Protein 1WWK (pdb70)

Sequence (606 aa):
MKVLVAAPLHEKAIQVLKDAGLEVIYEEYPDEDRLVELVKDVEAIIVRSKPKVTRRVIESAPKLKVIARAGVGLDNIDVEAAKEKGIEVVNAPAASSRSVAELAVGLMFSVARKIAFADRKMREGVWAKKEAMGIELEGKTIGIIGFGRIGYQVAKIANALGMNILLYDPYPNEERAKEVNGKFVDLETLLKESDVVTIHVPLVESTYHLINEERLKLMKKTAILINTSRGPVVDTNALVKALKEGWIAGAGLDVFEEEPLPKDHPLTKFDNVVLTPHIGASTVEAQERAGVEVAEKVVKILKGMKVLVAAPLHEKAIQVLKDAGLEVIYEEYPDEDRLVELVKDVEAIIVRSKPKVTRRVIESAPKLKVIARAGVGLDNIDVEAAKEKGIEVVNAPAASSRSVAELAVGLMFSVARKIAFADRKMREGVWAKKEAMGIELEGKTIGIIGFGRIGYQVAKIANALGMNILLYDPYPNEERAKEVNGKFVDLETLLKESDVVTIHVPLVESTYHLINEERLKLMKKTAILINTSRGPVVDTNALVKALKEGWIAGAGLDVFEEEPLPKDHPLTKFDNVVLTPHIGASTVEAQERAGVEVAEKVVKIL

Foldseek 3Di:
DEEEEQADADPVLVVLLVVLVHHYHYHHDDDQVVLLVVQQAHQEYEEEVDDAADLSSVVSHPNHAEYEYLEDDDPSYPVVSCVVVNHHYYFCHLLLLLLLLVVLVVLVCCLQQVPVLQVVQVVVVDRPPVPSDGDQAAAFEEEEEACDSNSLNNLQVSLVSNHAYEYEDPDDDVVSCVVSVYDYDHLLVSQQRHQEYEYAHEDDPVQQQVPALVSLLSHQLNHEYEYLHEARSHPVVSVLVCCVVSSHQAYEYQYHPDVPDDPPPSVVVDSSYHYHPSCSRPDPSSSNSSSNVRSVVSSVRVVD/DEEEEAADADPVLQVLLVVLPYHYHDDHADDPVVLLVRLQPHQEYEEELDDAADLSNLVSRPNHAEYEYLEDDNPSHPVVSCVVSPHHYYFDHLLLLLLLLVVLVVLVVCLQQLPVLCVVQVVVVHRVPVVRDGDDAAAFEEEEEACDSNSLNNLQVSLVSNHAAEYEDPDDDVVSCVVSVHHYDHLLVSQQRHQEYEYAHEDDPCQFQCVALVSLLSHALAHEYEYLHEARSHDVVSVLVCCVVSSYQAYEYQYHPDPPDDDPPSNVVDSSYHYHPSCSRPDVSSSNSSSNVVSVVVSVPD

Nearest PDB structures (foldseek):
  1wwk-assembly1_B  TM=9.812E-01  e=1.896E-52  Pyrococcus horikoshii OT3
  7dkm-assembly1_A  TM=9.339E-01  e=7.823E-33  Homo sapiens
  3ddn-assembly1_A  TM=9.673E-01  e=5.939E-31  Mycobacterium tuberculosis
  3ddn-assembly1_B  TM=9.400E-01  e=1.473E-30  Mycobacterium tuberculosis
  6cwa-assembly1_B  TM=9.082E-01  e=4.527E-30  Homo sapiens

Structure (mmCIF, N/CA/C/O backbone):
data_1WWK
#
_entry.id   1WWK
#
_cell.length_a   222.417
_cell.length_b   46.163
_cell.length_c   66.258
_cell.angle_alpha   90.00
_cell.angle_beta   92.53
_cell.angle_gamma   90.00
#
_symmetry.space_group_name_H-M   'C 1 2 1'
#
loop_
_entity.id
_entity.type
_entity.pdbx_description
1 polymer 'phosphoglycerate dehydrogenase'
2 non-polymer NICOTINAMIDE-ADENINE-DINUCLEOTIDE
3 water water
#
loop_
_atom_site.group_PDB
_atom_site.id
_atom_site.type_symbol
_atom_site.label_atom_id
_atom_site.label_alt_id
_atom_site.label_comp_id
_atom_site.label_asym_id
_atom_site.label_entity_id
_atom_site.label_seq_id
_atom_site.pdbx_PDB_ins_code
_atom_site.Cartn_x
_atom_site.Cartn_y
_atom_site.Cartn_z
_atom_site.occupancy
_atom_site.B_iso_or_equiv
_atom_site.auth_seq_id
_atom_site.auth_comp_id
_atom_site.auth_asym_id
_atom_site.auth_atom_id
_atom_site.pdbx_PDB_model_num
ATOM 1 N N . MET A 1 4 ? 69.688 25.129 -17.048 1.00 39.05 1 MET A N 1
ATOM 2 C CA . MET A 1 4 ? 69.148 25.378 -15.711 1.00 39.30 1 MET A CA 1
ATOM 3 C C . MET A 1 4 ? 70.225 25.891 -14.756 1.00 38.83 1 MET A C 1
ATOM 4 O O . MET A 1 4 ? 71.384 25.496 -14.802 1.00 38.94 1 MET A O 1
ATOM 9 N N . LYS A 1 5 ? 69.813 26.834 -13.887 1.00 37.73 2 LYS A N 1
ATOM 10 C CA . LYS A 1 5 ? 70.750 27.377 -12.911 1.00 35.91 2 LYS A CA 1
ATOM 11 C C . LYS A 1 5 ? 70.300 27.111 -11.475 1.00 34.83 2 LYS A C 1
ATOM 12 O O . LYS A 1 5 ? 69.122 27.153 -11.136 1.00 33.64 2 LYS A O 1
ATOM 18 N N . VAL A 1 6 ? 71.296 26.787 -10.628 1.00 33.24 3 VAL A N 1
ATOM 19 C CA . VAL A 1 6 ? 71.036 26.720 -9.197 1.00 32.15 3 VAL A CA 1
ATOM 20 C C . VAL A 1 6 ? 71.796 27.818 -8.460 1.00 31.16 3 VAL A C 1
ATOM 21 O O . VAL A 1 6 ? 72.995 27.996 -8.614 1.00 31.69 3 VAL A O 1
ATOM 25 N N . LEU A 1 7 ? 71.044 28.606 -7.672 1.00 29.52 4 LEU A N 1
ATO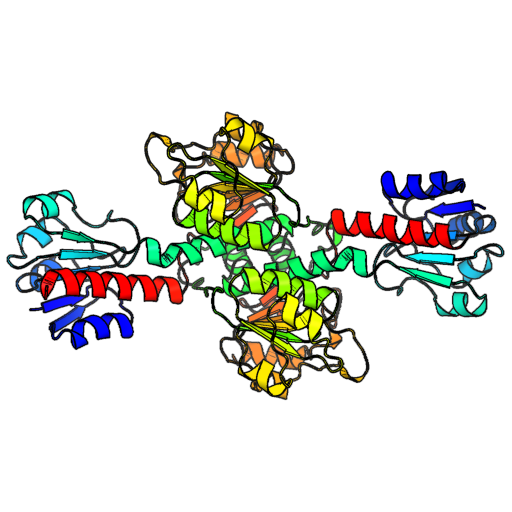M 26 C CA . LEU A 1 7 ? 71.715 29.608 -6.854 1.00 28.25 4 LEU A CA 1
ATOM 27 C C . LEU A 1 7 ? 72.106 29.037 -5.497 1.00 28.85 4 LEU A C 1
ATOM 28 O O . LEU A 1 7 ? 71.285 28.587 -4.708 1.00 27.44 4 LEU A O 1
ATOM 33 N N . VAL A 1 8 ? 73.429 29.006 -5.261 1.00 29.63 5 VAL A N 1
ATOM 34 C CA . VAL A 1 8 ? 73.915 28.687 -3.920 1.00 31.18 5 VAL A CA 1
ATOM 35 C C . VAL A 1 8 ? 74.215 29.959 -3.117 1.00 31.76 5 VAL A C 1
ATOM 36 O O . VAL A 1 8 ? 75.197 30.653 -3.343 1.00 33.19 5 VAL A O 1
ATOM 40 N N . ALA A 1 9 ? 73.298 30.271 -2.179 1.00 33.06 6 ALA A N 1
ATOM 41 C CA . ALA A 1 9 ? 73.405 31.537 -1.460 1.00 33.36 6 ALA A CA 1
ATOM 42 C C . ALA A 1 9 ? 74.050 31.373 -0.081 1.00 34.03 6 ALA A C 1
ATOM 43 O O . ALA A 1 9 ? 74.032 32.260 0.761 1.00 34.98 6 ALA A O 1
ATOM 45 N N . ALA A 1 10 ? 74.593 30.167 0.157 1.00 35.64 7 ALA A N 1
ATOM 46 C CA . ALA A 1 10 ? 75.345 29.948 1.385 1.00 37.03 7 ALA A CA 1
ATOM 47 C C . ALA A 1 10 ? 76.544 29.030 1.134 1.00 37.99 7 ALA A C 1
ATOM 48 O O . ALA A 1 10 ? 76.667 28.390 0.100 1.00 36.78 7 ALA A O 1
ATOM 50 N N . PRO A 1 11 ? 77.471 29.011 2.102 1.00 40.03 8 PRO A N 1
ATOM 51 C CA . PRO A 1 11 ? 78.645 28.156 2.003 1.00 41.09 8 PRO A CA 1
ATOM 52 C C . PRO A 1 11 ? 78.245 26.693 1.778 1.00 41.63 8 PRO A C 1
ATOM 53 O O . PRO A 1 11 ? 77.427 26.126 2.488 1.00 43.33 8 PRO A O 1
ATOM 57 N N .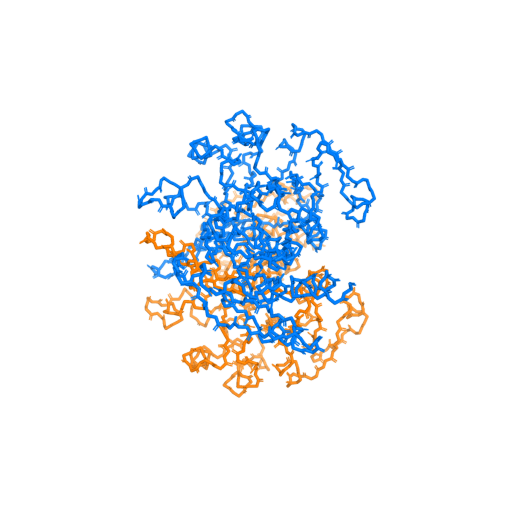 LEU A 1 12 ? 78.824 26.098 0.717 1.00 42.27 9 LEU A N 1
ATOM 58 C CA . LEU A 1 12 ? 78.534 24.702 0.412 1.00 43.38 9 LEU A CA 1
ATOM 59 C C . LEU A 1 12 ? 79.816 23.907 0.155 1.00 44.39 9 LEU A C 1
ATOM 60 O O . LEU A 1 12 ? 80.800 24.406 -0.376 1.00 44.30 9 LEU A O 1
ATOM 65 N N . HIS A 1 13 ? 79.798 22.634 0.592 1.00 45.70 10 HIS A N 1
ATOM 66 C CA . HIS A 1 13 ? 80.973 21.787 0.421 1.00 46.69 10 HIS A CA 1
ATOM 67 C C . HIS A 1 13 ? 81.309 21.574 -1.058 1.00 46.37 10 HIS A C 1
ATOM 68 O O . HIS A 1 13 ? 80.467 21.700 -1.937 1.00 45.39 10 HIS A O 1
ATOM 75 N N . GLU A 1 14 ? 82.594 21.264 -1.313 1.00 46.19 11 GLU A N 1
ATOM 76 C CA . GLU A 1 14 ? 83.031 21.049 -2.687 1.00 45.99 11 GLU A CA 1
ATOM 77 C C . GLU A 1 14 ? 82.266 19.904 -3.355 1.00 44.49 11 GLU A C 1
ATOM 78 O O . GLU A 1 14 ? 81.819 19.991 -4.492 1.00 44.68 11 GLU A O 1
ATOM 84 N N . LYS A 1 15 ? 82.157 18.783 -2.618 1.00 42.20 12 LYS A N 1
ATOM 85 C CA . LYS A 1 15 ? 81.483 17.617 -3.177 1.00 41.22 12 LYS A CA 1
ATOM 86 C C . LYS A 1 15 ? 80.016 17.908 -3.502 1.00 38.84 12 LYS A C 1
ATOM 87 O O . LYS A 1 15 ? 79.438 17.380 -4.443 1.00 38.58 12 LYS A O 1
ATOM 93 N N . ALA A 1 16 ? 79.399 18.754 -2.655 1.00 36.88 13 ALA A N 1
ATOM 94 C CA . ALA A 1 16 ? 78.006 19.114 -2.892 1.00 35.45 13 ALA A CA 1
ATOM 95 C C . ALA A 1 16 ? 77.853 19.963 -4.156 1.00 34.49 13 ALA A C 1
ATOM 96 O O . ALA A 1 16 ? 76.947 19.774 -4.957 1.00 35.00 13 ALA A O 1
ATOM 98 N N . ILE A 1 17 ? 78.781 20.902 -4.321 1.00 35.22 14 ILE A N 1
ATOM 99 C CA . ILE A 1 17 ? 78.789 21.744 -5.510 1.00 35.91 14 ILE A CA 1
ATOM 100 C C . ILE A 1 17 ? 79.024 20.828 -6.702 1.00 36.76 14 ILE A C 1
ATOM 101 O O . ILE A 1 17 ? 78.407 20.981 -7.758 1.00 36.66 14 ILE A O 1
ATOM 106 N N . GLN A 1 18 ? 79.910 19.856 -6.508 1.00 36.05 15 GLN A N 1
ATOM 107 C CA . GLN A 1 18 ? 80.261 18.914 -7.560 1.00 37.17 15 GLN A CA 1
ATOM 108 C C . GLN A 1 18 ? 79.079 18.080 -8.037 1.00 35.70 15 GLN A C 1
ATOM 109 O O . GLN A 1 18 ? 79.003 17.721 -9.210 1.00 35.97 15 GLN A O 1
ATOM 115 N N . VAL A 1 19 ? 78.159 17.770 -7.132 1.00 33.99 16 VAL A N 1
ATOM 116 C CA . VAL A 1 19 ? 76.979 16.985 -7.488 1.00 33.58 16 VAL A CA 1
ATOM 117 C C . VAL A 1 19 ? 76.125 17.788 -8.465 1.00 32.94 16 VAL A C 1
ATOM 118 O O . VAL A 1 19 ? 75.537 17.244 -9.395 1.00 33.63 16 VAL A O 1
ATOM 122 N N . LEU A 1 20 ? 76.063 19.092 -8.236 1.00 33.18 17 LEU A N 1
ATOM 123 C CA . LEU A 1 20 ? 75.291 19.985 -9.087 1.00 32.72 17 LEU A CA 1
ATOM 124 C C . LEU A 1 20 ? 75.911 20.058 -10.482 1.00 34.19 17 LEU A C 1
ATOM 125 O O . LEU A 1 20 ? 75.221 19.892 -11.486 1.00 34.23 17 LEU A O 1
ATOM 130 N N . LYS A 1 21 ? 77.218 20.292 -10.540 1.00 35.21 18 LYS A N 1
ATOM 131 C CA . LYS A 1 21 ? 77.907 20.393 -11.820 1.00 36.54 18 LYS A CA 1
ATOM 132 C C . LYS A 1 21 ? 77.922 19.083 -12.606 1.00 37.77 18 LYS A C 1
ATOM 133 O O . LYS A 1 21 ? 77.713 19.086 -13.817 1.00 37.78 18 LYS A O 1
ATOM 139 N N . ASP A 1 22 ? 78.157 17.963 -11.928 1.00 38.79 19 ASP A N 1
ATOM 140 C CA . ASP A 1 22 ? 78.176 16.676 -12.618 1.00 39.77 19 ASP A CA 1
ATOM 141 C C . ASP A 1 22 ? 76.829 16.422 -13.289 1.00 39.72 19 ASP A C 1
ATOM 142 O O . ASP A 1 22 ? 76.732 15.637 -14.230 1.00 38.35 19 ASP A O 1
ATOM 147 N N . ALA A 1 23 ? 75.789 17.092 -12.802 1.00 39.49 20 ALA A N 1
ATOM 148 C CA . ALA A 1 23 ? 74.457 16.939 -13.376 1.00 39.30 20 ALA A CA 1
ATOM 149 C C . ALA A 1 23 ? 74.276 17.896 -14.558 1.00 38.47 20 ALA A C 1
ATOM 150 O O . ALA A 1 23 ? 73.274 17.843 -15.264 1.00 39.99 20 ALA A O 1
ATOM 152 N N . GLY A 1 24 ? 75.251 18.772 -14.770 1.00 38.42 21 GLY A N 1
ATOM 153 C CA . GLY A 1 24 ? 75.172 19.711 -15.877 1.00 37.30 21 GLY A CA 1
ATOM 154 C C . GLY A 1 24 ? 74.436 21.001 -15.566 1.00 37.27 21 GLY A C 1
ATOM 155 O O . GLY A 1 24 ? 74.097 21.762 -16.471 1.00 37.48 21 GLY A O 1
ATOM 156 N N . LEU A 1 25 ? 74.191 21.255 -14.287 1.00 34.73 22 LEU A N 1
ATOM 157 C CA . LEU A 1 25 ? 73.493 22.463 -13.878 1.00 35.25 22 LEU A CA 1
ATOM 158 C C . LEU A 1 25 ? 74.473 23.620 -13.722 1.00 35.47 22 LEU A C 1
ATOM 159 O O . LEU A 1 25 ? 75.638 23.412 -13.372 1.00 36.22 22 LEU A O 1
ATOM 164 N N . GLU A 1 26 ? 74.007 24.834 -13.999 1.00 35.76 23 GLU A N 1
ATOM 165 C CA . GLU A 1 26 ? 74.831 26.025 -13.836 1.00 36.96 23 GLU A CA 1
ATOM 166 C C . GLU A 1 26 ? 74.725 26.411 -12.370 1.00 37.67 23 GLU A C 1
ATOM 167 O O . GLU A 1 26 ? 73.631 26.396 -11.802 1.00 36.22 23 GLU A O 1
ATOM 173 N N . VAL A 1 27 ? 75.852 26.760 -11.761 1.00 37.50 24 VAL A N 1
ATOM 174 C CA . VAL A 1 27 ? 75.851 27.151 -10.363 1.00 38.38 24 VAL A CA 1
ATOM 175 C C . VAL A 1 27 ? 76.256 28.608 -10.195 1.00 39.83 24 VAL A C 1
ATOM 176 O O . VAL A 1 27 ? 77.329 29.023 -10.629 1.00 39.80 24 VAL A O 1
ATOM 180 N N . ILE A 1 28 ? 75.375 29.380 -9.575 1.00 41.37 25 ILE A N 1
ATOM 181 C CA . ILE A 1 28 ? 75.640 30.757 -9.161 1.00 43.51 25 ILE A CA 1
ATOM 182 C C . ILE A 1 28 ? 75.936 30.838 -7.657 1.00 45.00 25 ILE A C 1
ATOM 183 O O . ILE A 1 28 ? 75.115 30.515 -6.811 1.00 44.74 25 ILE A O 1
ATOM 188 N N . TYR A 1 29 ? 77.177 31.262 -7.325 1.00 47.73 26 TYR A N 1
ATOM 189 C CA . TYR A 1 29 ? 77.547 31.109 -5.914 1.00 50.85 26 TYR A CA 1
ATOM 190 C C . TYR A 1 29 ? 77.888 32.445 -5.229 1.00 52.54 26 TYR A C 1
ATOM 191 O O . TYR A 1 29 ? 78.947 33.028 -5.427 1.00 54.00 26 TYR A O 1
ATOM 200 N N . GLU A 1 30 ? 76.928 32.933 -4.408 1.00 53.48 27 GLU A N 1
ATOM 201 C CA . GLU A 1 30 ? 77.154 34.167 -3.639 1.00 54.79 27 GLU A CA 1
ATOM 202 C C . GLU A 1 30 ? 76.476 34.091 -2.239 1.00 55.86 27 GLU A C 1
ATOM 203 O O . GLU A 1 30 ? 75.278 34.273 -2.115 1.00 56.15 27 GLU A O 1
ATOM 209 N N . GLU A 1 31 ? 77.283 33.777 -1.180 1.00 56.75 28 GLU A N 1
ATOM 210 C CA . GLU A 1 31 ? 76.679 33.560 0.148 1.00 57.40 28 GLU A CA 1
ATOM 211 C C . GLU A 1 31 ? 76.069 34.796 0.759 1.00 56.75 28 GLU A C 1
ATOM 212 O O . GLU A 1 31 ? 76.506 35.925 0.583 1.00 56.14 28 GLU A O 1
ATOM 218 N N . TYR A 1 32 ? 74.986 34.518 1.511 1.00 56.01 29 TYR A N 1
ATOM 219 C CA . TYR A 1 32 ? 74.363 35.511 2.360 1.00 55.76 29 TYR A CA 1
ATOM 220 C C . TYR A 1 32 ? 74.214 36.873 1.688 1.00 56.37 29 TYR A C 1
ATOM 221 O O . TYR A 1 32 ? 74.720 37.886 2.161 1.00 56.85 29 TYR A O 1
ATOM 230 N N . PRO A 1 33 ? 73.536 36.884 0.523 1.00 56.40 30 PRO A N 1
ATOM 231 C CA . PRO A 1 33 ? 73.107 38.122 -0.106 1.00 56.61 30 PRO A CA 1
ATOM 232 C C . PRO A 1 33 ? 71.924 38.752 0.642 1.00 56.84 30 PRO A C 1
ATOM 233 O O . PRO A 1 33 ? 71.188 38.089 1.361 1.00 55.69 30 PRO A O 1
ATOM 237 N N . ASP A 1 34 ? 71.795 40.080 0.523 1.00 57.24 31 ASP A N 1
ATOM 238 C CA . ASP A 1 34 ? 70.649 40.717 1.143 1.00 57.77 31 ASP A CA 1
ATOM 239 C C . ASP A 1 34 ? 69.397 40.504 0.282 1.00 57.22 31 ASP A C 1
ATOM 240 O O . ASP A 1 34 ? 69.455 39.967 -0.820 1.00 57.54 31 ASP A O 1
ATOM 245 N N . GLU A 1 35 ? 68.238 40.885 0.827 1.00 56.04 32 GLU A N 1
ATOM 246 C CA . GLU A 1 35 ? 67.051 40.543 0.053 1.00 56.12 32 GLU A CA 1
ATOM 247 C C . GLU A 1 35 ? 67.088 41.141 -1.354 1.00 56.11 32 GLU A C 1
ATOM 248 O O . GLU A 1 35 ? 66.803 40.486 -2.347 1.00 55.65 32 GLU A O 1
ATOM 254 N N . ASP A 1 36 ? 67.413 42.446 -1.416 1.00 56.07 33 ASP A N 1
ATOM 255 C CA . ASP A 1 36 ? 67.447 43.118 -2.711 1.00 55.84 33 ASP A CA 1
ATOM 256 C C . ASP A 1 36 ? 68.286 42.343 -3.730 1.00 54.63 33 ASP A C 1
ATOM 257 O O . ASP A 1 36 ? 67.883 42.096 -4.860 1.00 54.84 33 ASP A O 1
ATOM 262 N N . ARG A 1 37 ? 69.511 41.991 -3.301 1.00 52.87 34 ARG A N 1
ATOM 263 C CA . ARG A 1 37 ? 70.408 41.257 -4.185 1.00 51.45 34 ARG A CA 1
ATOM 264 C C . ARG A 1 37 ? 69.868 39.860 -4.509 1.00 50.27 34 ARG A C 1
ATOM 265 O O . ARG A 1 37 ? 69.989 39.354 -5.617 1.00 50.17 34 ARG A O 1
ATOM 273 N N . LEU A 1 38 ? 69.293 39.215 -3.476 1.00 48.57 35 LEU A N 1
ATOM 274 C CA . LEU A 1 38 ? 68.733 37.884 -3.683 1.00 47.47 35 LEU A CA 1
ATOM 275 C C . LEU A 1 38 ? 67.638 37.902 -4.751 1.00 47.78 35 LEU A C 1
ATOM 276 O O . LEU A 1 38 ? 67.595 37.084 -5.661 1.00 47.19 35 LEU A O 1
ATOM 281 N N . VAL A 1 39 ? 66.708 38.862 -4.593 1.00 47.74 36 VAL A N 1
ATOM 282 C CA . VAL A 1 39 ? 65.618 38.981 -5.555 1.00 48.12 36 VAL A CA 1
ATOM 283 C C . VAL A 1 39 ? 66.139 39.072 -6.992 1.00 48.38 36 VAL A C 1
ATOM 284 O O . VAL A 1 39 ? 65.493 38.670 -7.950 1.00 47.40 36 VAL A O 1
ATOM 288 N N . GLU A 1 40 ? 67.341 39.662 -7.122 1.00 48.23 37 GLU A N 1
ATOM 289 C CA . GLU A 1 40 ? 67.911 39.852 -8.452 1.00 48.67 37 GLU A CA 1
ATOM 290 C C . GLU A 1 40 ? 68.634 38.597 -8.950 1.00 47.55 37 GLU A C 1
ATOM 291 O O . GLU A 1 40 ? 68.914 38.431 -10.130 1.00 46.99 37 GLU A O 1
ATOM 297 N N . LEU A 1 41 ? 68.971 37.712 -7.994 1.00 46.45 38 LEU A N 1
ATOM 298 C CA . LEU A 1 41 ? 69.741 36.526 -8.352 1.00 44.53 38 LEU A CA 1
ATOM 299 C C . LEU A 1 41 ? 68.844 35.330 -8.688 1.00 43.68 38 LEU A C 1
ATOM 300 O O . LEU A 1 41 ? 69.265 34.348 -9.283 1.00 43.38 38 LEU A O 1
ATOM 305 N N . VAL A 1 42 ? 67.575 35.420 -8.249 1.00 42.19 39 VAL A N 1
ATOM 306 C CA . VAL A 1 42 ? 66.688 34.267 -8.377 1.00 41.77 39 VAL A CA 1
ATOM 307 C C . VAL A 1 42 ? 65.805 34.337 -9.627 1.00 41.66 39 VAL A C 1
ATOM 308 O O . VAL A 1 42 ? 65.018 33.446 -9.916 1.00 40.37 39 VAL A O 1
ATOM 312 N N . LYS A 1 43 ? 65.924 35.459 -10.360 1.00 42.78 40 LYS A N 1
ATOM 313 C CA . LYS A 1 43 ? 65.037 35.663 -11.499 1.00 44.49 40 LYS A CA 1
ATOM 314 C C . LYS A 1 43 ? 65.110 34.513 -12.509 1.00 43.45 40 LYS A C 1
ATOM 315 O O . LYS A 1 43 ? 64.131 34.130 -13.136 1.00 45.29 40 LYS A O 1
ATOM 321 N N . ASP A 1 44 ? 66.329 33.973 -12.682 1.00 42.47 41 ASP A N 1
ATOM 322 C CA . ASP A 1 44 ? 66.525 32.999 -13.751 1.00 41.01 41 ASP A CA 1
ATOM 323 C C . ASP A 1 44 ? 67.016 31.638 -13.241 1.00 38.43 41 ASP A C 1
ATOM 324 O O . ASP A 1 44 ? 67.660 30.873 -13.946 1.00 36.88 41 ASP A O 1
ATOM 329 N N . VAL A 1 45 ? 66.719 31.356 -11.960 1.00 34.80 42 VAL A N 1
ATOM 330 C CA . VAL A 1 45 ? 67.165 30.087 -11.398 1.00 31.60 42 VAL A CA 1
ATOM 331 C C . VAL A 1 45 ? 66.000 29.118 -11.179 1.00 30.96 42 VAL A C 1
ATOM 332 O O . VAL A 1 45 ? 64.882 29.511 -10.873 1.00 31.31 42 VAL A O 1
ATOM 336 N N . GLU A 1 46 ? 66.311 27.836 -11.348 1.00 27.16 43 GLU A N 1
ATOM 337 C CA . GLU A 1 46 ? 65.339 26.770 -11.158 1.00 27.93 43 GLU A CA 1
ATOM 338 C C . GLU A 1 46 ? 65.374 26.286 -9.711 1.00 25.96 43 GLU A C 1
ATOM 339 O O . GLU A 1 46 ? 64.448 25.627 -9.250 1.00 26.21 43 GLU A O 1
ATOM 345 N N . ALA A 1 47 ? 66.450 26.609 -9.002 1.00 26.41 44 ALA A N 1
ATOM 346 C CA . ALA A 1 47 ? 66.543 26.159 -7.618 1.00 26.12 44 ALA A CA 1
ATOM 347 C C . ALA A 1 47 ? 67.412 27.089 -6.765 1.00 25.96 44 ALA A C 1
ATOM 348 O O . ALA A 1 47 ? 68.252 27.836 -7.251 1.00 24.85 44 ALA A O 1
ATOM 350 N N . ILE A 1 48 ? 67.146 27.051 -5.444 1.00 24.52 45 ILE A N 1
ATOM 351 C CA . ILE A 1 48 ? 67.967 27.809 -4.506 1.00 25.42 45 ILE A CA 1
ATOM 352 C C . ILE A 1 48 ? 68.381 26.937 -3.319 1.00 25.03 45 ILE A C 1
ATOM 353 O O . ILE A 1 48 ? 67.590 26.196 -2.749 1.00 26.51 45 ILE A O 1
ATOM 358 N N . ILE A 1 49 ? 69.679 27.009 -2.973 1.00 23.67 46 ILE A N 1
ATOM 359 C CA . ILE A 1 49 ? 70.141 26.280 -1.797 1.00 23.72 46 ILE A CA 1
ATOM 360 C C . ILE A 1 49 ? 70.647 27.232 -0.713 1.00 23.51 46 ILE A C 1
ATOM 361 O O . ILE A 1 49 ? 71.484 28.096 -0.938 1.00 23.72 46 ILE A O 1
ATOM 366 N N . VAL A 1 50 ? 70.073 27.076 0.494 1.00 22.40 47 VAL A N 1
ATOM 367 C CA . VAL A 1 50 ? 70.490 27.924 1.603 1.00 25.19 47 VAL A CA 1
ATOM 368 C C . VAL A 1 50 ? 70.742 27.106 2.868 1.00 25.99 47 VAL A C 1
ATOM 369 O O . VAL A 1 50 ? 70.378 25.943 2.981 1.00 24.34 47 VAL A O 1
ATOM 373 N N . ARG A 1 51 ? 71.438 27.745 3.827 1.00 28.59 48 ARG A N 1
ATOM 374 C CA . ARG A 1 51 ? 71.515 27.166 5.161 1.00 31.47 48 ARG A CA 1
ATOM 375 C C . ARG A 1 51 ? 70.467 27.813 6.071 1.00 33.45 48 ARG A C 1
ATOM 376 O O . ARG A 1 51 ? 69.312 27.983 5.701 1.00 31.84 48 ARG A O 1
ATOM 384 N N . SER A 1 52 ? 70.875 28.152 7.308 1.00 35.27 49 SER A N 1
ATOM 385 C CA . SER A 1 52 ? 69.939 28.860 8.177 1.00 37.48 49 SER A CA 1
ATOM 386 C C . SER A 1 52 ? 69.622 30.251 7.620 1.00 38.71 49 SER A C 1
ATOM 387 O O . SER A 1 52 ? 68.661 30.912 7.994 1.00 40.16 49 SER A O 1
ATOM 390 N N . LYS A 1 53 ? 70.518 30.703 6.720 1.00 40.22 50 LYS A N 1
ATOM 391 C CA . LYS A 1 53 ? 70.269 31.909 5.935 1.00 40.88 50 LYS A CA 1
ATOM 392 C C . LYS A 1 53 ? 70.881 31.728 4.537 1.00 39.39 50 LYS A C 1
ATOM 393 O O . LYS A 1 53 ? 71.638 30.802 4.294 1.00 38.71 50 LYS A O 1
ATOM 399 N N . PRO A 1 54 ? 70.518 32.624 3.594 1.00 39.16 51 PRO A N 1
ATOM 400 C CA . PRO A 1 54 ? 69.694 33.790 3.866 1.00 38.91 51 PRO A CA 1
ATOM 401 C C . PRO A 1 54 ? 68.204 33.452 3.994 1.00 38.52 51 PRO A C 1
ATOM 402 O O . PRO A 1 54 ? 67.781 32.304 3.933 1.00 39.54 51 PRO A O 1
ATOM 406 N N . LYS A 1 55 ? 67.409 34.519 4.210 1.00 37.47 52 LYS A N 1
ATOM 407 C CA . LYS A 1 55 ? 65.962 34.359 4.325 1.00 37.80 52 LYS A CA 1
ATOM 408 C C . LYS A 1 55 ? 65.292 34.319 2.951 1.00 36.64 52 LYS A C 1
ATOM 409 O O . LYS A 1 55 ? 65.421 35.225 2.137 1.00 37.66 52 LYS A O 1
ATOM 415 N N . VAL A 1 56 ? 64.583 33.207 2.684 1.00 35.02 53 VAL A N 1
ATOM 416 C CA . VAL A 1 56 ? 63.834 33.122 1.436 1.00 34.61 53 VAL A CA 1
ATOM 417 C C . VAL A 1 56 ? 62.394 33.606 1.621 1.00 35.19 53 VAL A C 1
ATOM 418 O O . VAL A 1 56 ? 61.478 32.846 1.913 1.00 33.79 53 VAL A O 1
ATOM 422 N N . THR A 1 57 ? 62.220 34.933 1.478 1.00 36.98 54 THR A N 1
ATOM 423 C CA . THR A 1 57 ? 60.915 35.532 1.740 1.00 39.51 54 THR A CA 1
ATOM 424 C C . THR A 1 57 ? 59.961 35.384 0.554 1.00 39.82 54 THR A C 1
ATOM 425 O O . THR A 1 57 ? 60.306 34.889 -0.511 1.00 39.44 54 THR A O 1
ATOM 429 N N . ARG A 1 58 ? 58.702 35.804 0.788 1.00 39.94 55 ARG A N 1
ATOM 430 C CA . ARG A 1 58 ? 57.715 35.767 -0.282 1.00 40.66 55 ARG A CA 1
ATOM 431 C C . ARG A 1 58 ? 58.138 36.647 -1.460 1.00 40.54 55 ARG A C 1
ATOM 432 O O . ARG A 1 58 ? 57.982 36.303 -2.624 1.00 41.51 55 ARG A O 1
ATOM 440 N N . ARG A 1 59 ? 58.657 37.843 -1.120 1.00 40.56 56 ARG A N 1
ATOM 441 C CA . ARG A 1 59 ? 59.121 38.743 -2.168 1.00 41.79 56 ARG A CA 1
ATOM 442 C C . ARG A 1 59 ? 60.135 38.055 -3.084 1.00 41.49 56 ARG A C 1
ATOM 443 O O . ARG A 1 59 ? 60.130 38.206 -4.298 1.00 42.36 56 ARG A O 1
ATOM 451 N N . VAL A 1 60 ? 61.055 37.305 -2.448 1.00 40.75 57 VAL A N 1
ATOM 452 C CA . VAL A 1 60 ? 62.063 36.595 -3.224 1.00 38.94 57 VAL A CA 1
ATOM 453 C C . VAL A 1 60 ? 61.432 35.531 -4.127 1.00 38.39 57 VAL A C 1
ATOM 454 O O . VAL A 1 60 ? 61.782 35.365 -5.287 1.00 38.48 57 VAL A O 1
ATOM 458 N N . ILE A 1 61 ? 60.492 34.769 -3.536 1.00 36.90 58 ILE A N 1
ATOM 459 C CA . ILE A 1 61 ? 59.867 33.686 -4.285 1.00 37.65 58 ILE A CA 1
ATOM 460 C C . ILE A 1 61 ? 59.026 34.204 -5.455 1.00 38.40 58 ILE A C 1
ATOM 461 O O . ILE A 1 61 ? 59.042 33.673 -6.557 1.00 37.55 58 ILE A O 1
ATOM 466 N N . GLU A 1 62 ? 58.238 35.259 -5.173 1.00 40.03 59 GLU A N 1
ATOM 467 C CA . GLU A 1 62 ? 57.373 35.800 -6.214 1.00 41.63 59 GLU A CA 1
ATOM 468 C C . GLU A 1 62 ? 58.177 36.438 -7.350 1.00 41.11 59 GLU A C 1
ATOM 469 O O . GLU A 1 62 ? 57.648 36.871 -8.365 1.00 41.13 59 GLU A O 1
ATOM 475 N N . SER A 1 63 ? 59.506 36.519 -7.135 1.00 39.97 60 SER A N 1
ATOM 476 C CA . SER A 1 63 ? 60.365 37.108 -8.156 1.00 40.02 60 SER A CA 1
ATOM 477 C C . SER A 1 63 ? 61.152 36.042 -8.925 1.00 38.44 60 SER A C 1
ATOM 478 O O . SER A 1 63 ? 62.040 36.331 -9.717 1.00 39.27 60 SER A O 1
ATOM 481 N N . ALA A 1 64 ? 60.825 34.766 -8.639 1.00 37.06 61 ALA A N 1
ATOM 482 C CA . ALA A 1 64 ? 61.534 33.673 -9.298 1.00 35.15 61 ALA A CA 1
ATOM 483 C C . ALA A 1 64 ? 60.590 32.817 -10.151 1.00 34.60 61 ALA A C 1
ATOM 484 O O . ALA A 1 64 ? 60.002 31.844 -9.701 1.00 34.13 61 ALA A O 1
ATOM 486 N N . PRO A 1 65 ? 60.437 33.241 -11.419 1.00 33.48 62 PRO A N 1
ATOM 487 C CA . PRO A 1 65 ? 59.485 32.617 -12.334 1.00 32.86 62 PRO A CA 1
ATOM 488 C C . PRO A 1 65 ? 59.804 31.145 -12.629 1.00 32.14 62 PRO A C 1
ATOM 489 O O . PRO A 1 65 ? 58.941 30.355 -12.985 1.00 31.67 62 PRO A O 1
ATOM 493 N N . LYS A 1 66 ? 61.099 30.792 -12.511 1.00 31.72 63 LYS A N 1
ATOM 494 C CA . LYS A 1 66 ? 61.511 29.445 -12.902 1.00 32.66 63 LYS A CA 1
ATOM 495 C C . LYS A 1 66 ? 61.691 28.519 -11.691 1.00 31.32 63 LYS A C 1
ATOM 496 O O . LYS A 1 66 ? 61.935 27.327 -11.812 1.00 31.51 63 LYS A O 1
ATOM 502 N N . LEU A 1 67 ? 61.595 29.122 -10.488 1.00 31.42 64 LEU A N 1
ATOM 503 C CA . LEU A 1 67 ? 61.900 28.368 -9.273 1.00 30.61 64 LEU A CA 1
ATOM 504 C C . LEU A 1 67 ? 61.117 27.056 -9.172 1.00 30.85 64 LEU A C 1
ATOM 505 O O . LEU A 1 67 ? 59.897 27.012 -9.265 1.00 31.71 64 LEU A O 1
ATOM 510 N N . LYS A 1 68 ? 61.870 25.951 -9.001 1.00 28.64 65 LYS A N 1
ATOM 511 C CA . LYS A 1 68 ? 61.220 24.653 -8.868 1.00 28.62 65 LYS A CA 1
ATOM 512 C C . LYS A 1 68 ? 61.320 24.118 -7.437 1.00 27.62 65 LYS A C 1
ATOM 513 O O . LYS A 1 68 ? 60.433 23.450 -6.924 1.00 26.14 65 LYS A O 1
ATOM 519 N N . VAL A 1 69 ? 62.471 24.407 -6.801 1.00 26.22 66 VAL A N 1
ATOM 520 C CA . VAL A 1 69 ? 62.696 23.889 -5.457 1.00 25.75 66 VAL A CA 1
ATOM 521 C C . VAL A 1 69 ? 63.576 24.826 -4.627 1.00 24.79 66 VAL A C 1
ATOM 522 O O . VAL A 1 69 ? 64.470 25.489 -5.136 1.00 24.21 66 VAL A O 1
ATOM 526 N N . ILE A 1 70 ? 63.260 24.847 -3.337 1.00 24.25 67 ILE A N 1
ATOM 527 C CA . ILE A 1 70 ? 64.003 25.627 -2.360 1.00 23.94 67 ILE A CA 1
ATOM 528 C C . ILE A 1 70 ? 64.592 24.571 -1.442 1.00 24.90 67 ILE A C 1
ATOM 529 O O . ILE A 1 70 ? 63.864 23.756 -0.874 1.00 24.99 67 ILE A O 1
ATOM 534 N N . ALA A 1 71 ? 65.912 24.575 -1.317 1.00 25.51 68 ALA A N 1
ATOM 535 C CA . ALA A 1 71 ? 66.586 23.585 -0.495 1.00 25.24 68 ALA A CA 1
ATOM 536 C C . ALA A 1 71 ? 67.360 24.188 0.666 1.00 25.45 68 ALA A C 1
ATOM 537 O O . ALA A 1 71 ? 68.080 25.174 0.516 1.00 25.19 68 ALA A O 1
ATOM 539 N N . ARG A 1 72 ? 67.205 23.566 1.827 1.00 25.53 69 ARG A N 1
ATOM 540 C CA . ARG A 1 72 ? 67.887 23.950 3.049 1.00 26.81 69 ARG A CA 1
ATOM 541 C C . ARG A 1 72 ? 68.885 22.872 3.452 1.00 23.78 69 ARG A C 1
ATOM 542 O O . ARG A 1 72 ? 68.550 21.717 3.672 1.00 24.60 69 ARG A O 1
ATOM 550 N N . ALA A 1 73 ? 70.167 23.272 3.476 1.00 23.29 70 ALA A N 1
ATOM 551 C CA . ALA A 1 73 ? 71.196 22.315 3.838 1.00 23.80 70 ALA A CA 1
ATOM 552 C C . ALA A 1 73 ? 71.269 22.137 5.354 1.00 24.74 70 ALA A C 1
ATOM 553 O O . ALA A 1 73 ? 72.111 22.703 6.039 1.00 24.95 70 ALA A O 1
ATOM 555 N N . GLY A 1 74 ? 70.309 21.355 5.879 1.00 27.52 71 GLY A N 1
ATOM 556 C CA . GLY A 1 74 ? 70.242 21.162 7.321 1.00 30.72 71 GLY A CA 1
ATOM 557 C C . GLY A 1 74 ? 68.810 20.870 7.779 1.00 33.65 71 GLY A C 1
ATOM 558 O O . GLY A 1 74 ? 68.012 20.262 7.080 1.00 33.10 71 GLY A O 1
ATOM 559 N N . VAL A 1 75 ? 68.507 21.302 9.019 1.00 36.81 72 VAL A N 1
ATOM 560 C CA . VAL A 1 75 ? 67.186 21.030 9.578 1.00 40.54 72 VAL A CA 1
ATOM 561 C C . VAL A 1 75 ? 66.373 22.313 9.770 1.00 41.57 72 VAL A C 1
ATOM 562 O O . VAL A 1 75 ? 66.894 23.380 10.064 1.00 42.03 72 VAL A O 1
ATOM 566 N N . GLY A 1 76 ? 65.049 22.187 9.551 1.00 42.50 73 GLY A N 1
ATOM 567 C CA . GLY A 1 76 ? 64.163 23.318 9.805 1.00 44.25 73 GLY A CA 1
ATOM 568 C C . GLY A 1 76 ? 64.052 24.253 8.596 1.00 44.67 73 GLY A C 1
ATOM 569 O O . GLY A 1 76 ? 64.963 24.395 7.792 1.00 46.27 73 GLY A O 1
ATOM 570 N N . LEU A 1 77 ? 62.864 24.874 8.466 1.00 44.21 74 LEU A N 1
ATOM 571 C CA . LEU A 1 77 ? 62.658 25.817 7.370 1.00 44.00 74 LEU A CA 1
ATOM 572 C C . LEU A 1 77 ? 62.134 27.163 7.879 1.00 43.38 74 LEU A C 1
ATOM 573 O O . LEU A 1 77 ? 61.304 27.819 7.259 1.00 43.46 74 LEU A O 1
ATOM 578 N N . ASP A 1 78 ? 62.623 27.555 9.069 1.00 43.36 75 ASP A N 1
ATOM 579 C CA . ASP A 1 78 ? 62.161 28.800 9.663 1.00 43.28 75 ASP A CA 1
ATOM 580 C C . ASP A 1 78 ? 62.542 30.023 8.819 1.00 41.96 75 ASP A C 1
ATOM 581 O O . ASP A 1 78 ? 61.953 31.088 8.924 1.00 42.68 75 ASP A O 1
ATOM 586 N N . ASN A 1 79 ? 63.591 29.867 7.991 1.00 40.06 76 ASN A N 1
ATOM 587 C CA . ASN A 1 79 ? 64.020 31.006 7.183 1.00 37.42 76 ASN A CA 1
ATOM 588 C C . ASN A 1 79 ? 63.387 31.003 5.783 1.00 36.09 76 ASN A C 1
ATOM 589 O O . ASN A 1 79 ? 63.716 31.809 4.921 1.00 34.85 76 ASN A O 1
ATOM 594 N N . ILE A 1 80 ? 62.458 30.080 5.566 1.00 35.24 77 ILE A N 1
ATOM 595 C CA . ILE A 1 80 ? 61.799 29.947 4.273 1.00 34.65 77 ILE A CA 1
ATOM 596 C C . ILE A 1 80 ? 60.294 30.143 4.387 1.00 35.85 77 ILE A C 1
ATOM 597 O O . ILE A 1 80 ? 59.635 29.516 5.221 1.00 37.06 77 ILE A O 1
ATOM 602 N N . ASP A 1 81 ? 59.747 31.021 3.553 1.00 35.83 78 ASP A N 1
ATOM 603 C CA . ASP A 1 81 ? 58.311 31.256 3.574 1.00 35.67 78 ASP A CA 1
ATOM 604 C C . ASP A 1 81 ? 57.664 30.052 2.907 1.00 36.74 78 ASP A C 1
ATOM 605 O O . ASP A 1 81 ? 57.392 30.059 1.704 1.00 36.64 78 ASP A O 1
ATOM 610 N N . VAL A 1 82 ? 57.434 29.013 3.701 1.00 36.80 79 VAL A N 1
ATOM 611 C CA . VAL A 1 82 ? 56.838 27.778 3.213 1.00 38.73 79 VAL A CA 1
ATOM 612 C C . VAL A 1 82 ? 55.450 27.954 2.592 1.00 38.83 79 VAL A C 1
ATOM 613 O O . VAL A 1 82 ? 55.058 27.178 1.721 1.00 37.85 79 VAL A O 1
ATOM 617 N N . GLU A 1 83 ? 54.706 28.961 3.040 1.00 40.27 80 GLU A N 1
ATOM 618 C CA . GLU A 1 83 ? 53.371 29.209 2.500 1.00 42.09 80 GLU A CA 1
ATOM 619 C C . GLU A 1 83 ? 53.445 29.742 1.077 1.00 41.40 80 GLU A C 1
ATOM 620 O O . GLU A 1 83 ? 52.724 29.276 0.193 1.00 42.04 80 GLU A O 1
ATOM 626 N N . ALA A 1 84 ? 54.316 30.724 0.863 1.00 40.91 81 ALA A N 1
ATOM 627 C CA . ALA A 1 84 ? 54.501 31.311 -0.458 1.00 40.09 81 ALA A CA 1
ATOM 628 C C . ALA A 1 84 ? 54.951 30.225 -1.428 1.00 39.68 81 ALA A C 1
ATOM 629 O O . ALA A 1 84 ? 54.451 30.129 -2.549 1.00 38.74 81 ALA A O 1
ATOM 631 N N . ALA A 1 85 ? 55.896 29.401 -0.986 1.00 38.89 82 ALA A N 1
ATOM 632 C CA . ALA A 1 85 ? 56.400 28.323 -1.821 1.00 38.60 82 ALA A CA 1
ATOM 633 C C . ALA A 1 85 ? 55.240 27.434 -2.240 1.00 38.33 82 ALA A C 1
ATOM 634 O O . ALA A 1 85 ? 55.052 27.162 -3.423 1.00 38.14 82 ALA A O 1
ATOM 636 N N . LYS A 1 86 ? 54.456 26.993 -1.261 1.00 39.66 83 LYS A N 1
ATOM 637 C CA . LYS A 1 86 ? 53.315 26.126 -1.527 1.00 41.21 83 LYS A CA 1
ATOM 638 C C . LYS A 1 86 ? 52.364 26.731 -2.562 1.00 41.18 83 LYS A C 1
ATOM 639 O O . LYS A 1 86 ? 51.862 26.029 -3.437 1.00 40.66 83 LYS A O 1
ATOM 645 N N . GLU A 1 87 ? 52.127 28.036 -2.463 1.00 42.89 84 GLU A N 1
ATOM 646 C CA . GLU A 1 87 ? 51.232 28.726 -3.389 1.00 44.02 84 GLU A CA 1
ATOM 647 C C . GLU A 1 87 ? 51.697 28.616 -4.838 1.00 44.02 84 GLU A C 1
ATOM 648 O O . GLU A 1 87 ? 50.882 28.447 -5.747 1.00 44.36 84 GLU A O 1
ATOM 654 N N . LYS A 1 88 ? 53.006 28.711 -5.051 1.00 43.54 85 LYS A N 1
ATOM 655 C CA . LYS A 1 88 ? 53.574 28.637 -6.395 1.00 42.96 85 LYS A CA 1
ATOM 656 C C . LYS A 1 88 ? 53.890 27.209 -6.831 1.00 41.96 85 LYS A C 1
ATOM 657 O O . LYS A 1 88 ? 54.373 26.986 -7.941 1.00 42.49 85 LYS A O 1
ATOM 663 N N . GLY A 1 89 ? 53.620 26.245 -5.957 1.00 41.09 86 GLY A N 1
ATOM 664 C CA . GLY A 1 89 ? 53.890 24.856 -6.284 1.00 40.16 86 GLY A CA 1
ATOM 665 C C . GLY A 1 89 ? 55.373 24.540 -6.255 1.00 40.07 86 GLY A C 1
ATOM 666 O O . GLY A 1 89 ? 55.841 23.649 -6.964 1.00 40.66 86 GLY A O 1
ATOM 667 N N . ILE A 1 90 ? 56.111 25.277 -5.428 1.00 38.69 87 ILE A N 1
ATOM 668 C CA . ILE A 1 90 ? 57.556 25.095 -5.294 1.00 37.88 87 ILE A CA 1
ATOM 669 C C . ILE A 1 90 ? 57.891 24.141 -4.147 1.00 37.14 87 ILE A C 1
ATOM 670 O O . ILE A 1 90 ? 57.460 24.350 -3.016 1.00 37.37 87 ILE A O 1
ATOM 675 N N . GLU A 1 91 ? 58.663 23.099 -4.438 1.00 36.89 88 GLU A N 1
ATOM 676 C CA . GLU A 1 91 ? 59.032 22.136 -3.408 1.00 36.54 88 GLU A CA 1
ATOM 677 C C . GLU A 1 91 ? 60.051 22.726 -2.441 1.00 35.34 88 GLU A C 1
ATOM 678 O O . GLU A 1 91 ? 60.922 23.508 -2.829 1.00 33.73 88 GLU A O 1
ATOM 684 N N . VAL A 1 92 ? 59.917 22.366 -1.172 1.00 34.43 89 VAL A N 1
ATOM 685 C CA . VAL A 1 92 ? 60.833 22.835 -0.144 1.00 34.28 89 VAL A CA 1
ATOM 686 C C . VAL A 1 92 ? 61.420 21.601 0.522 1.00 34.87 89 VAL A C 1
ATOM 687 O O . VAL A 1 92 ? 60.696 20.826 1.144 1.00 34.50 89 VAL A O 1
ATOM 691 N N . VAL A 1 93 ? 62.729 21.414 0.380 1.00 33.82 90 VAL A N 1
ATOM 692 C CA . VAL A 1 93 ? 63.388 20.242 0.954 1.00 32.99 90 VAL A CA 1
ATOM 693 C C . VAL A 1 93 ? 64.504 20.593 1.926 1.00 31.33 90 VAL A C 1
ATOM 694 O O . VAL A 1 93 ? 65.033 21.704 1.905 1.00 29.93 90 VAL A O 1
ATOM 698 N N . ASN A 1 94 ? 64.852 19.630 2.778 1.00 30.56 91 ASN A N 1
ATOM 699 C CA . ASN A 1 94 ? 65.908 19.805 3.768 1.00 30.46 91 ASN A CA 1
ATOM 700 C C . ASN A 1 94 ? 66.683 18.498 3.960 1.00 30.54 91 ASN A C 1
ATOM 701 O O . ASN A 1 94 ? 66.440 17.524 3.258 1.00 30.90 91 ASN A O 1
ATOM 706 N N . ALA A 1 95 ? 67.606 18.479 4.917 1.00 32.21 92 ALA A N 1
ATOM 707 C CA . ALA A 1 95 ? 68.418 17.289 5.160 1.00 32.57 92 ALA A CA 1
ATOM 708 C C . ALA A 1 95 ? 68.599 16.980 6.647 1.00 32.95 92 ALA A C 1
ATOM 709 O O . ALA A 1 95 ? 69.719 17.024 7.168 1.00 32.94 92 ALA A O 1
ATOM 711 N N . PRO A 1 96 ? 67.503 16.654 7.349 1.00 33.42 93 PRO A N 1
ATOM 712 C CA . PRO A 1 96 ? 67.584 16.342 8.779 1.00 33.57 93 PRO A CA 1
ATOM 713 C C . PRO A 1 96 ? 68.441 15.111 9.034 1.00 32.53 93 PRO A C 1
ATOM 714 O O . PRO A 1 96 ? 69.295 15.114 9.917 1.00 32.45 93 PRO A O 1
ATOM 718 N N . ALA A 1 97 ? 68.218 14.065 8.244 1.00 28.85 94 ALA A N 1
ATOM 719 C CA . ALA A 1 97 ? 68.967 12.824 8.398 1.00 27.90 94 ALA A CA 1
ATOM 720 C C . ALA A 1 97 ? 70.477 13.033 8.373 1.00 25.46 94 ALA A C 1
ATOM 721 O O . ALA A 1 97 ? 71.226 12.223 8.919 1.00 24.85 94 ALA A O 1
ATOM 723 N N . ALA A 1 98 ? 70.924 14.117 7.748 1.00 23.08 95 ALA A N 1
ATOM 724 C CA . ALA A 1 98 ? 72.354 14.380 7.637 1.00 23.67 95 ALA A CA 1
ATOM 725 C C . ALA A 1 98 ? 73.082 14.537 8.972 1.00 21.91 95 ALA A C 1
ATOM 726 O O . ALA A 1 98 ? 74.253 14.184 9.074 1.00 22.28 95 ALA A O 1
ATOM 728 N N . SER A 1 99 ? 72.399 15.050 9.991 1.00 21.19 96 SER A N 1
ATOM 729 C CA . SER A 1 99 ? 73.038 15.265 11.295 1.00 19.17 96 SER A CA 1
ATOM 730 C C . SER A 1 99 ? 72.543 14.356 12.426 1.00 19.54 96 SER A C 1
ATOM 731 O O . SER A 1 99 ? 72.912 14.551 13.587 1.00 20.43 96 SER A O 1
ATOM 734 N N . SER A 1 100 ? 71.723 13.363 12.097 1.00 16.87 97 SER A N 1
ATOM 735 C CA . SER A 1 100 ? 71.174 12.480 13.125 1.00 17.37 97 SER A CA 1
ATOM 736 C C . SER A 1 100 ? 72.256 11.836 13.979 1.00 17.51 97 SER A C 1
ATOM 737 O O . SER A 1 100 ? 72.190 11.853 15.215 1.00 14.83 97 SER A O 1
ATOM 740 N N . ARG A 1 101 ? 73.256 11.271 13.315 1.00 15.98 98 ARG A N 1
ATOM 741 C CA . ARG A 1 101 ? 74.340 10.605 14.025 1.00 16.47 98 ARG A CA 1
ATOM 742 C C . ARG A 1 101 ? 75.163 11.561 14.876 1.00 16.44 98 ARG A C 1
ATOM 743 O O . ARG A 1 101 ? 75.543 11.235 16.002 1.00 17.46 98 ARG A O 1
ATOM 751 N N . SER A 1 102 ? 75.445 12.743 14.339 1.00 17.09 99 SER A N 1
ATOM 752 C CA . SER A 1 102 ? 76.237 13.714 15.076 1.00 16.44 99 SER A CA 1
ATOM 753 C C . SER A 1 102 ? 75.527 14.225 16.324 1.00 15.53 99 SER A C 1
ATOM 754 O O . SER A 1 102 ? 76.166 14.437 17.359 1.00 15.33 99 SER A O 1
ATOM 757 N N . VAL A 1 103 ? 74.217 14.412 16.246 1.00 15.34 100 VAL A N 1
ATOM 758 C CA . VAL A 1 103 ? 73.481 14.882 17.420 1.00 14.72 100 VAL A CA 1
ATOM 759 C C . VAL A 1 103 ? 73.488 13.769 18.454 1.00 15.28 100 VAL A C 1
ATOM 760 O O . VAL A 1 103 ? 73.711 14.011 19.640 1.00 16.37 100 VAL A O 1
ATOM 764 N N . ALA A 1 104 ? 73.282 12.534 17.999 1.00 14.86 101 ALA A N 1
ATOM 765 C CA . ALA A 1 104 ? 73.288 11.397 18.909 1.00 17.27 101 ALA A CA 1
ATOM 766 C C . ALA A 1 104 ? 74.650 11.283 19.585 1.00 16.79 101 ALA A C 1
ATOM 767 O O . ALA A 1 104 ? 74.738 11.047 20.794 1.00 15.99 101 ALA A O 1
ATOM 769 N N . GLU A 1 105 ? 75.717 11.438 18.809 1.00 15.50 102 GLU A N 1
ATOM 770 C CA . GLU A 1 105 ? 77.048 11.320 19.387 1.00 16.33 102 GLU A CA 1
ATOM 771 C C . GLU A 1 105 ? 77.295 12.404 20.434 1.00 16.93 102 GLU A C 1
ATOM 772 O O . GLU A 1 105 ? 77.914 12.133 21.464 1.00 18.83 102 GLU A O 1
ATOM 778 N N . LEU A 1 106 ? 76.801 13.617 20.200 1.00 15.13 103 LEU A N 1
ATOM 779 C CA . LEU A 1 106 ? 76.973 14.682 21.194 1.00 15.97 103 LEU A CA 1
ATOM 780 C C . LEU A 1 106 ? 76.209 14.333 22.467 1.00 16.15 103 LEU A C 1
ATOM 781 O O . LEU A 1 106 ? 76.706 14.537 23.576 1.00 16.03 103 LEU A O 1
ATOM 786 N N . ALA A 1 107 ? 74.992 13.818 22.309 1.00 17.75 104 ALA A N 1
ATOM 787 C CA . ALA A 1 107 ? 74.166 13.440 23.466 1.00 17.80 104 ALA A CA 1
ATOM 788 C C . ALA A 1 107 ? 74.930 12.441 24.331 1.00 17.69 104 ALA A C 1
ATOM 789 O O . ALA A 1 107 ? 74.959 12.555 25.558 1.00 16.78 104 ALA A O 1
ATOM 791 N N . VAL A 1 108 ? 75.545 11.458 23.674 1.00 18.03 105 VAL A N 1
ATOM 792 C CA . VAL A 1 108 ? 76.326 10.435 24.365 1.00 18.06 105 VAL A CA 1
ATOM 793 C C . VAL A 1 108 ? 77.572 11.066 24.973 1.00 18.50 105 VAL A C 1
ATOM 794 O O . VAL A 1 108 ? 77.989 10.711 26.077 1.00 18.23 105 VAL A O 1
ATOM 798 N N . GLY A 1 109 ? 78.164 12.010 24.249 1.00 18.88 106 GLY A N 1
ATOM 799 C CA . GLY A 1 109 ? 79.339 12.697 24.763 1.00 17.94 106 GLY A CA 1
ATOM 800 C C . GLY A 1 109 ? 78.975 13.472 26.017 1.00 18.65 106 GLY A C 1
ATOM 801 O O . GLY A 1 109 ? 79.734 13.488 26.991 1.00 20.60 106 GLY A O 1
ATOM 802 N N . LEU A 1 110 ? 77.823 14.135 25.996 1.00 16.96 107 LEU A N 1
ATOM 803 C CA . LEU A 1 110 ? 77.373 14.898 27.163 1.00 17.10 107 LEU A CA 1
ATOM 804 C C . LEU A 1 110 ? 77.121 13.960 28.346 1.00 16.06 107 LEU A C 1
ATOM 805 O O . LEU A 1 110 ? 77.490 14.261 29.483 1.00 17.38 107 LEU A O 1
ATOM 810 N N . MET A 1 111 ? 76.509 12.815 28.071 1.00 16.12 108 MET A N 1
ATOM 811 C CA . MET A 1 111 ? 76.240 11.828 29.118 1.00 16.37 108 MET A CA 1
ATOM 812 C C . MET A 1 111 ? 77.563 11.427 29.787 1.00 17.38 108 MET A C 1
ATOM 813 O O . MET A 1 111 ? 77.651 11.387 31.013 1.00 16.84 108 MET A O 1
ATOM 818 N N . PHE A 1 112 ? 78.592 11.137 28.989 1.00 17.21 109 PHE A N 1
ATOM 819 C CA . PHE A 1 112 ? 79.893 10.769 29.551 1.00 17.90 109 PHE A CA 1
ATOM 820 C C . PHE A 1 112 ? 80.496 11.914 30.366 1.00 18.69 109 PHE A C 1
ATOM 821 O O . PHE A 1 112 ? 81.040 11.690 31.446 1.00 18.16 109 PHE A O 1
ATOM 829 N N . SER A 1 113 ? 80.422 13.136 29.839 1.00 18.34 110 SER A N 1
ATOM 830 C CA . SER A 1 113 ? 80.999 14.288 30.539 1.00 17.97 110 SER A CA 1
ATOM 831 C C . SER A 1 113 ? 80.341 14.540 31.884 1.00 18.29 110 SER A C 1
ATOM 832 O O . SER A 1 113 ? 81.015 14.887 32.860 1.00 19.80 110 SER A O 1
ATOM 835 N N . VAL A 1 114 ? 79.025 14.365 31.948 1.00 19.81 111 VAL A N 1
ATOM 836 C CA . VAL A 1 114 ? 78.305 14.567 33.201 1.00 19.98 111 VAL A CA 1
ATOM 837 C C . VAL A 1 114 ? 78.574 13.400 34.165 1.00 20.38 111 VAL A C 1
ATOM 838 O O . VAL A 1 114 ? 78.966 13.606 35.315 1.00 19.03 111 VAL A O 1
ATOM 842 N N . ALA A 1 115 ? 78.371 12.172 33.686 1.00 19.53 112 ALA A N 1
ATOM 843 C CA . ALA A 1 115 ? 78.549 10.994 34.525 1.00 21.90 112 ALA A CA 1
ATOM 844 C C . ALA A 1 115 ? 79.964 10.867 35.115 1.00 19.70 112 ALA A C 1
ATOM 845 O O . ALA A 1 115 ? 80.155 10.381 36.228 1.00 19.54 112 ALA A O 1
ATOM 847 N N . ARG A 1 116 ? 80.981 11.276 34.329 1.00 19.41 113 ARG A N 1
ATOM 848 C CA . ARG A 1 116 ? 82.346 11.119 34.826 1.00 19.88 113 ARG A CA 1
ATOM 849 C C . ARG A 1 116 ? 82.990 12.463 35.215 1.00 20.95 113 ARG A C 1
ATOM 850 O O . ARG A 1 116 ? 84.183 12.567 35.461 1.00 21.66 113 ARG A O 1
ATOM 858 N N . LYS A 1 117 ? 82.145 13.519 35.226 1.00 21.21 114 LYS A N 1
ATOM 859 C CA . LYS A 1 117 ? 82.619 14.844 35.646 1.00 21.47 114 LYS A CA 1
ATOM 860 C C . LYS A 1 117 ? 83.888 15.302 34.896 1.00 21.83 114 LYS A C 1
ATOM 861 O O . LYS A 1 117 ? 84.833 15.823 35.477 1.00 20.76 114 LYS A O 1
ATOM 867 N N . ILE A 1 118 ? 83.889 15.094 33.560 1.00 19.62 115 ILE A N 1
ATOM 868 C CA . ILE A 1 118 ? 85.082 15.405 32.759 1.00 19.61 115 ILE A CA 1
ATOM 869 C C . ILE A 1 118 ? 85.282 16.917 32.534 1.00 20.45 115 ILE A C 1
ATOM 870 O O . ILE A 1 118 ? 86.370 17.461 32.683 1.00 21.46 115 ILE A O 1
ATOM 875 N N . ALA A 1 119 ? 84.225 17.640 32.173 1.00 19.17 116 ALA A N 1
ATOM 876 C CA . ALA A 1 119 ? 84.344 19.086 31.966 1.00 21.41 116 ALA A CA 1
ATOM 877 C C . ALA A 1 119 ? 84.724 19.734 33.297 1.00 21.83 116 ALA A C 1
ATOM 878 O O . ALA A 1 119 ? 85.588 20.609 33.356 1.00 21.21 116 ALA A O 1
ATOM 880 N N . PH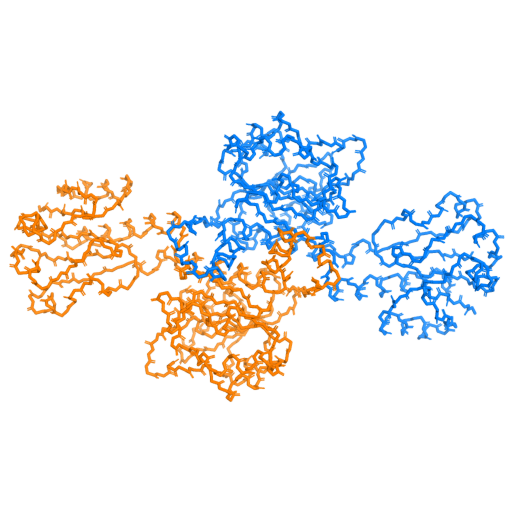E A 1 120 ? 84.070 19.286 34.363 1.00 22.52 117 PHE A N 1
ATOM 881 C CA . PHE A 1 120 ? 84.324 19.795 35.711 1.00 23.64 117 PHE A CA 1
ATOM 882 C C . PHE A 1 120 ? 85.796 19.640 36.085 1.00 24.35 117 PHE A C 1
ATOM 883 O O . PHE A 1 120 ? 86.480 20.613 36.422 1.00 23.56 117 PHE A O 1
ATOM 891 N N . ALA A 1 121 ? 86.279 18.405 36.020 1.00 23.76 118 ALA A N 1
ATOM 892 C CA . ALA A 1 121 ? 87.658 18.099 36.362 1.00 24.12 118 ALA A CA 1
ATOM 893 C C . ALA A 1 121 ? 88.663 18.848 35.495 1.00 25.11 118 ALA A C 1
ATOM 894 O O . ALA A 1 121 ? 89.711 19.271 35.986 1.00 25.74 118 ALA A O 1
ATOM 896 N N . ASP A 1 122 ? 88.354 19.007 34.210 1.00 23.89 119 ASP A N 1
ATOM 897 C CA . ASP A 1 122 ? 89.248 19.711 33.294 1.00 23.75 119 ASP A CA 1
ATOM 898 C C . ASP A 1 122 ? 89.273 21.188 33.684 1.00 25.80 119 ASP A C 1
ATOM 899 O O . ASP A 1 122 ? 90.327 21.825 33.726 1.00 25.40 119 ASP A O 1
ATOM 904 N N . ARG A 1 123 ? 88.092 21.719 33.968 1.00 26.30 120 ARG A N 1
ATOM 905 C CA . ARG A 1 123 ? 87.937 23.110 34.361 1.00 30.30 120 ARG A CA 1
ATOM 906 C C . ARG A 1 123 ? 88.772 23.388 35.616 1.00 31.97 120 ARG A C 1
ATOM 907 O O . ARG A 1 123 ? 89.481 24.394 35.691 1.00 32.93 120 ARG A O 1
ATOM 915 N N . LYS A 1 124 ? 88.697 22.485 36.589 1.00 30.79 121 LYS A N 1
ATOM 916 C CA . LYS A 1 124 ? 89.446 22.629 37.838 1.00 31.19 121 LYS A CA 1
ATOM 917 C C . LYS A 1 124 ? 90.950 22.537 37.629 1.00 31.47 121 LYS A C 1
ATOM 918 O O . LYS A 1 124 ? 91.717 23.283 38.236 1.00 31.57 121 LYS A O 1
ATOM 924 N N . MET A 1 125 ? 91.363 21.612 36.772 1.00 31.09 122 MET A N 1
ATOM 925 C CA . MET A 1 125 ? 92.774 21.411 36.461 1.00 32.00 122 MET A CA 1
ATOM 926 C C . MET A 1 125 ? 93.417 22.711 35.983 1.00 32.85 122 MET A C 1
ATOM 927 O O . MET A 1 125 ? 94.541 23.032 36.363 1.00 32.77 122 MET A O 1
ATOM 932 N N . ARG A 1 126 ? 92.699 23.447 35.138 1.00 32.60 123 ARG A N 1
ATOM 933 C CA . ARG A 1 126 ? 93.204 24.699 34.585 1.00 33.53 123 ARG A CA 1
ATOM 934 C C . ARG A 1 126 ? 93.290 25.808 35.644 1.00 34.92 123 ARG A C 1
ATOM 935 O O . ARG A 1 126 ? 93.846 26.878 35.424 1.00 36.04 123 ARG A O 1
ATOM 943 N N . GLU A 1 127 ? 92.685 25.535 36.816 1.00 36.56 124 GLU A N 1
ATOM 944 C CA . GLU A 1 127 ? 92.758 26.503 37.902 1.00 38.50 124 GLU A CA 1
ATOM 945 C C . GLU A 1 127 ? 93.804 26.088 38.937 1.00 39.12 124 GLU A C 1
ATOM 946 O O . GLU A 1 127 ? 93.862 26.596 40.049 1.00 40.10 124 GLU A O 1
ATOM 952 N N . GLY A 1 128 ? 94.626 25.095 38.545 1.00 39.06 125 GLY A N 1
ATOM 953 C CA . GLY A 1 128 ? 95.686 24.635 39.434 1.00 38.55 125 GLY A CA 1
ATOM 954 C C . GLY A 1 128 ? 95.156 23.670 40.497 1.00 38.09 125 GLY A C 1
ATOM 955 O O . GLY A 1 128 ? 95.829 23.330 41.460 1.00 38.08 125 GLY A O 1
ATOM 956 N N . VAL A 1 129 ? 93.888 23.252 40.317 1.00 36.97 126 VAL A N 1
ATOM 957 C CA . VAL A 1 129 ? 93.287 22.364 41.306 1.00 35.47 126 VAL A CA 1
ATOM 958 C C . VAL A 1 129 ? 93.186 20.921 40.805 1.00 35.81 126 VAL A C 1
ATOM 959 O O . VAL A 1 129 ? 92.734 20.635 39.703 1.00 35.67 126 VAL A O 1
ATOM 963 N N . TRP A 1 130 ? 93.674 20.002 41.657 1.00 34.27 127 TRP A N 1
ATOM 964 C CA . TRP A 1 130 ? 93.626 18.581 41.332 1.00 34.01 127 TRP A CA 1
ATOM 965 C C . TRP A 1 130 ? 92.430 17.913 42.021 1.00 33.70 127 TRP A C 1
ATOM 966 O O . TRP A 1 130 ? 92.503 17.450 43.151 1.00 33.60 127 TRP A O 1
ATOM 977 N N . ALA A 1 131 ? 91.286 17.907 41.308 1.00 31.85 128 ALA A N 1
ATOM 978 C CA . ALA A 1 131 ? 90.026 17.560 41.963 1.00 31.94 128 ALA A CA 1
ATOM 979 C C . ALA A 1 131 ? 89.652 16.079 41.825 1.00 32.11 128 ALA A C 1
ATOM 980 O O . ALA A 1 131 ? 88.527 15.723 41.504 1.00 32.33 128 ALA A O 1
ATOM 982 N N . LYS A 1 132 ? 90.647 15.203 42.051 1.00 32.38 129 LYS A N 1
ATOM 983 C CA . LYS A 1 132 ? 90.357 13.774 41.973 1.00 34.81 129 LYS A CA 1
ATOM 984 C C . LYS A 1 132 ? 89.271 13.366 42.972 1.00 35.71 129 LYS A C 1
ATOM 985 O O . LYS A 1 132 ? 88.368 12.593 42.678 1.00 33.79 129 LYS A O 1
ATOM 991 N N . LYS A 1 133 ? 89.401 13.894 44.205 1.00 38.14 130 LYS A N 1
ATOM 992 C CA . LYS A 1 133 ? 88.474 13.507 45.261 1.00 41.28 130 LYS A CA 1
ATOM 993 C C . LYS A 1 133 ? 87.008 13.775 44.892 1.00 41.14 130 LYS A C 1
ATOM 994 O O . LYS A 1 133 ? 86.098 13.074 45.306 1.00 43.55 130 LYS A O 1
ATOM 1000 N N . GLU A 1 134 ? 86.772 14.856 44.123 1.00 40.13 131 GLU A N 1
ATOM 1001 C CA . GLU A 1 134 ? 85.378 15.180 43.800 1.00 39.15 131 GLU A CA 1
ATOM 1002 C C . GLU A 1 134 ? 85.009 14.829 42.348 1.00 37.23 131 GLU A C 1
ATOM 1003 O O . GLU A 1 134 ? 83.926 15.139 41.870 1.00 39.01 131 GLU A O 1
ATOM 1009 N N . ALA A 1 135 ? 85.950 14.168 41.646 1.00 35.69 132 ALA A N 1
ATOM 1010 C CA . ALA A 1 135 ? 85.629 13.688 40.307 1.00 34.07 132 ALA A CA 1
ATOM 1011 C C . ALA A 1 135 ? 85.164 12.229 40.335 1.00 33.23 132 ALA A C 1
ATOM 1012 O O . ALA A 1 135 ? 85.225 11.505 39.349 1.00 33.15 132 ALA A O 1
ATOM 1014 N N . MET A 1 136 ? 84.716 11.782 41.523 1.00 32.04 133 MET A N 1
ATOM 1015 C CA . MET A 1 136 ? 84.126 10.453 41.600 1.00 30.87 133 MET A CA 1
ATOM 1016 C C . MET A 1 136 ? 82.810 10.397 40.813 1.00 28.80 133 MET A C 1
ATOM 1017 O O . MET A 1 136 ? 81.876 11.145 41.061 1.00 27.89 133 MET A O 1
ATOM 1022 N N . GLY A 1 137 ? 82.772 9.508 39.803 1.00 28.06 134 GLY A N 1
ATOM 1023 C CA . GLY A 1 137 ? 81.588 9.456 38.951 1.00 25.66 134 GLY A CA 1
ATOM 1024 C C . GLY A 1 137 ? 80.960 8.062 38.917 1.00 26.06 134 GLY A C 1
ATOM 1025 O O . GLY A 1 137 ? 81.038 7.290 39.864 1.00 26.23 134 GLY A O 1
ATOM 1026 N N . ILE A 1 138 ? 80.315 7.781 37.795 1.00 23.85 135 ILE A N 1
ATOM 1027 C CA . ILE A 1 138 ? 79.651 6.505 37.661 1.00 24.91 135 ILE A CA 1
ATOM 1028 C C . ILE A 1 138 ? 79.946 5.789 36.353 1.00 24.83 135 ILE A C 1
ATOM 1029 O O . ILE A 1 138 ? 80.227 6.410 35.320 1.00 25.45 135 ILE A O 1
ATOM 1034 N N . GLU A 1 139 ? 79.876 4.470 36.428 1.00 22.42 136 GLU A N 1
ATOM 1035 C CA . GLU A 1 139 ? 80.106 3.588 35.297 1.00 22.48 136 GLU A CA 1
ATOM 1036 C C . GLU A 1 139 ? 78.749 3.440 34.604 1.00 21.87 136 GLU A C 1
ATOM 1037 O O . GLU A 1 139 ? 77.717 3.309 35.264 1.00 22.70 136 GLU A O 1
ATOM 1043 N N . LEU A 1 140 ? 78.748 3.462 33.276 1.00 19.44 137 LEU A N 1
ATOM 1044 C CA . LEU A 1 140 ? 77.527 3.436 32.473 1.00 19.65 137 LEU A CA 1
ATOM 1045 C C . LEU A 1 140 ? 77.052 2.011 32.112 1.00 19.82 137 LEU A C 1
ATOM 1046 O O . LEU A 1 140 ? 75.879 1.766 31.879 1.00 19.53 137 LEU A O 1
ATOM 1051 N N . GLU A 1 141 ? 77.994 1.053 32.023 1.00 20.01 138 GLU A N 1
ATOM 1052 C CA . GLU A 1 141 ? 77.570 -0.299 31.656 1.00 22.05 138 GLU A CA 1
ATOM 1053 C C . GLU A 1 141 ? 76.508 -0.845 32.623 1.00 21.82 138 GLU A C 1
ATOM 1054 O O . GLU A 1 141 ? 76.644 -0.789 33.838 1.00 22.39 138 GLU A O 1
ATOM 1060 N N . GLY A 1 142 ? 75.395 -1.340 32.038 1.00 23.78 139 GLY A N 1
ATOM 1061 C CA . GLY A 1 142 ? 74.348 -1.950 32.862 1.00 24.72 139 GLY A CA 1
ATOM 1062 C C . GLY A 1 142 ? 73.304 -0.931 33.315 1.00 26.53 139 GLY A C 1
ATOM 1063 O O . GLY A 1 142 ? 72.259 -1.267 33.853 1.00 27.75 139 GLY A O 1
ATOM 1064 N N . LYS A 1 143 ? 73.561 0.362 33.126 1.00 23.72 140 LYS A N 1
ATOM 1065 C CA . LYS A 1 143 ? 72.613 1.401 33.530 1.00 21.56 140 LYS A CA 1
ATOM 1066 C C . LYS A 1 143 ? 71.454 1.478 32.543 1.00 22.07 140 LYS A C 1
ATOM 1067 O O . LYS A 1 143 ? 71.564 1.020 31.408 1.00 21.90 140 LYS A O 1
ATOM 1073 N N . THR A 1 144 ? 70.341 2.056 32.975 1.00 21.23 141 THR A N 1
ATOM 1074 C CA . THR A 1 144 ? 69.192 2.188 32.094 1.00 20.64 141 THR A CA 1
ATOM 1075 C C . THR A 1 144 ? 69.102 3.594 31.532 1.00 20.21 141 THR A C 1
ATOM 1076 O O . THR A 1 144 ? 69.128 4.573 32.273 1.00 19.12 141 THR A O 1
ATOM 1080 N N . ILE A 1 145 ? 69.004 3.692 30.212 1.00 18.96 142 ILE A N 1
ATOM 1081 C CA . ILE A 1 145 ? 68.864 4.990 29.589 1.00 19.61 142 ILE A CA 1
ATOM 1082 C C . ILE A 1 145 ? 67.438 5.079 29.052 1.00 20.91 142 ILE A C 1
ATOM 1083 O O . ILE A 1 145 ? 66.943 4.154 28.404 1.00 22.07 142 ILE A O 1
ATOM 1088 N N . GLY A 1 146 ? 66.770 6.179 29.369 1.00 20.73 143 GLY A N 1
ATOM 1089 C CA . GLY A 1 146 ? 65.410 6.385 28.915 1.00 20.57 143 GLY A CA 1
ATOM 1090 C C . GLY A 1 146 ? 65.409 7.375 27.767 1.00 21.44 143 GLY A C 1
ATOM 1091 O O . GLY A 1 146 ? 65.760 8.543 27.945 1.00 20.37 143 GLY A O 1
ATOM 1092 N N . ILE A 1 147 ? 65.020 6.903 26.589 1.00 20.66 144 ILE A N 1
ATOM 1093 C CA . ILE A 1 147 ? 64.974 7.737 25.394 1.00 20.00 144 ILE A CA 1
ATOM 1094 C C . ILE A 1 147 ? 63.557 8.215 25.115 1.00 20.64 144 ILE A C 1
ATOM 1095 O O . ILE A 1 147 ? 62.676 7.420 24.779 1.00 21.57 144 ILE A O 1
ATOM 1100 N N . ILE A 1 148 ? 63.345 9.521 25.265 1.00 19.76 145 ILE A N 1
ATOM 1101 C CA . ILE A 1 148 ? 62.041 10.136 25.017 1.00 19.81 145 ILE A CA 1
ATOM 1102 C C . ILE A 1 148 ? 62.070 10.704 23.608 1.00 18.69 145 ILE A C 1
ATOM 1103 O O . ILE A 1 148 ? 62.708 11.722 23.349 1.00 20.46 145 ILE A O 1
ATOM 1108 N N . GLY A 1 149 ? 61.368 10.040 22.697 1.00 19.39 146 GLY A N 1
ATOM 1109 C CA . GLY A 1 149 ? 61.360 10.476 21.312 1.00 20.65 146 GLY A CA 1
ATOM 1110 C C . GLY A 1 149 ? 62.240 9.496 20.560 1.00 22.30 146 GLY A C 1
ATOM 1111 O O . GLY A 1 149 ? 63.455 9.674 20.462 1.00 20.41 146 GLY A O 1
ATOM 1112 N N . PHE A 1 150 ? 61.615 8.445 20.042 1.00 22.10 147 PHE A N 1
ATOM 1113 C CA . PHE A 1 150 ? 62.327 7.404 19.320 1.00 21.72 147 PHE A CA 1
ATOM 1114 C C . PHE A 1 150 ? 62.219 7.609 17.812 1.00 23.63 147 PHE A C 1
ATOM 1115 O O . PHE A 1 150 ? 61.530 6.858 17.118 1.00 22.34 147 PHE A O 1
ATOM 1123 N N . GLY A 1 151 ? 62.905 8.638 17.322 1.00 22.03 148 GLY A N 1
ATOM 1124 C CA . GLY A 1 151 ? 62.897 8.946 15.903 1.00 22.46 148 GLY A CA 1
ATOM 1125 C C . GLY A 1 151 ? 64.276 8.745 15.306 1.00 21.45 148 GLY A C 1
ATOM 1126 O O . GLY A 1 151 ? 64.986 7.806 15.672 1.00 22.46 148 GLY A O 1
ATOM 1127 N N . ARG A 1 152 ? 64.667 9.630 14.394 1.00 21.08 149 ARG A N 1
ATOM 1128 C CA . ARG A 1 152 ? 65.967 9.507 13.756 1.00 20.77 149 ARG A CA 1
ATOM 1129 C C . ARG A 1 152 ? 67.116 9.562 14.764 1.00 18.69 149 ARG A C 1
ATOM 1130 O O . ARG A 1 152 ? 67.957 8.666 14.812 1.00 17.33 149 ARG A O 1
ATOM 1138 N N . ILE A 1 153 ? 67.146 10.611 15.574 1.00 18.12 150 ILE A N 1
ATOM 1139 C CA . ILE A 1 153 ? 68.223 10.746 16.548 1.00 18.08 150 ILE A CA 1
ATOM 1140 C C . ILE A 1 153 ? 68.073 9.762 17.711 1.00 18.44 150 ILE A C 1
ATOM 1141 O O . ILE A 1 153 ? 69.052 9.162 18.153 1.00 18.60 150 ILE A O 1
ATOM 1146 N N . GLY A 1 154 ? 66.847 9.585 18.198 1.00 18.00 151 GLY A N 1
ATOM 1147 C CA . GLY A 1 154 ? 66.624 8.647 19.287 1.00 16.55 151 GLY A CA 1
ATOM 1148 C C . GLY A 1 154 ? 67.126 7.267 18.901 1.00 17.36 151 GLY A C 1
ATOM 1149 O O . GLY A 1 154 ? 67.731 6.559 19.701 1.00 16.19 151 GLY A O 1
ATOM 1150 N N . TYR A 1 155 ? 66.871 6.869 17.660 1.00 17.74 152 TYR A N 1
ATOM 1151 C CA . TYR A 1 155 ? 67.330 5.561 17.199 1.00 19.00 152 TYR A CA 1
ATOM 1152 C C . TYR A 1 155 ? 68.857 5.465 17.302 1.00 19.35 152 TYR A C 1
ATOM 1153 O O . TYR A 1 155 ? 69.394 4.497 17.845 1.00 18.97 152 TYR A O 1
ATOM 1162 N N . GLN A 1 156 ? 69.554 6.474 16.788 1.00 19.82 153 GLN A N 1
ATOM 1163 C CA . GLN A 1 156 ? 71.013 6.459 16.819 1.00 19.49 153 GLN A CA 1
ATOM 1164 C C . GLN A 1 156 ? 71.519 6.386 18.255 1.00 19.99 153 GLN A C 1
ATOM 1165 O O . GLN A 1 156 ? 72.484 5.677 18.543 1.00 17.72 153 GLN A O 1
ATOM 1171 N N . VAL A 1 157 ? 70.872 7.114 19.163 1.00 15.69 154 VAL A N 1
ATOM 1172 C CA . VAL A 1 157 ? 71.321 7.041 20.549 1.00 15.52 154 VAL A CA 1
ATOM 1173 C C . VAL A 1 157 ? 71.157 5.625 21.105 1.00 17.37 154 VAL A C 1
ATOM 1174 O O . VAL A 1 157 ? 71.992 5.105 21.835 1.00 16.58 154 VAL A O 1
ATOM 1178 N N . ALA A 1 158 ? 70.003 5.012 20.772 1.00 17.91 155 ALA A N 1
ATOM 1179 C CA . ALA A 1 158 ? 69.772 3.643 21.213 1.00 19.47 155 ALA A CA 1
ATOM 1180 C C . ALA A 1 158 ? 70.859 2.706 20.687 1.00 21.20 155 ALA A C 1
ATOM 1181 O O . ALA A 1 158 ? 71.331 1.805 21.365 1.00 21.54 155 ALA A O 1
ATOM 1183 N N . LYS A 1 159 ? 71.231 2.923 19.411 1.00 22.50 156 LYS A N 1
ATOM 1184 C CA . LYS A 1 159 ? 72.306 2.129 18.834 1.00 25.44 156 LYS A CA 1
ATOM 1185 C C . LYS A 1 159 ? 73.572 2.210 19.695 1.00 26.59 156 LYS A C 1
ATOM 1186 O O . LYS A 1 159 ? 74.234 1.224 19.983 1.00 27.47 156 LYS A O 1
ATOM 1192 N N . ILE A 1 160 ? 73.912 3.456 20.079 1.00 25.42 157 ILE A N 1
ATOM 1193 C CA . ILE A 1 160 ? 75.122 3.666 20.867 1.00 25.70 157 ILE A CA 1
ATOM 1194 C C . ILE A 1 160 ? 74.965 3.157 22.299 1.00 26.39 157 ILE A C 1
ATOM 1195 O O . ILE A 1 160 ? 75.886 2.641 22.915 1.00 26.96 157 ILE A O 1
ATOM 1200 N N . ALA A 1 161 ? 73.758 3.358 22.854 1.00 25.41 158 ALA A N 1
ATOM 1201 C CA . ALA A 1 161 ? 73.510 2.839 24.192 1.00 25.40 158 ALA A CA 1
ATOM 1202 C C . ALA A 1 161 ? 73.749 1.330 24.247 1.00 26.01 158 ALA A C 1
ATOM 1203 O O . ALA A 1 161 ? 74.400 0.807 25.144 1.00 24.97 158 ALA A O 1
ATOM 1205 N N . ASN A 1 162 ? 73.208 0.647 23.244 1.00 28.82 159 ASN A N 1
ATOM 1206 C CA . ASN A 1 162 ? 73.376 -0.795 23.127 1.00 33.54 159 ASN A CA 1
ATOM 1207 C C . ASN A 1 162 ? 74.875 -1.102 23.043 1.00 34.58 159 ASN A C 1
ATOM 1208 O O . ASN A 1 162 ? 75.338 -2.131 23.522 1.00 37.31 159 ASN A O 1
ATOM 1213 N N . ALA A 1 163 ? 75.635 -0.184 22.453 1.00 35.08 160 ALA A N 1
ATOM 1214 C CA . ALA A 1 163 ? 77.085 -0.351 22.321 1.00 34.60 160 ALA A CA 1
ATOM 1215 C C . ALA A 1 163 ? 77.765 -0.254 23.687 1.00 32.70 160 ALA A C 1
ATOM 1216 O O . ALA A 1 163 ? 78.809 -0.860 23.924 1.00 33.07 160 ALA A O 1
ATOM 1218 N N . LEU A 1 164 ? 77.157 0.513 24.581 1.00 29.88 161 LEU A N 1
ATOM 1219 C CA . LEU A 1 164 ? 77.695 0.715 25.910 1.00 27.57 161 LEU A CA 1
ATOM 1220 C C . LEU A 1 164 ? 77.155 -0.299 26.909 1.00 27.47 161 LEU A C 1
ATOM 1221 O O . LEU A 1 164 ? 77.459 -0.218 28.098 1.00 27.00 161 LEU A O 1
ATOM 1226 N N . GLY A 1 165 ? 76.352 -1.246 26.434 1.00 25.60 162 GLY A N 1
ATOM 1227 C CA . GLY A 1 165 ? 75.799 -2.242 27.337 1.00 25.75 162 GLY A CA 1
ATOM 1228 C C . GLY A 1 165 ? 74.736 -1.696 28.279 1.00 25.41 162 GLY A C 1
ATOM 1229 O O . GLY A 1 165 ? 74.531 -2.228 29.375 1.00 24.84 162 GLY A O 1
ATOM 1230 N N . MET A 1 166 ? 74.044 -0.642 27.859 1.00 23.79 163 MET A N 1
ATOM 1231 C CA . MET A 1 166 ? 73.006 -0.049 28.689 1.00 23.79 163 MET A CA 1
ATOM 1232 C C . MET A 1 166 ? 71.630 -0.650 28.399 1.00 25.20 163 MET A C 1
ATOM 1233 O O . MET A 1 166 ? 71.361 -1.091 27.284 1.00 26.25 163 MET A O 1
ATOM 1238 N N . ASN A 1 167 ? 70.767 -0.660 29.411 1.00 23.42 164 ASN A N 1
ATOM 1239 C CA . ASN A 1 167 ? 69.357 -1.023 29.307 1.00 24.34 164 ASN A CA 1
ATOM 1240 C C . ASN A 1 167 ? 68.534 0.118 28.715 1.00 23.09 164 ASN A C 1
ATOM 1241 O O . ASN A 1 167 ? 68.521 1.243 29.200 1.00 20.76 164 ASN A O 1
ATOM 1246 N N . ILE A 1 168 ? 67.850 -0.205 27.605 1.00 22.42 165 ILE A N 1
ATOM 1247 C CA . ILE A 1 168 ? 67.179 0.839 26.849 1.00 21.49 165 ILE A CA 1
ATOM 1248 C C . ILE A 1 168 ? 65.675 0.872 27.104 1.00 23.79 165 ILE A C 1
ATOM 1249 O O . ILE A 1 168 ? 64.963 -0.116 26.978 1.00 24.76 165 ILE A O 1
ATOM 1254 N N . LEU A 1 169 ? 65.205 2.062 27.519 1.00 22.52 166 LEU A N 1
ATOM 1255 C CA . LEU A 1 169 ? 63.777 2.356 27.611 1.00 22.13 166 LEU A CA 1
ATOM 1256 C C . LEU A 1 169 ? 63.361 3.451 26.626 1.00 22.93 166 LEU A C 1
ATOM 1257 O O . LEU A 1 169 ? 63.998 4.488 26.492 1.00 21.76 166 LEU A O 1
ATOM 1262 N N . LEU A 1 170 ? 62.267 3.174 25.892 1.00 22.78 167 LEU A N 1
ATOM 1263 C CA . LEU A 1 170 ? 61.793 4.147 24.916 1.00 22.98 167 LEU A CA 1
ATOM 1264 C C . LEU A 1 170 ? 60.342 4.556 25.178 1.00 23.50 167 LEU A C 1
ATOM 1265 O O . LEU A 1 170 ? 59.508 3.772 25.611 1.00 25.68 167 LEU A O 1
ATOM 1270 N N . TYR A 1 171 ? 60.065 5.851 24.936 1.00 24.11 168 TYR A N 1
ATOM 1271 C CA . TYR A 1 171 ? 58.679 6.289 25.028 1.00 24.29 168 TYR A CA 1
ATOM 1272 C C . TYR A 1 171 ? 58.307 7.212 23.868 1.00 25.40 168 TYR A C 1
ATOM 1273 O O . TYR A 1 171 ? 58.804 8.323 23.740 1.00 26.44 168 TYR A O 1
ATOM 1282 N N . ASP A 1 172 ? 57.445 6.649 23.002 1.00 24.29 169 ASP A N 1
ATOM 1283 C CA . ASP A 1 172 ? 57.017 7.397 21.827 1.00 24.30 169 ASP A CA 1
ATOM 1284 C C . ASP A 1 172 ? 55.541 7.152 21.508 1.00 24.15 169 ASP A C 1
ATOM 1285 O O . ASP A 1 172 ? 55.082 6.027 21.350 1.00 25.86 169 ASP A O 1
ATOM 1290 N N . PRO A 1 173 ? 54.780 8.260 21.453 1.00 23.98 170 PRO A N 1
ATOM 1291 C CA . PRO A 1 173 ? 53.359 8.199 21.139 1.00 26.42 170 PRO A CA 1
ATOM 1292 C C . PRO A 1 173 ? 53.101 7.397 19.861 1.00 27.67 170 PRO A C 1
ATOM 1293 O O . PRO A 1 173 ? 52.024 6.859 19.641 1.00 25.90 170 PRO A O 1
ATOM 1297 N N . TYR A 1 174 ? 54.142 7.387 19.009 1.00 27.37 171 TYR A N 1
ATOM 1298 C CA . TYR A 1 174 ? 54.069 6.598 17.785 1.00 28.28 171 TYR A CA 1
ATOM 1299 C C . TYR A 1 174 ? 55.251 5.630 17.692 1.00 28.51 171 TYR A C 1
ATOM 1300 O O . TYR A 1 174 ? 56.211 5.838 16.961 1.00 28.74 171 TYR A O 1
ATOM 1309 N N . PRO A 1 175 ? 55.166 4.558 18.501 1.00 29.89 172 PRO A N 1
ATOM 1310 C CA . PRO A 1 175 ? 56.270 3.617 18.651 1.00 30.67 172 PRO A CA 1
ATOM 1311 C C . PRO A 1 175 ? 56.532 2.831 17.366 1.00 31.90 172 PRO A C 1
ATOM 1312 O O . PRO A 1 175 ? 55.631 2.315 16.718 1.00 32.49 172 PRO A O 1
ATOM 1316 N N . ASN A 1 176 ? 57.821 2.789 16.977 1.00 30.30 173 ASN A N 1
ATOM 1317 C CA . ASN A 1 176 ? 58.193 1.956 15.839 1.00 30.70 173 ASN A CA 1
ATOM 1318 C C . ASN A 1 176 ? 58.728 0.599 16.304 1.00 30.32 173 ASN A C 1
ATOM 1319 O O . ASN A 1 176 ? 59.873 0.459 16.706 1.00 28.78 173 ASN A O 1
ATOM 1324 N N . GLU A 1 177 ? 57.868 -0.413 16.357 1.00 30.39 174 GLU A N 1
ATOM 1325 C CA . GLU A 1 177 ? 58.229 -1.712 16.911 1.00 32.38 174 GLU A CA 1
ATOM 1326 C C . GLU A 1 177 ? 59.436 -2.379 16.262 1.00 32.40 174 GLU A C 1
ATOM 1327 O O . GLU A 1 177 ? 60.273 -2.964 16.950 1.00 30.96 174 GLU A O 1
ATOM 1333 N N . GLU A 1 178 ? 59.523 -2.303 14.939 1.00 33.09 175 GLU A N 1
ATOM 1334 C CA . GLU A 1 178 ? 60.630 -2.932 14.230 1.00 33.79 175 GLU A CA 1
ATOM 1335 C C . GLU A 1 178 ? 61.983 -2.373 14.657 1.00 31.80 175 GLU A C 1
ATOM 1336 O O . GLU A 1 178 ? 62.888 -3.122 15.026 1.00 29.88 175 GLU A O 1
ATOM 1342 N N . ARG A 1 179 ? 62.110 -1.053 14.610 1.00 30.70 176 ARG A N 1
ATOM 1343 C CA . ARG A 1 179 ? 63.354 -0.393 14.980 1.00 31.04 176 ARG A CA 1
ATOM 1344 C C . ARG A 1 179 ? 63.716 -0.625 16.446 1.00 30.74 176 ARG A C 1
ATOM 1345 O O . ARG A 1 179 ? 64.888 -0.790 16.778 1.00 30.20 176 ARG A O 1
ATOM 1353 N N . ALA A 1 180 ? 62.710 -0.654 17.318 1.00 29.09 177 ALA A N 1
ATOM 1354 C CA . ALA A 1 180 ? 62.944 -0.877 18.742 1.00 29.60 177 ALA A CA 1
ATOM 1355 C C . ALA A 1 180 ? 63.533 -2.254 18.964 1.00 30.84 177 ALA A C 1
ATOM 1356 O O . ALA A 1 180 ? 64.377 -2.455 19.840 1.00 31.02 177 ALA A O 1
ATOM 1358 N N . LYS A 1 181 ? 63.080 -3.210 18.160 1.00 32.07 178 LYS A N 1
ATOM 1359 C CA . LYS A 1 181 ? 63.551 -4.578 18.267 1.00 31.59 178 LYS A CA 1
ATOM 1360 C C . LYS A 1 181 ? 65.012 -4.672 17.833 1.00 29.94 178 LYS A C 1
ATOM 1361 O O . LYS A 1 181 ? 65.780 -5.459 18.388 1.00 28.33 178 LYS A O 1
ATOM 1367 N N . GLU A 1 182 ? 65.393 -3.857 16.853 1.00 29.61 179 GLU A N 1
ATOM 1368 C CA . GLU A 1 182 ? 66.766 -3.853 16.351 1.00 30.59 179 GLU A CA 1
ATOM 1369 C C . GLU A 1 182 ? 67.764 -3.398 17.418 1.00 30.17 179 GLU A C 1
ATOM 1370 O O . GLU A 1 182 ? 68.923 -3.816 17.404 1.00 31.02 179 GLU A O 1
ATOM 1376 N N . VAL A 1 183 ? 67.319 -2.538 18.334 1.00 28.17 180 VAL A N 1
ATOM 1377 C CA . VAL A 1 183 ? 68.199 -2.033 19.388 1.00 27.98 180 VAL A CA 1
ATOM 1378 C C . VAL A 1 183 ? 67.840 -2.584 20.763 1.00 29.55 180 VAL A C 1
ATOM 1379 O O . VAL A 1 183 ? 68.328 -2.101 21.785 1.00 29.31 180 VAL A O 1
ATOM 1383 N N . ASN A 1 184 ? 66.988 -3.606 20.778 1.00 29.49 181 ASN A N 1
ATOM 1384 C CA . ASN A 1 184 ? 66.557 -4.235 22.018 1.00 31.29 181 ASN A CA 1
ATOM 1385 C C . ASN A 1 184 ? 65.988 -3.209 22.996 1.00 29.94 181 ASN A C 1
ATOM 1386 O O . ASN A 1 184 ? 66.263 -3.257 24.197 1.00 29.34 181 ASN A O 1
ATOM 1391 N N . GLY A 1 185 ? 65.195 -2.281 22.466 1.00 28.98 182 GLY A N 1
ATOM 1392 C CA . GLY A 1 185 ? 64.580 -1.262 23.298 1.00 29.30 182 GLY A CA 1
ATOM 1393 C C . GLY A 1 185 ? 63.144 -1.613 23.641 1.00 29.72 182 GLY A C 1
ATOM 1394 O O . GLY A 1 185 ? 62.413 -2.153 22.807 1.00 29.59 182 GLY A O 1
ATOM 1395 N N . LYS A 1 186 ? 62.728 -1.311 24.868 1.00 28.68 183 LYS A N 1
ATOM 1396 C CA . LYS A 1 186 ? 61.361 -1.608 25.294 1.00 28.80 183 LYS A CA 1
ATOM 1397 C C . LYS A 1 186 ? 60.518 -0.355 25.488 1.00 26.46 183 LYS A C 1
ATOM 1398 O O . LYS A 1 186 ? 60.919 0.563 26.199 1.00 26.34 183 LYS A O 1
ATOM 1404 N N . PHE A 1 187 ? 59.347 -0.327 24.859 1.00 25.53 184 PHE A N 1
ATOM 1405 C CA . PHE A 1 187 ? 58.444 0.812 24.975 1.00 25.99 184 PHE A CA 1
ATOM 1406 C C . PHE A 1 187 ? 57.678 0.767 26.294 1.00 27.33 184 PHE A C 1
ATOM 1407 O O . PHE A 1 187 ? 57.157 -0.280 26.683 1.00 28.03 184 PHE A O 1
ATOM 1415 N N . VAL A 1 188 ? 57.618 1.906 26.980 1.00 26.38 185 VAL A N 1
ATOM 1416 C CA . VAL A 1 188 ? 56.906 2.016 28.252 1.00 25.98 185 VAL A CA 1
ATOM 1417 C C . VAL A 1 188 ? 56.244 3.382 28.311 1.00 26.16 185 VAL A C 1
ATOM 1418 O O . VAL A 1 188 ? 56.486 4.225 27.455 1.00 24.68 185 VAL A O 1
ATOM 1422 N N . ASP A 1 189 ? 55.396 3.601 29.312 1.00 26.91 186 ASP A N 1
ATOM 1423 C CA . ASP A 1 189 ? 54.748 4.897 29.455 1.00 27.56 186 ASP A CA 1
ATOM 1424 C C . ASP A 1 189 ? 55.810 5.876 29.950 1.00 26.72 186 ASP A C 1
ATOM 1425 O O . ASP A 1 189 ? 56.855 5.458 30.457 1.00 25.46 186 ASP A O 1
ATOM 1430 N N . LEU A 1 190 ? 55.550 7.171 29.807 1.00 27.04 187 LEU A N 1
ATOM 1431 C CA . LEU A 1 190 ? 56.526 8.177 30.223 1.00 28.15 187 LEU A CA 1
ATOM 1432 C C . LEU A 1 190 ? 56.834 8.142 31.715 1.00 29.49 187 LEU A C 1
ATOM 1433 O O . LEU A 1 190 ? 57.976 8.360 32.119 1.00 28.99 187 LEU A O 1
ATOM 1438 N N . GLU A 1 191 ? 55.825 7.866 32.533 1.00 29.76 188 GLU A N 1
ATOM 1439 C CA . GLU A 1 191 ? 56.044 7.806 33.969 1.00 29.64 188 GLU A CA 1
ATOM 1440 C C . GLU A 1 191 ? 57.064 6.725 34.308 1.00 29.17 188 GLU A C 1
ATOM 1441 O O . GLU A 1 191 ? 58.032 6.972 35.027 1.00 27.35 188 GLU A O 1
ATOM 1447 N N . THR A 1 192 ? 56.850 5.524 33.785 1.00 26.09 189 THR A N 1
ATOM 1448 C CA . THR A 1 192 ? 57.765 4.426 34.044 1.00 26.79 189 THR A CA 1
ATOM 1449 C C . THR A 1 192 ? 59.185 4.766 33.594 1.00 25.21 189 THR A C 1
ATOM 1450 O O . THR A 1 192 ? 60.147 4.492 34.310 1.00 25.71 189 THR A O 1
ATOM 1454 N N . LEU A 1 193 ? 59.321 5.361 32.413 1.00 25.49 190 LEU A N 1
ATOM 1455 C CA . LEU A 1 193 ? 60.650 5.718 31.907 1.00 24.77 190 LEU A CA 1
ATOM 1456 C C . LEU A 1 193 ? 61.335 6.685 32.874 1.00 23.92 190 LEU A C 1
ATOM 1457 O O . LEU A 1 193 ? 62.470 6.462 33.274 1.00 24.39 190 LEU A O 1
ATOM 1462 N N . LEU A 1 194 ? 60.632 7.747 33.260 1.00 26.17 191 LEU A N 1
ATOM 1463 C CA . LEU A 1 194 ? 61.191 8.737 34.179 1.00 25.73 191 LEU A CA 1
ATOM 1464 C C . LEU A 1 194 ? 61.614 8.127 35.511 1.00 27.54 191 LEU A C 1
ATOM 1465 O O . LEU A 1 194 ? 62.676 8.455 36.042 1.00 25.76 191 LEU A O 1
ATOM 1470 N N . LYS A 1 195 ? 60.782 7.236 36.044 1.00 27.80 192 LYS A N 1
ATOM 1471 C CA . LYS A 1 195 ? 61.069 6.590 37.332 1.00 28.07 192 LYS A CA 1
ATOM 1472 C C . LYS A 1 195 ? 62.173 5.529 37.297 1.00 26.51 192 LYS A C 1
ATOM 1473 O O . LYS A 1 195 ? 62.906 5.329 38.256 1.00 24.61 192 LYS A O 1
ATOM 1479 N N . GLU A 1 196 ? 62.325 4.819 36.183 1.00 25.87 193 GLU A N 1
ATOM 1480 C CA . GLU A 1 196 ? 63.322 3.757 36.116 1.00 25.59 193 GLU A CA 1
ATOM 1481 C C . GLU A 1 196 ? 64.637 4.050 35.394 1.00 25.06 193 GLU A C 1
ATOM 1482 O O . GLU A 1 196 ? 65.551 3.229 35.421 1.00 24.29 193 GLU A O 1
ATOM 1488 N N . SER A 1 197 ? 64.751 5.214 34.768 1.00 24.31 194 SER A N 1
ATOM 1489 C CA . SER A 1 197 ? 65.977 5.549 34.042 1.00 24.53 194 SER A CA 1
ATOM 1490 C C . SER A 1 197 ? 67.082 6.173 34.890 1.00 23.78 194 SER A C 1
ATOM 1491 O O . SER A 1 197 ? 66.819 6.918 35.830 1.00 25.04 194 SER A O 1
ATOM 1494 N N . ASP A 1 198 ? 68.325 5.863 34.542 1.00 23.05 195 ASP A N 1
ATOM 1495 C CA . ASP A 1 198 ? 69.481 6.430 35.234 1.00 22.40 195 ASP A CA 1
ATOM 1496 C C . ASP A 1 198 ? 69.965 7.613 34.400 1.00 22.17 195 ASP A C 1
ATOM 1497 O O . ASP A 1 198 ? 70.692 8.492 34.882 1.00 20.40 195 ASP A O 1
ATOM 1502 N N . VAL A 1 199 ? 69.553 7.603 33.138 1.00 20.82 196 VAL A N 1
ATOM 1503 C CA . VAL A 1 199 ? 69.885 8.652 32.177 1.00 19.37 196 VAL A CA 1
ATOM 1504 C C . VAL A 1 199 ? 68.655 8.851 31.304 1.00 20.35 196 VAL A C 1
ATOM 1505 O O . VAL A 1 199 ? 68.144 7.901 30.705 1.00 20.05 196 VAL A O 1
ATOM 1509 N N . VAL A 1 200 ? 68.164 10.081 31.256 1.00 19.19 197 VAL A N 1
ATOM 1510 C CA . VAL A 1 200 ? 66.999 10.399 30.440 1.00 19.64 197 VAL A CA 1
ATOM 1511 C C . VAL A 1 200 ? 67.459 11.380 29.360 1.00 19.77 197 VAL A C 1
ATOM 1512 O O . VAL A 1 200 ? 67.983 12.446 29.673 1.00 18.09 197 VAL A O 1
ATOM 1516 N N . THR A 1 201 ? 67.288 11.013 28.091 1.00 18.93 198 THR A N 1
ATOM 1517 C CA . THR A 1 201 ? 67.723 11.886 27.002 1.00 18.99 198 THR A CA 1
ATOM 1518 C C . THR A 1 201 ? 66.531 12.234 26.105 1.00 19.44 198 THR A C 1
ATOM 1519 O O . THR A 1 201 ? 65.753 11.363 25.721 1.00 18.81 198 THR A O 1
ATOM 1523 N N . ILE A 1 202 ? 66.387 13.521 25.797 1.00 18.70 199 ILE A N 1
ATOM 1524 C CA . ILE A 1 202 ? 65.254 14.023 25.018 1.00 19.99 199 ILE A CA 1
ATOM 1525 C C . ILE A 1 202 ? 65.534 14.202 23.534 1.00 20.60 199 ILE A C 1
ATOM 1526 O O . ILE A 1 202 ? 66.479 14.894 23.152 1.00 21.09 199 ILE A O 1
ATOM 1531 N N . HIS A 1 203 ? 64.675 13.611 22.707 1.00 19.35 200 HIS A N 1
ATOM 1532 C CA . HIS A 1 203 ? 64.827 13.677 21.261 1.00 20.05 200 HIS A CA 1
ATOM 1533 C C . HIS A 1 203 ? 63.474 13.826 20.571 1.00 20.54 200 HIS A C 1
ATOM 1534 O O . HIS A 1 203 ? 63.132 13.039 19.690 1.00 21.01 200 HIS A O 1
ATOM 1541 N N . VAL A 1 204 ? 62.708 14.838 20.975 1.00 20.87 201 VAL A N 1
ATOM 1542 C CA . VAL A 1 204 ? 61.391 15.077 20.393 1.00 22.46 201 VAL A CA 1
ATOM 1543 C C . VAL A 1 204 ? 61.340 16.419 19.674 1.00 23.68 201 VAL A C 1
ATOM 1544 O O . VAL A 1 204 ? 62.153 17.309 19.930 1.00 22.82 201 VAL A O 1
ATOM 1548 N N . PRO A 1 205 ? 60.394 16.578 18.737 1.00 24.40 202 PRO A N 1
ATOM 1549 C CA . PRO A 1 205 ? 60.376 17.880 18.124 1.00 24.83 202 PRO A CA 1
ATOM 1550 C C . PRO A 1 205 ? 59.652 18.838 19.041 1.00 25.84 202 PRO A C 1
ATOM 1551 O O . PRO A 1 205 ? 59.042 18.451 20.029 1.00 21.69 202 PRO A O 1
ATOM 1555 N N . LEU A 1 206 ? 59.781 20.133 18.787 1.0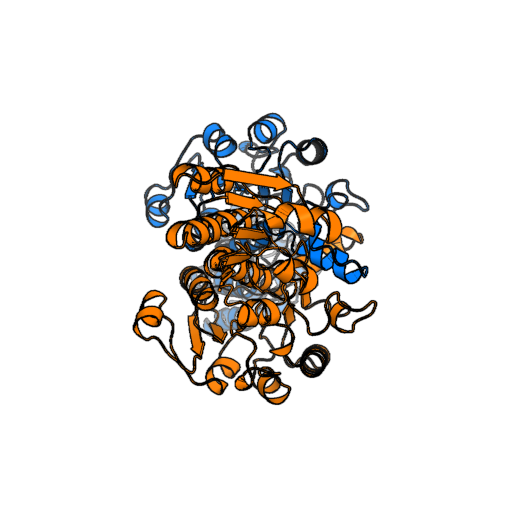0 26.08 203 LEU A N 1
ATOM 1556 C CA . LEU A 1 206 ? 59.136 21.133 19.624 1.00 28.54 203 LEU A CA 1
ATOM 1557 C C . LEU A 1 206 ? 57.802 21.489 19.004 1.00 31.36 203 LEU A C 1
ATOM 1558 O O . LEU A 1 206 ? 57.743 22.101 17.932 1.00 30.43 203 LEU A O 1
ATOM 1563 N N . VAL A 1 207 ? 56.740 21.069 19.679 1.00 32.41 204 VAL A N 1
ATOM 1564 C CA . VAL A 1 207 ? 55.370 21.325 19.261 1.00 35.38 204 VAL A CA 1
ATOM 1565 C C . VAL A 1 207 ? 54.621 21.682 20.543 1.00 37.02 204 VAL A C 1
ATOM 1566 O O . VAL A 1 207 ? 55.163 21.532 21.637 1.00 36.98 204 VAL A O 1
ATOM 1570 N N . GLU A 1 208 ? 53.385 22.150 20.418 1.00 39.72 205 GLU A N 1
ATOM 1571 C CA . GLU A 1 208 ? 52.608 22.521 21.599 1.00 40.90 205 GLU A CA 1
ATOM 1572 C C . GLU A 1 208 ? 52.606 21.382 22.611 1.00 40.19 205 GLU A C 1
ATOM 1573 O O . GLU A 1 208 ? 52.697 21.605 23.820 1.00 40.20 205 GLU A O 1
ATOM 1579 N N . SER A 1 209 ? 52.517 20.159 22.102 1.00 38.97 206 SER A N 1
ATOM 1580 C CA . SER A 1 209 ? 52.500 18.954 22.926 1.00 38.68 206 SER A CA 1
ATOM 1581 C C . SER A 1 209 ? 53.774 18.690 23.735 1.00 37.13 206 SER A C 1
ATOM 1582 O O . SER A 1 209 ? 53.731 18.017 24.769 1.00 37.94 206 SER A O 1
ATOM 1585 N N . THR A 1 210 ? 54.905 19.208 23.266 1.00 34.32 207 THR A N 1
ATOM 1586 C CA . THR A 1 210 ? 56.174 18.983 23.952 1.00 31.80 207 THR A CA 1
ATOM 1587 C C . THR A 1 210 ? 56.734 20.226 24.654 1.00 30.44 207 THR A C 1
ATOM 1588 O O . THR A 1 210 ? 57.767 20.147 25.326 1.00 28.94 207 THR A O 1
ATOM 1592 N N . TYR A 1 211 ? 56.070 21.371 24.496 1.00 29.40 208 TYR A N 1
ATOM 1593 C CA . TYR A 1 211 ? 56.536 22.591 25.153 1.00 30.72 208 TYR A CA 1
ATOM 1594 C C . TYR A 1 211 ? 56.574 22.306 26.651 1.00 31.29 208 TYR A C 1
ATOM 1595 O O . TYR A 1 211 ? 55.569 21.886 27.236 1.00 30.42 208 TYR A O 1
ATOM 1604 N N . HIS A 1 212 ? 57.733 22.533 27.259 1.00 30.79 209 HIS A N 1
ATOM 1605 C CA . HIS A 1 212 ? 57.921 22.292 28.687 1.00 31.08 209 HIS A CA 1
ATOM 1606 C C . HIS A 1 212 ? 57.481 20.883 29.098 1.00 31.26 209 HIS A C 1
ATOM 1607 O O . HIS A 1 212 ? 56.891 20.664 30.154 1.00 30.25 209 HIS A O 1
ATOM 1614 N N . LEU A 1 213 ? 57.747 19.912 28.201 1.00 31.76 210 LEU A N 1
ATOM 1615 C CA . LEU A 1 213 ? 57.403 18.526 28.503 1.00 31.34 210 LEU A CA 1
ATOM 1616 C C . LEU A 1 213 ? 58.073 18.071 29.803 1.00 31.11 210 LEU A C 1
ATOM 1617 O O . LEU A 1 213 ? 57.488 17.416 30.657 1.00 32.35 210 LEU A O 1
ATOM 1622 N N . ILE A 1 214 ? 59.368 18.407 29.903 1.00 30.57 211 ILE A N 1
ATOM 1623 C CA . ILE A 1 214 ? 60.066 18.197 31.160 1.00 29.57 211 ILE A CA 1
ATOM 1624 C C . ILE A 1 214 ? 59.812 19.360 32.121 1.00 30.06 211 ILE A C 1
ATOM 1625 O O . ILE A 1 214 ? 60.391 20.434 32.017 1.00 31.51 211 ILE A O 1
ATOM 1630 N N . ASN A 1 215 ? 58.863 19.132 33.049 1.00 30.28 212 ASN A N 1
ATOM 1631 C CA . ASN A 1 215 ? 58.564 20.155 34.045 1.00 31.27 212 ASN A CA 1
ATOM 1632 C C . ASN A 1 215 ? 58.804 19.635 35.467 1.00 31.46 212 ASN A C 1
ATOM 1633 O O . ASN A 1 215 ? 59.285 18.533 35.683 1.00 31.27 212 ASN A O 1
ATOM 1638 N N . GLU A 1 216 ? 58.480 20.494 36.451 1.00 32.25 213 GLU A N 1
ATOM 1639 C CA . GLU A 1 216 ? 58.702 20.110 37.840 1.00 32.92 213 GLU A CA 1
ATOM 1640 C C . GLU A 1 216 ? 58.121 18.730 38.170 1.00 32.58 213 GLU A C 1
ATOM 1641 O O . GLU A 1 216 ? 58.745 17.900 38.823 1.00 32.71 213 GLU A O 1
ATOM 1647 N N . GLU A 1 217 ? 56.858 18.516 37.735 1.00 32.54 214 GLU A N 1
ATOM 1648 C CA . GLU A 1 217 ? 56.188 17.251 38.035 1.00 32.93 214 GLU A CA 1
ATOM 1649 C C . GLU A 1 217 ? 57.027 16.036 37.593 1.00 32.35 214 GLU A C 1
ATOM 1650 O O . GLU A 1 217 ? 57.198 15.062 38.315 1.00 30.25 214 GLU A O 1
ATOM 1656 N N . ARG A 1 218 ? 57.540 16.104 36.342 1.00 30.55 215 ARG A N 1
ATOM 1657 C CA . ARG A 1 218 ? 58.296 14.964 35.813 1.00 30.11 215 ARG A CA 1
ATOM 1658 C C . ARG A 1 218 ? 59.737 14.894 36.337 1.00 28.79 215 ARG A C 1
ATOM 1659 O O . ARG A 1 218 ? 60.303 13.820 36.490 1.00 28.92 215 ARG A O 1
ATOM 1667 N N . LEU A 1 219 ? 60.344 16.039 36.626 1.00 28.01 216 LEU A N 1
ATOM 1668 C CA . LEU A 1 219 ? 61.693 16.046 37.173 1.00 27.20 216 LEU A CA 1
ATOM 1669 C C . LEU A 1 219 ? 61.683 15.337 38.529 1.00 28.72 216 LEU A C 1
ATOM 1670 O O . LEU A 1 219 ? 62.582 14.552 38.848 1.00 27.66 216 LEU A O 1
ATOM 1675 N N . LYS A 1 220 ? 60.650 15.608 39.322 1.00 30.40 217 LYS A N 1
ATOM 1676 C CA . LYS A 1 220 ? 60.535 14.995 40.639 1.00 32.82 217 LYS A CA 1
ATOM 1677 C C . LYS A 1 220 ? 60.342 13.479 40.557 1.00 32.45 217 LYS A C 1
ATOM 1678 O O . LYS A 1 220 ? 60.667 12.759 41.500 1.00 32.72 217 LYS A O 1
ATOM 1684 N N . LEU A 1 221 ? 59.832 12.990 39.428 1.00 32.70 218 LEU A N 1
ATOM 1685 C CA . LEU A 1 221 ? 59.638 11.552 39.251 1.00 31.45 218 LEU A CA 1
ATOM 1686 C C . LEU A 1 221 ? 60.964 10.840 38.969 1.00 30.86 218 LEU A C 1
ATOM 1687 O O . LEU A 1 221 ? 61.125 9.664 39.287 1.00 30.76 218 LEU A O 1
ATOM 1692 N N . MET A 1 222 ? 61.911 11.555 38.368 1.00 29.36 219 MET A N 1
ATOM 1693 C CA . MET A 1 222 ? 63.221 10.983 38.044 1.00 28.37 219 MET A CA 1
ATOM 1694 C C . MET A 1 222 ? 63.993 10.585 39.292 1.00 28.03 219 MET A C 1
ATOM 1695 O O . MET A 1 222 ? 63.725 11.092 40.372 1.00 29.31 219 MET A O 1
ATOM 1700 N N . LYS A 1 223 ? 64.955 9.680 39.143 1.00 27.77 220 LYS A N 1
ATOM 1701 C CA . LYS A 1 223 ? 65.766 9.251 40.279 1.00 28.55 220 LYS A CA 1
ATOM 1702 C C . LYS A 1 223 ? 66.652 10.417 40.717 1.00 29.40 220 LYS A C 1
ATOM 1703 O O . LYS A 1 223 ? 67.048 11.245 39.896 1.00 27.64 220 LYS A O 1
ATOM 1709 N N . LYS A 1 224 ? 66.968 10.489 42.007 1.00 29.43 221 LYS A N 1
ATOM 1710 C CA . LYS A 1 224 ? 67.821 11.571 42.482 1.00 29.90 221 LYS A CA 1
ATOM 1711 C C . LYS A 1 224 ? 69.222 11.398 41.895 1.00 29.53 221 LYS A C 1
ATOM 1712 O O . LYS A 1 224 ? 69.989 12.354 41.768 1.00 28.12 221 LYS A O 1
ATOM 1718 N N . THR A 1 225 ? 69.534 10.166 41.519 1.00 27.14 222 THR A N 1
ATOM 1719 C CA . THR A 1 225 ? 70.826 9.839 40.947 1.00 26.29 222 THR A CA 1
ATOM 1720 C C . THR A 1 225 ? 70.839 9.950 39.422 1.00 24.64 222 THR A C 1
ATOM 1721 O O . THR A 1 225 ? 71.867 9.705 38.802 1.00 24.27 222 THR A O 1
ATOM 1725 N N . ALA A 1 226 ? 69.706 10.324 38.830 1.00 22.73 223 ALA A N 1
ATOM 1726 C CA . ALA A 1 226 ? 69.577 10.424 37.373 1.00 24.04 223 ALA A CA 1
ATOM 1727 C C . ALA A 1 226 ? 70.191 11.656 36.710 1.00 23.05 223 ALA A C 1
ATOM 1728 O O . ALA A 1 226 ? 70.340 12.709 37.328 1.00 23.20 223 ALA A O 1
ATOM 1730 N N . ILE A 1 227 ? 70.518 11.506 35.430 1.00 23.78 224 ILE A N 1
ATOM 1731 C CA . ILE A 1 227 ? 71.096 12.576 34.626 1.00 21.29 224 ILE A CA 1
ATOM 1732 C C . ILE A 1 227 ? 70.165 12.877 33.453 1.00 21.92 224 ILE A C 1
ATOM 1733 O O . ILE A 1 227 ? 69.660 11.962 32.798 1.00 22.39 224 ILE A O 1
ATOM 1738 N N . LEU A 1 228 ? 69.948 14.161 33.196 1.00 20.03 225 LEU A N 1
ATOM 1739 C CA . LEU A 1 228 ? 69.089 14.600 32.111 1.00 19.02 225 LEU A CA 1
ATOM 1740 C C . LEU A 1 228 ? 69.923 15.142 30.953 1.00 19.07 225 LEU A C 1
ATOM 1741 O O . LEU A 1 228 ? 70.818 15.959 31.149 1.00 19.11 225 LEU A O 1
ATOM 1746 N N . ILE A 1 229 ? 69.629 14.679 29.746 1.00 17.67 226 ILE A N 1
ATOM 1747 C CA . ILE A 1 229 ? 70.265 15.142 28.523 1.00 17.13 226 ILE A CA 1
ATOM 1748 C C . ILE A 1 229 ? 69.234 15.723 27.560 1.00 17.00 226 ILE A C 1
ATOM 1749 O O . ILE A 1 229 ? 68.229 15.109 27.230 1.00 18.45 226 ILE A O 1
ATOM 1754 N N . ASN A 1 230 ? 69.490 16.975 27.140 1.00 17.60 227 ASN A N 1
ATOM 1755 C CA . ASN A 1 230 ? 68.576 17.600 26.199 1.00 18.57 227 ASN A CA 1
ATOM 1756 C C . ASN A 1 230 ? 69.306 18.159 24.980 1.00 18.20 227 ASN A C 1
ATOM 1757 O O . ASN A 1 230 ? 70.033 19.144 25.040 1.00 16.63 227 ASN A O 1
ATOM 1762 N N . THR A 1 231 ? 69.126 17.453 23.851 1.00 19.35 228 THR A N 1
ATOM 1763 C CA . THR A 1 231 ? 69.700 17.934 22.603 1.00 19.88 228 THR A CA 1
ATOM 1764 C C . THR A 1 231 ? 68.609 18.200 21.558 1.00 21.77 228 THR A C 1
ATOM 1765 O O . THR A 1 231 ? 68.870 18.423 20.385 1.00 28.45 228 THR A O 1
ATOM 1769 N N . SER A 1 232 ? 67.344 18.129 22.025 1.00 22.16 229 SER A N 1
ATOM 1770 C CA . SER A 1 232 ? 66.227 18.430 21.136 1.00 24.01 229 SER A CA 1
ATOM 1771 C C . SER A 1 232 ? 66.075 19.943 20.935 1.00 23.64 229 SER A C 1
ATOM 1772 O O . SER A 1 232 ? 66.727 20.559 20.102 1.00 22.28 229 SER A O 1
ATOM 1775 N N . ARG A 1 233 ? 65.153 20.539 21.714 1.00 21.59 230 ARG A N 1
ATOM 1776 C CA . ARG A 1 233 ? 65.010 21.992 21.689 1.00 23.21 230 ARG A CA 1
ATOM 1777 C C . ARG A 1 233 ? 64.878 22.558 23.109 1.00 21.64 230 ARG A C 1
ATOM 1778 O O . ARG A 1 233 ? 64.396 21.905 24.022 1.00 20.44 230 ARG A O 1
ATOM 1786 N N . GLY A 1 234 ? 65.355 23.807 23.282 1.00 22.60 231 GLY A N 1
ATOM 1787 C CA . GLY A 1 234 ? 65.342 24.421 24.612 1.00 23.95 231 GLY A CA 1
ATOM 1788 C C . GLY A 1 234 ? 63.983 24.293 25.302 1.00 26.00 231 GLY A C 1
ATOM 1789 O O . GLY A 1 234 ? 63.841 23.693 26.359 1.00 27.00 231 GLY A O 1
ATOM 1790 N N . PRO A 1 235 ? 62.986 24.941 24.670 1.00 27.87 232 PRO A N 1
ATOM 1791 C CA . PRO A 1 235 ? 61.637 25.036 25.226 1.00 27.59 232 PRO A CA 1
ATOM 1792 C C . PRO A 1 235 ? 61.039 23.671 25.575 1.00 26.85 232 PRO A C 1
ATOM 1793 O O . PRO A 1 235 ? 60.074 23.561 26.320 1.00 29.55 232 PRO A O 1
ATOM 1797 N N . VAL A 1 236 ? 61.587 22.544 25.124 1.00 25.63 233 VAL A N 1
ATOM 1798 C CA . VAL A 1 236 ? 61.040 21.263 25.551 1.00 24.19 233 VAL A CA 1
ATOM 1799 C C . VAL A 1 236 ? 61.245 21.090 27.061 1.00 26.50 233 VAL A C 1
ATOM 1800 O O . VAL A 1 236 ? 60.482 20.388 27.726 1.00 25.55 233 VAL A O 1
ATOM 1804 N N . VAL A 1 237 ? 62.282 21.734 27.593 1.00 26.04 234 VAL A N 1
ATOM 1805 C CA . VAL A 1 237 ? 62.589 21.661 29.023 1.00 25.93 234 VAL A CA 1
ATOM 1806 C C . VAL A 1 237 ? 62.275 22.977 29.734 1.00 25.67 234 VAL A C 1
ATOM 1807 O O . VAL A 1 237 ? 62.674 24.044 29.281 1.00 24.58 234 VAL A O 1
ATOM 1811 N N . ASP A 1 238 ? 61.551 22.893 30.846 1.00 26.63 235 ASP A N 1
ATOM 1812 C CA . ASP A 1 238 ? 61.225 24.084 31.618 1.00 27.75 235 ASP A CA 1
ATOM 1813 C C . ASP A 1 238 ? 62.517 24.433 32.347 1.00 27.50 235 ASP A C 1
ATOM 1814 O O . ASP A 1 238 ? 62.851 23.831 33.366 1.00 28.87 235 ASP A O 1
ATOM 1819 N N . THR A 1 239 ? 63.249 25.398 31.810 1.00 28.67 236 THR A N 1
ATOM 1820 C CA . THR A 1 239 ? 64.514 25.807 32.397 1.00 29.66 236 THR A CA 1
ATOM 1821 C C . THR A 1 239 ? 64.423 26.078 33.895 1.00 29.37 236 THR A C 1
ATOM 1822 O O . THR A 1 239 ? 65.237 25.574 34.677 1.00 27.20 236 THR A O 1
ATOM 1826 N N . ASN A 1 240 ? 63.428 26.866 34.295 1.00 29.21 237 ASN A N 1
ATOM 1827 C CA . ASN A 1 240 ? 63.262 27.206 35.700 1.00 30.01 237 ASN A CA 1
ATOM 1828 C C . ASN A 1 240 ? 63.073 25.986 36.572 1.00 28.42 237 ASN A C 1
ATOM 1829 O O . ASN A 1 240 ? 63.652 25.900 37.652 1.00 29.35 237 ASN A O 1
ATOM 1834 N N . ALA A 1 241 ? 62.265 25.039 36.107 1.00 28.10 238 ALA A N 1
ATOM 1835 C CA . ALA A 1 241 ? 62.043 23.814 36.858 1.00 27.67 238 ALA A CA 1
ATOM 1836 C C . ALA A 1 241 ? 63.342 23.006 36.922 1.00 28.56 238 ALA A C 1
ATOM 1837 O O . ALA A 1 241 ? 63.666 22.426 37.964 1.00 25.66 238 ALA A O 1
ATOM 1839 N N . LEU A 1 242 ? 64.094 22.973 35.817 1.00 26.08 239 LEU A N 1
ATOM 1840 C CA . LEU A 1 242 ? 65.349 22.222 35.811 1.00 26.34 239 LEU A CA 1
ATOM 1841 C C . LEU A 1 242 ? 66.333 22.843 36.803 1.00 25.71 239 LEU A C 1
ATOM 1842 O O . LEU A 1 242 ? 67.010 22.131 37.549 1.00 26.10 239 LEU A O 1
ATOM 1847 N N . VAL A 1 243 ? 66.413 24.169 36.810 1.00 26.59 240 VAL A N 1
ATOM 1848 C CA . VAL A 1 243 ? 67.313 24.868 37.729 1.00 25.41 240 VAL A CA 1
ATOM 1849 C C . VAL A 1 243 ? 66.950 24.492 39.175 1.00 27.09 240 VAL A C 1
ATOM 1850 O O . VAL A 1 243 ? 67.825 24.198 39.994 1.00 26.37 240 VAL A O 1
ATOM 1854 N N . LYS A 1 244 ? 65.655 24.488 39.472 1.00 27.79 241 LYS A N 1
ATOM 1855 C CA . LYS A 1 244 ? 65.162 24.136 40.806 1.00 28.70 241 LYS A CA 1
ATOM 1856 C C . LYS A 1 244 ? 65.501 22.684 41.146 1.00 28.48 241 LYS A C 1
ATOM 1857 O O . LYS A 1 244 ? 65.910 22.368 42.265 1.00 27.34 241 LYS A O 1
ATOM 1863 N N . ALA A 1 245 ? 65.335 21.796 40.174 1.00 25.79 242 ALA A N 1
ATOM 1864 C CA . ALA A 1 245 ? 65.630 20.390 40.384 1.00 26.04 242 ALA A CA 1
ATOM 1865 C C . ALA A 1 245 ? 67.110 20.191 40.696 1.00 25.09 242 ALA A C 1
ATOM 1866 O O . ALA A 1 245 ? 67.471 19.373 41.539 1.00 25.88 242 ALA A O 1
ATOM 1868 N N . LEU A 1 246 ? 67.970 20.949 40.025 1.00 24.26 243 LEU A N 1
ATOM 1869 C CA . LEU A 1 246 ? 69.407 20.826 40.241 1.00 24.27 243 LEU A CA 1
ATOM 1870 C C . LEU A 1 246 ? 69.809 21.382 41.599 1.00 24.96 243 LEU A C 1
ATOM 1871 O O . LEU A 1 246 ? 70.619 20.789 42.309 1.00 26.72 243 LEU A O 1
ATOM 1876 N N . LYS A 1 247 ? 69.232 22.520 41.951 1.00 26.87 244 LYS A N 1
ATOM 1877 C CA . LYS A 1 247 ? 69.510 23.171 43.229 1.00 29.42 244 LYS A CA 1
ATOM 1878 C C . LYS A 1 247 ? 69.088 22.276 44.406 1.00 29.49 244 LYS A C 1
ATOM 1879 O O . LYS A 1 247 ? 69.847 22.082 45.356 1.00 29.91 244 LYS A O 1
ATOM 1885 N N . GLU A 1 248 ? 67.881 21.727 44.333 1.00 30.80 245 GLU A N 1
ATOM 1886 C CA . GLU A 1 248 ? 67.365 20.877 45.401 1.00 33.03 245 GLU A CA 1
ATOM 1887 C C . GLU A 1 248 ? 67.875 19.445 45.359 1.00 33.02 245 GLU A C 1
ATOM 1888 O O . GLU A 1 248 ? 67.650 18.676 46.293 1.00 32.89 245 GLU A O 1
ATOM 1894 N N . GLY A 1 249 ? 68.554 19.082 44.278 1.00 31.42 246 GLY A N 1
ATOM 1895 C CA . GLY A 1 249 ? 69.071 17.730 44.168 1.00 31.33 246 GLY A CA 1
ATOM 1896 C C . GLY A 1 249 ? 68.007 16.701 43.828 1.00 31.07 246 GLY A C 1
ATOM 1897 O O . GLY A 1 249 ? 68.038 15.584 44.340 1.00 32.16 246 GLY A O 1
ATOM 1898 N N . TRP A 1 250 ? 67.063 17.076 42.970 1.00 30.75 247 TRP A N 1
ATOM 1899 C CA . TRP A 1 250 ? 66.006 16.163 42.543 1.00 31.25 247 TRP A CA 1
ATOM 1900 C C . TRP A 1 250 ? 66.588 15.176 41.528 1.00 31.49 247 TRP A C 1
ATOM 1901 O O . TRP A 1 250 ? 66.105 14.048 41.380 1.00 30.63 247 TRP A O 1
ATOM 1912 N N . ILE A 1 251 ? 67.618 15.634 40.820 1.00 30.03 248 ILE A N 1
ATOM 1913 C CA . ILE A 1 251 ? 68.352 14.817 39.853 1.00 27.96 248 ILE A CA 1
ATOM 1914 C C . ILE A 1 251 ? 69.829 15.115 40.141 1.00 26.76 248 ILE A C 1
ATOM 1915 O O . ILE A 1 251 ? 70.141 16.085 40.839 1.00 28.85 248 ILE A O 1
ATOM 1920 N N . ALA A 1 252 ? 70.729 14.292 39.614 1.00 24.33 249 ALA A N 1
ATOM 1921 C CA . ALA A 1 252 ? 72.157 14.446 39.870 1.00 21.95 249 ALA A CA 1
ATOM 1922 C C . ALA A 1 252 ? 72.938 15.330 38.896 1.00 22.84 249 ALA A C 1
ATOM 1923 O O . ALA A 1 252 ? 74.065 15.738 39.195 1.00 20.33 249 ALA A O 1
ATOM 1925 N N . GLY A 1 253 ? 72.365 15.617 37.733 1.00 22.13 250 GLY A N 1
ATOM 1926 C CA . GLY A 1 253 ? 73.084 16.449 36.789 1.00 20.80 250 GLY A CA 1
ATOM 1927 C C . GLY A 1 253 ? 72.380 16.544 35.454 1.00 21.84 250 GLY A C 1
ATOM 1928 O O . GLY A 1 253 ? 71.394 15.847 35.211 1.00 21.20 250 GLY A O 1
ATOM 1929 N N . ALA A 1 254 ? 72.884 17.409 34.584 1.00 19.32 251 ALA A N 1
ATOM 1930 C CA . ALA A 1 254 ? 72.272 17.580 33.275 1.00 19.12 251 ALA A CA 1
ATOM 1931 C C . ALA A 1 254 ? 73.288 17.984 32.222 1.00 19.26 251 ALA A C 1
ATOM 1932 O O . ALA A 1 254 ? 74.218 18.742 32.504 1.00 18.73 251 ALA A O 1
ATOM 1934 N N . GLY A 1 255 ? 73.099 17.464 31.014 1.00 18.09 252 GLY A N 1
ATOM 1935 C CA . GLY A 1 255 ? 73.959 17.803 29.890 1.00 18.48 252 GLY A CA 1
ATOM 1936 C C . GLY A 1 255 ? 73.026 18.498 28.912 1.00 19.11 252 GLY A C 1
ATOM 1937 O O . GLY A 1 255 ? 72.034 17.911 28.486 1.00 18.53 252 GLY A O 1
ATOM 1938 N N . LEU A 1 256 ? 73.339 19.736 28.540 1.00 19.00 253 LEU A N 1
ATOM 1939 C CA . LEU A 1 256 ? 72.452 20.493 27.669 1.00 18.32 253 LEU A CA 1
ATOM 1940 C C . LEU A 1 256 ? 73.149 21.149 26.493 1.00 17.52 253 LEU A C 1
ATOM 1941 O O . LEU A 1 256 ? 74.192 21.776 26.660 1.00 18.66 253 LEU A O 1
ATOM 1946 N N . ASP A 1 257 ? 72.535 21.035 25.317 1.00 16.65 254 ASP A N 1
ATOM 1947 C CA . ASP A 1 257 ? 73.073 21.624 24.094 1.00 16.39 254 ASP A CA 1
ATOM 1948 C C . ASP A 1 257 ? 72.140 22.698 23.538 1.00 17.18 254 ASP A C 1
ATOM 1949 O O . ASP A 1 257 ? 72.513 23.446 22.639 1.00 16.32 254 ASP A O 1
ATOM 1954 N N . VAL A 1 258 ? 70.916 22.749 24.052 1.00 17.99 255 VAL A N 1
ATOM 1955 C CA . VAL A 1 258 ? 69.949 23.740 23.593 1.00 19.24 255 VAL A CA 1
ATOM 1956 C C . VAL A 1 258 ? 69.295 24.391 24.807 1.00 20.73 255 VAL A C 1
ATOM 1957 O O . VAL A 1 258 ? 69.220 23.783 25.881 1.00 20.01 255 VAL A O 1
ATOM 1961 N N . PHE A 1 259 ? 68.816 25.621 24.627 1.00 20.83 256 PHE A N 1
ATOM 1962 C CA . PHE A 1 259 ? 68.216 26.396 25.716 1.00 21.77 256 PHE A CA 1
ATOM 1963 C C . PHE A 1 259 ? 67.062 27.277 25.243 1.00 23.54 256 PHE A C 1
ATOM 1964 O O . PHE A 1 259 ? 66.846 27.445 24.045 1.00 21.83 256 PHE A O 1
ATOM 1972 N N . GLU A 1 260 ? 66.334 27.847 26.200 1.00 26.12 257 GLU A N 1
ATOM 1973 C CA . GLU A 1 260 ? 65.209 28.721 25.895 1.00 27.38 257 GLU A CA 1
ATOM 1974 C C . GLU A 1 260 ? 65.671 30.131 25.529 1.00 28.32 257 GLU A C 1
ATOM 1975 O O . GLU A 1 260 ? 64.888 30.957 25.059 1.00 29.78 257 GLU A O 1
ATOM 1981 N N . GLU A 1 261 ? 66.954 30.385 25.744 1.00 29.25 258 GLU A N 1
ATOM 1982 C CA . GLU A 1 261 ? 67.584 31.657 25.407 1.00 30.46 258 GLU A CA 1
ATOM 1983 C C . GLU A 1 261 ? 68.904 31.293 24.729 1.00 30.23 258 GLU A C 1
ATOM 1984 O O . GLU A 1 261 ? 69.781 30.722 25.365 1.00 30.89 258 GLU A O 1
ATOM 1990 N N . GLU A 1 262 ? 69.041 31.604 23.442 1.00 28.99 259 GLU A N 1
ATOM 1991 C CA . GLU A 1 262 ? 70.268 31.286 22.719 1.00 28.80 259 GLU A CA 1
ATOM 1992 C C . GLU A 1 262 ? 70.775 32.490 21.927 1.00 28.85 259 GLU A C 1
ATOM 1993 O O . GLU A 1 262 ? 70.091 32.989 21.040 1.00 29.44 259 GLU A O 1
ATOM 1999 N N . PRO A 1 263 ? 71.989 32.967 22.237 1.00 29.39 260 PRO A N 1
ATOM 2000 C CA . PRO A 1 263 ? 72.885 32.442 23.271 1.00 29.06 260 PRO A CA 1
ATOM 2001 C C . PRO A 1 263 ? 72.336 32.617 24.680 1.00 29.86 260 PRO A C 1
ATOM 2002 O O . PRO A 1 263 ? 71.392 33.373 24.910 1.00 27.66 260 PRO A O 1
ATOM 2006 N N . LEU A 1 264 ? 72.939 31.904 25.620 1.00 30.23 261 LEU A N 1
ATOM 2007 C CA . LEU A 1 264 ? 72.528 31.967 27.012 1.00 31.91 261 LEU A CA 1
ATOM 2008 C C . LEU A 1 264 ? 72.958 33.328 27.560 1.00 32.56 261 LEU A C 1
ATOM 2009 O O . LEU A 1 264 ? 74.067 33.788 27.298 1.00 30.93 261 LEU A O 1
ATOM 2014 N N . PRO A 1 265 ? 72.074 34.000 28.312 1.00 33.93 262 PRO A N 1
ATOM 2015 C CA . PRO A 1 265 ? 72.425 35.310 28.869 1.00 35.20 262 PRO A CA 1
ATOM 2016 C C . PRO A 1 265 ? 73.582 35.210 29.858 1.00 35.78 262 PRO A C 1
ATOM 2017 O O . PRO A 1 265 ? 73.815 34.151 30.438 1.00 34.77 262 PRO A O 1
ATOM 2021 N N . LYS A 1 266 ? 74.302 36.313 30.046 1.00 36.75 263 LYS A N 1
ATOM 2022 C CA . LYS A 1 266 ? 75.432 36.333 30.968 1.00 37.12 263 LYS A CA 1
ATOM 2023 C C . LYS A 1 266 ? 74.989 35.965 32.383 1.00 35.84 263 LYS A C 1
ATOM 2024 O O . LYS A 1 266 ? 73.925 36.386 32.844 1.00 35.05 263 LYS A O 1
ATOM 2030 N N . ASP A 1 267 ? 75.817 35.172 33.058 1.00 35.01 264 ASP A N 1
ATOM 2031 C CA . ASP A 1 267 ? 75.544 34.707 34.418 1.00 33.59 264 ASP A CA 1
ATOM 2032 C C . ASP A 1 267 ? 74.227 33.954 34.585 1.00 32.08 264 ASP A C 1
ATOM 2033 O O . ASP A 1 267 ? 73.613 33.997 35.648 1.00 30.04 264 ASP A O 1
ATOM 2038 N N . HIS A 1 268 ? 73.788 33.260 33.541 1.00 29.76 265 HIS A N 1
ATOM 2039 C CA . HIS A 1 268 ? 72.551 32.494 33.633 1.00 27.69 265 HIS A CA 1
ATOM 2040 C C . HIS A 1 268 ? 72.681 31.446 34.754 1.00 26.75 265 HIS A C 1
ATOM 2041 O O . HIS A 1 268 ? 73.741 30.837 34.929 1.00 24.61 265 HIS A O 1
ATOM 2048 N N . PRO A 1 269 ? 71.605 31.232 35.532 1.00 26.72 266 PRO A N 1
ATOM 2049 C CA . PRO A 1 269 ? 71.609 30.261 36.632 1.00 27.34 266 PRO A CA 1
ATOM 2050 C C . PRO A 1 269 ? 72.235 28.898 36.319 1.00 27.34 266 PRO A C 1
ATOM 2051 O O . PRO A 1 269 ? 72.929 28.322 37.159 1.00 28.07 266 PRO A O 1
ATOM 2055 N N . LEU A 1 270 ? 72.002 28.387 35.113 1.00 25.87 267 LEU A N 1
ATOM 2056 C CA . LEU A 1 270 ? 72.548 27.086 34.721 1.00 24.88 267 LEU A CA 1
ATOM 2057 C C . LEU A 1 270 ? 74.071 27.024 34.710 1.00 24.87 267 LEU A C 1
ATOM 2058 O O . LEU A 1 270 ? 74.657 25.971 34.972 1.00 23.35 267 LEU A O 1
ATOM 2063 N N . THR A 1 271 ? 74.713 28.149 34.412 1.00 25.08 268 THR A N 1
ATOM 2064 C CA . THR A 1 271 ? 76.164 28.185 34.351 1.00 25.86 268 THR A CA 1
ATOM 2065 C C . THR A 1 271 ? 76.856 28.188 35.713 1.00 26.39 268 THR A C 1
ATOM 2066 O O . THR A 1 271 ? 78.081 28.234 35.775 1.00 26.42 268 THR A O 1
ATOM 2070 N N . LYS A 1 272 ? 76.087 28.122 36.800 1.00 26.81 269 LYS A N 1
ATOM 2071 C CA . LYS A 1 272 ? 76.674 28.128 38.142 1.00 28.24 269 LYS A CA 1
ATOM 2072 C C . LYS A 1 272 ? 76.737 26.744 38.790 1.00 28.38 269 LYS A C 1
ATOM 2073 O O . LYS A 1 272 ? 77.254 26.592 39.900 1.00 27.57 269 LYS A O 1
ATOM 2079 N N . PHE A 1 273 ? 76.217 25.739 38.094 1.00 26.73 270 PHE A N 1
ATOM 2080 C CA . PHE A 1 273 ? 76.218 24.372 38.607 1.00 25.73 270 PHE A CA 1
ATOM 2081 C C . PHE A 1 273 ? 77.427 23.587 38.122 1.00 25.32 270 PHE A C 1
ATOM 2082 O O . PHE A 1 273 ? 77.727 23.577 36.929 1.00 26.57 270 PHE A O 1
ATOM 2090 N N . ASP A 1 274 ? 78.116 22.918 39.041 1.00 23.25 271 ASP A N 1
ATOM 2091 C CA . ASP A 1 274 ? 79.264 22.114 38.664 1.00 23.25 271 ASP A CA 1
ATOM 2092 C C . ASP A 1 274 ? 78.825 20.780 38.066 1.00 23.47 271 ASP A C 1
ATOM 2093 O O . ASP A 1 274 ? 79.607 20.108 37.397 1.00 22.62 271 ASP A O 1
ATOM 2098 N N . ASN A 1 275 ? 77.574 20.401 38.307 1.00 22.98 272 ASN A N 1
ATOM 2099 C CA . ASN A 1 275 ? 77.074 19.134 37.799 1.00 23.13 272 ASN A CA 1
ATOM 2100 C C . ASN A 1 275 ? 76.256 19.252 36.515 1.00 22.67 272 ASN A C 1
ATOM 2101 O O . ASN A 1 275 ? 75.308 18.497 36.302 1.00 23.37 272 ASN A O 1
ATOM 2106 N N . VAL A 1 276 ? 76.609 20.218 35.672 1.00 20.25 273 VAL A N 1
ATOM 2107 C CA . VAL A 1 276 ? 75.945 20.374 34.381 1.00 19.29 273 VAL A CA 1
ATOM 2108 C C . VAL A 1 276 ? 77.051 20.604 33.357 1.00 18.66 273 VAL A C 1
ATOM 2109 O O . VAL A 1 276 ? 78.119 21.110 33.697 1.00 17.46 273 VAL A O 1
ATOM 2113 N N . VAL A 1 277 ? 76.813 20.187 32.122 1.00 17.22 274 VAL A N 1
ATOM 2114 C CA . VAL A 1 277 ? 77.777 20.398 31.041 1.00 16.53 274 VAL A CA 1
ATOM 2115 C C . VAL A 1 277 ? 76.940 21.080 29.975 1.00 16.96 274 VAL A C 1
ATOM 2116 O O . VAL A 1 277 ? 75.913 20.547 29.547 1.00 18.21 274 VAL A O 1
ATOM 2120 N N . LEU A 1 278 ? 77.368 22.271 29.569 1.00 18.25 275 LEU A N 1
ATOM 2121 C CA . LEU A 1 278 ? 76.630 23.065 28.595 1.00 18.82 275 LEU A CA 1
ATOM 2122 C C . LEU A 1 278 ? 77.388 23.272 27.286 1.00 18.26 275 LEU A C 1
ATOM 2123 O O . LEU A 1 278 ? 78.574 23.591 27.292 1.00 17.39 275 LEU A O 1
ATOM 2128 N N . THR A 1 279 ? 76.698 23.075 26.165 1.00 18.92 276 THR A N 1
ATOM 2129 C CA . THR A 1 279 ? 77.324 23.267 24.864 1.00 16.84 276 THR A CA 1
ATOM 2130 C C . THR A 1 279 ? 76.466 24.226 24.047 1.00 17.04 276 THR A C 1
ATOM 2131 O O . THR A 1 279 ? 75.242 24.225 24.158 1.00 17.44 276 THR A O 1
ATOM 2135 N N . PRO A 1 280 ? 77.107 25.068 23.207 1.00 17.79 277 PRO A N 1
ATOM 2136 C CA . PRO A 1 280 ? 76.374 26.042 22.394 1.00 17.21 277 PRO A CA 1
ATOM 2137 C C . PRO A 1 280 ? 75.640 25.571 21.141 1.00 18.45 277 PRO A C 1
ATOM 2138 O O . PRO A 1 280 ? 75.950 26.019 20.032 1.00 19.32 277 PRO A O 1
ATOM 2142 N N . HIS A 1 281 ? 74.658 24.685 21.326 1.00 17.24 278 HIS A N 1
ATOM 2143 C CA . HIS A 1 281 ? 73.852 24.165 20.227 1.00 18.77 278 HIS A CA 1
ATOM 2144 C C . HIS A 1 281 ? 74.736 23.659 19.082 1.00 19.28 278 HIS A C 1
ATOM 2145 O O . HIS A 1 281 ? 74.582 24.061 17.929 1.00 17.68 278 HIS A O 1
ATOM 2152 N N . ILE A 1 282 ? 75.651 22.757 19.423 1.00 17.38 279 ILE A N 1
ATOM 2153 C CA . ILE A 1 282 ? 76.583 22.183 18.456 1.00 17.81 279 ILE A CA 1
ATOM 2154 C C . ILE A 1 282 ? 76.274 20.730 18.096 1.00 17.97 279 ILE A C 1
ATOM 2155 O O . ILE A 1 282 ? 77.133 20.020 17.578 1.00 18.80 279 ILE A O 1
ATOM 2160 N N . GLY A 1 283 ? 75.043 20.306 18.358 1.00 18.02 280 GLY A N 1
ATOM 2161 C CA . GLY A 1 283 ? 74.641 18.942 18.047 1.00 18.49 280 GLY A CA 1
ATOM 2162 C C . GLY A 1 283 ? 74.939 18.529 16.613 1.00 17.89 280 GLY A C 1
ATOM 2163 O O . GLY A 1 283 ? 75.364 17.400 16.372 1.00 19.23 280 GLY A O 1
ATOM 2164 N N . ALA A 1 284 ? 74.704 19.430 15.659 1.00 17.74 281 ALA A N 1
ATOM 2165 C CA . ALA A 1 284 ? 74.962 19.126 14.251 1.00 17.11 281 ALA A CA 1
ATOM 2166 C C . ALA A 1 284 ? 76.296 19.684 13.773 1.00 18.90 281 ALA A C 1
ATOM 2167 O O . ALA A 1 284 ? 76.591 19.647 12.579 1.00 17.47 281 ALA A O 1
ATOM 2169 N N . SER A 1 285 ? 77.107 20.188 14.698 1.00 18.49 282 SER A N 1
ATOM 2170 C CA . SER A 1 285 ? 78.389 20.766 14.319 1.00 18.62 282 SER A CA 1
ATOM 2171 C C . SER A 1 285 ? 79.569 19.821 14.113 1.00 18.13 282 SER A C 1
ATOM 2172 O O . SER A 1 285 ? 80.506 19.797 14.915 1.00 17.91 282 SER A O 1
ATOM 2175 N N . THR A 1 286 ? 79.513 19.024 13.047 1.00 17.62 283 THR A N 1
ATOM 2176 C CA . THR A 1 286 ? 80.635 18.159 12.698 1.00 18.18 283 THR A CA 1
ATOM 2177 C C . THR A 1 286 ? 80.827 18.405 11.209 1.00 17.93 283 THR A C 1
ATOM 2178 O O . THR A 1 286 ? 79.857 18.663 10.489 1.00 17.05 283 THR A O 1
ATOM 2182 N N . VAL A 1 287 ? 82.070 18.360 10.750 1.00 18.23 284 VAL A N 1
ATOM 2183 C CA . VAL A 1 287 ? 82.321 18.597 9.341 1.00 21.92 284 VAL A CA 1
ATOM 2184 C C . VAL A 1 287 ? 81.561 17.576 8.519 1.00 20.26 284 VAL A C 1
ATOM 2185 O O . VAL A 1 287 ? 81.046 17.896 7.451 1.00 21.29 284 VAL A O 1
ATOM 2189 N N . GLU A 1 288 ? 81.477 16.351 9.035 1.00 19.55 285 GLU A N 1
ATOM 2190 C CA . GLU A 1 288 ? 80.774 15.277 8.350 1.00 20.73 285 GLU A CA 1
ATOM 2191 C C . GLU A 1 288 ? 79.285 15.570 8.214 1.00 20.44 285 GLU A C 1
ATOM 2192 O O . GLU A 1 288 ? 78.712 15.401 7.140 1.00 19.63 285 GLU A O 1
ATOM 2198 N N . ALA A 1 289 ? 78.648 16.001 9.297 1.00 20.46 286 ALA A N 1
ATOM 2199 C CA . ALA A 1 289 ? 77.218 16.300 9.224 1.00 21.28 286 ALA A CA 1
ATOM 2200 C C . ALA A 1 289 ? 76.945 17.492 8.305 1.00 21.90 286 ALA A C 1
ATOM 2201 O O . ALA A 1 289 ? 75.955 17.503 7.571 1.00 22.36 286 ALA A O 1
ATOM 2203 N N . GLN A 1 290 ? 77.811 18.499 8.339 1.00 23.78 287 GLN A N 1
ATOM 2204 C CA . GLN A 1 290 ? 77.598 19.670 7.494 1.00 26.69 287 GLN A CA 1
ATOM 2205 C C . GLN A 1 290 ? 77.780 19.320 6.021 1.00 26.59 287 GLN A C 1
ATOM 2206 O O . GLN A 1 290 ? 77.018 19.775 5.172 1.00 25.39 287 GLN A O 1
ATOM 2212 N N . GLU A 1 291 ? 78.782 18.503 5.719 1.00 26.87 288 GLU A N 1
ATOM 2213 C CA . GLU A 1 291 ? 79.024 18.095 4.345 1.00 30.22 288 GLU A CA 1
ATOM 2214 C C . GLU A 1 291 ? 77.869 17.226 3.859 1.00 29.28 288 GLU A C 1
ATOM 2215 O O . GLU A 1 291 ? 77.355 17.409 2.754 1.00 29.23 288 GLU A O 1
ATOM 2221 N N . ARG A 1 292 ? 77.460 16.283 4.698 1.00 27.28 289 ARG A N 1
ATOM 2222 C CA . ARG A 1 292 ? 76.376 15.374 4.352 1.00 26.87 289 ARG A CA 1
ATOM 2223 C C . ARG A 1 292 ? 75.075 16.100 4.005 1.00 25.62 289 ARG A C 1
ATOM 2224 O O . ARG A 1 292 ? 74.361 15.702 3.076 1.00 25.54 289 ARG A O 1
ATOM 2232 N N . ALA A 1 293 ? 74.769 17.163 4.740 1.00 24.57 290 ALA A N 1
ATOM 2233 C CA . ALA A 1 293 ? 73.540 17.917 4.494 1.00 22.44 290 ALA A CA 1
ATOM 2234 C C . ALA A 1 293 ? 73.605 18.626 3.150 1.00 21.29 290 ALA A C 1
ATOM 2235 O O . ALA A 1 293 ? 72.608 18.705 2.440 1.00 21.90 290 ALA A O 1
ATOM 2237 N N . GLY A 1 294 ? 74.783 19.146 2.813 1.00 20.75 291 GLY A N 1
ATOM 2238 C CA . GLY A 1 294 ? 74.946 19.849 1.553 1.00 21.55 291 GLY A CA 1
ATOM 2239 C C . GLY A 1 294 ? 74.806 18.904 0.380 1.00 22.41 291 GLY A C 1
ATOM 2240 O O . GLY A 1 294 ? 74.151 19.227 -0.609 1.00 21.51 291 GLY A O 1
ATOM 2241 N N . VAL A 1 295 ? 75.436 17.735 0.497 1.00 22.95 292 VAL A N 1
ATOM 2242 C CA . VAL A 1 295 ? 75.387 16.716 -0.544 1.00 24.01 292 VAL A CA 1
ATOM 2243 C C . VAL A 1 295 ? 73.976 16.164 -0.671 1.00 25.64 292 VAL A C 1
ATOM 2244 O O . VAL A 1 295 ? 73.484 15.952 -1.783 1.00 24.71 292 VAL A O 1
ATOM 2248 N N . GLU A 1 296 ? 73.317 15.943 0.465 1.00 26.08 293 GLU A N 1
ATOM 2249 C CA . GLU A 1 296 ? 71.955 15.408 0.448 1.00 27.78 293 GLU A CA 1
ATOM 2250 C C . GLU A 1 296 ? 70.981 16.322 -0.302 1.00 26.72 293 GLU A C 1
ATOM 2251 O O . GLU A 1 296 ? 70.219 15.853 -1.147 1.00 26.12 293 GLU A O 1
ATOM 2257 N N . VAL A 1 297 ? 70.993 17.617 -0.002 1.00 25.54 294 VAL A N 1
ATOM 2258 C CA . VAL A 1 297 ? 70.082 18.518 -0.694 1.00 25.92 294 VAL A CA 1
ATOM 2259 C C . VAL A 1 297 ? 70.496 18.739 -2.149 1.00 26.73 294 VAL A C 1
ATOM 2260 O O . VAL A 1 297 ? 69.648 19.012 -2.997 1.00 26.50 294 VAL A O 1
ATOM 2264 N N . ALA A 1 298 ? 71.787 18.621 -2.449 1.00 26.29 295 ALA A N 1
ATOM 2265 C CA . ALA A 1 298 ? 72.229 18.796 -3.832 1.00 26.64 295 ALA A CA 1
ATOM 2266 C C . ALA A 1 298 ? 71.606 17.672 -4.656 1.00 27.55 295 ALA A C 1
ATOM 2267 O O . ALA A 1 298 ? 71.082 17.903 -5.752 1.00 28.00 295 ALA A O 1
ATOM 2269 N N . GLU A 1 299 ? 71.637 16.457 -4.113 1.00 29.10 296 GLU A N 1
ATOM 2270 C CA . GLU A 1 299 ? 71.060 15.308 -4.804 1.00 31.40 296 GLU A CA 1
ATOM 2271 C C . GLU A 1 299 ? 69.551 15.470 -4.966 1.00 31.46 296 GLU A C 1
ATOM 2272 O O . GLU A 1 299 ? 68.999 15.170 -6.025 1.00 31.78 296 GLU A O 1
ATOM 2278 N N . LYS A 1 300 ? 68.881 15.942 -3.920 1.00 31.45 297 LYS A N 1
ATOM 2279 C CA . LYS A 1 300 ? 67.440 16.146 -4.003 1.00 31.32 297 LYS A CA 1
ATOM 2280 C C . LYS A 1 300 ? 67.126 17.185 -5.071 1.00 30.87 297 LYS A C 1
ATOM 2281 O O . LYS A 1 300 ? 66.142 17.054 -5.807 1.00 30.95 297 LYS A O 1
ATOM 2287 N N . VAL A 1 301 ? 67.961 18.216 -5.156 1.00 28.99 298 VAL A N 1
ATOM 2288 C CA . VAL A 1 301 ? 67.767 19.270 -6.149 1.00 29.94 298 VAL A CA 1
ATOM 2289 C C . VAL A 1 301 ? 67.906 18.661 -7.540 1.00 30.96 298 VAL A C 1
ATOM 2290 O O . VAL A 1 301 ? 67.071 18.884 -8.421 1.00 29.28 298 VAL A O 1
ATOM 2294 N N . VAL A 1 302 ? 68.960 17.878 -7.732 1.00 31.99 299 VAL A N 1
ATOM 2295 C CA . VAL A 1 302 ? 69.186 17.245 -9.021 1.00 32.87 299 VAL A CA 1
ATOM 2296 C C . VAL A 1 302 ? 68.012 16.357 -9.419 1.00 34.44 299 VAL A C 1
ATOM 2297 O O . VAL A 1 302 ? 67.571 16.382 -10.569 1.00 36.48 299 VAL A O 1
ATOM 2301 N N . LYS A 1 303 ? 67.491 15.581 -8.474 1.00 36.69 300 LYS A N 1
ATOM 2302 C CA . LYS A 1 303 ? 66.397 14.671 -8.811 1.00 39.18 300 LYS A CA 1
ATOM 2303 C C . LYS A 1 303 ? 65.137 15.421 -9.257 1.00 40.33 300 LYS A C 1
ATOM 2304 O O . LYS A 1 303 ? 64.438 15.039 -10.183 1.00 40.29 300 LYS A O 1
ATOM 2310 N N . ILE A 1 304 ? 64.826 16.505 -8.533 1.00 41.31 301 ILE A N 1
ATOM 2311 C CA . ILE A 1 304 ? 63.662 17.289 -8.924 1.00 42.14 301 ILE A CA 1
ATOM 2312 C C . ILE A 1 304 ? 63.831 17.920 -10.318 1.00 43.70 301 ILE A C 1
ATOM 2313 O O . ILE A 1 304 ? 63.017 17.759 -11.213 1.00 44.18 301 ILE A O 1
ATOM 2318 N N . LEU A 1 305 ? 64.941 18.667 -10.485 1.00 45.10 302 LEU A N 1
ATOM 2319 C CA . LEU A 1 305 ? 65.175 19.387 -11.734 1.00 47.50 302 LEU A CA 1
ATOM 2320 C C . LEU A 1 305 ? 65.367 18.473 -12.946 1.00 50.23 302 LEU A C 1
ATOM 2321 O O . LEU A 1 305 ? 64.544 18.428 -13.858 1.00 50.02 302 LEU A O 1
ATOM 2326 N N . LYS A 1 306 ? 66.519 17.773 -12.973 1.00 53.57 303 LYS A N 1
ATOM 2327 C CA . LYS A 1 306 ? 66.770 16.955 -14.148 1.00 56.70 303 LYS A CA 1
ATOM 2328 C C . LYS A 1 306 ? 65.765 15.814 -14.265 1.00 58.30 303 LYS A C 1
ATOM 2329 O O . LYS A 1 306 ? 65.236 15.523 -15.330 1.00 59.42 303 LYS A O 1
ATOM 2335 N N . GLY A 1 307 ? 65.329 15.160 -13.196 1.00 59.44 304 GLY A N 1
ATOM 2336 C CA . GLY A 1 307 ? 64.246 14.209 -13.345 1.00 60.87 304 GLY A CA 1
ATOM 2337 C C . GLY A 1 307 ? 63.009 15.028 -13.671 1.00 61.81 304 GLY A C 1
ATOM 2338 O O . GLY A 1 307 ? 62.396 14.805 -14.747 1.00 62.07 304 GLY A O 1
ATOM 2340 N N . MET B 1 4 ? 90.498 -16.938 62.057 1.00 77.04 1 MET B N 1
ATOM 2341 C CA . MET B 1 4 ? 91.427 -15.879 61.685 1.00 76.84 1 MET B CA 1
ATOM 2342 C C . MET B 1 4 ? 90.732 -14.511 61.662 1.00 77.00 1 MET B C 1
ATOM 2343 O O . MET B 1 4 ? 89.518 -14.397 61.538 1.00 77.07 1 MET B O 1
ATOM 2348 N N . LYS B 1 5 ? 91.547 -13.449 61.831 1.00 77.00 2 LYS B N 1
ATOM 2349 C CA . LYS B 1 5 ? 90.978 -12.104 61.908 1.00 77.32 2 LYS B CA 1
ATOM 2350 C C . LYS B 1 5 ? 91.482 -11.193 60.776 1.00 77.06 2 LYS B C 1
ATOM 2351 O O . LYS B 1 5 ? 92.627 -11.252 60.350 1.00 77.36 2 LYS B O 1
ATOM 2357 N N . VAL B 1 6 ? 90.558 -10.353 60.266 1.00 76.64 3 VAL B N 1
ATOM 2358 C CA . VAL B 1 6 ? 90.907 -9.452 59.170 1.00 75.92 3 VAL B CA 1
ATOM 2359 C C . VAL B 1 6 ? 90.654 -7.989 59.543 1.00 75.51 3 VAL B C 1
ATOM 2360 O O . VAL B 1 6 ? 89.593 -7.611 60.020 1.00 75.17 3 VAL B O 1
ATOM 2364 N N . LEU B 1 7 ? 91.699 -7.158 59.342 1.00 75.12 4 LEU B N 1
ATOM 2365 C CA . LEU B 1 7 ? 91.563 -5.735 59.660 1.00 75.05 4 LEU B CA 1
ATOM 2366 C C . LEU B 1 7 ? 91.184 -4.910 58.424 1.00 75.11 4 LEU B C 1
ATOM 2367 O O . LEU B 1 7 ? 91.504 -5.245 57.293 1.00 74.92 4 LEU B O 1
ATOM 2372 N N . VAL B 1 8 ? 90.439 -3.812 58.669 1.00 75.36 5 VAL B N 1
ATOM 2373 C CA . VAL B 1 8 ? 90.043 -2.950 57.557 1.00 75.31 5 VAL B CA 1
ATOM 2374 C C . VAL B 1 8 ? 90.396 -1.481 57.817 1.00 75.53 5 VAL B C 1
ATOM 2375 O O . VAL B 1 8 ? 89.863 -0.832 58.708 1.00 75.41 5 VAL B O 1
ATOM 2379 N N . ALA B 1 9 ? 91.411 -0.944 57.116 1.00 75.77 6 ALA B N 1
ATOM 2380 C CA . ALA B 1 9 ? 91.904 0.376 57.474 1.00 76.27 6 ALA B CA 1
ATOM 2381 C C . ALA B 1 9 ? 91.413 1.462 56.512 1.00 76.38 6 ALA B C 1
ATOM 2382 O O . ALA B 1 9 ? 91.904 2.582 56.490 1.00 76.44 6 ALA B O 1
ATOM 2384 N N . ALA B 1 10 ? 90.435 1.087 55.666 1.00 76.75 7 ALA B N 1
ATOM 2385 C CA . ALA B 1 10 ? 89.855 2.078 54.764 1.00 77.39 7 ALA B CA 1
ATOM 2386 C C . ALA B 1 10 ? 88.356 1.841 54.557 1.00 77.71 7 ALA B C 1
ATOM 2387 O O . ALA B 1 10 ? 87.812 0.794 54.870 1.00 77.66 7 ALA B O 1
ATOM 2389 N N . PRO B 1 11 ? 87.685 2.887 54.038 1.00 78.00 8 PRO B N 1
ATOM 2390 C CA . PRO B 1 11 ? 86.255 2.807 53.781 1.00 78.24 8 PRO B CA 1
ATOM 2391 C C . PRO B 1 11 ? 85.948 1.698 52.784 1.00 78.58 8 PRO B C 1
ATOM 2392 O O . PRO B 1 11 ? 86.438 1.669 51.662 1.00 78.61 8 PRO B O 1
ATOM 2396 N N . LEU B 1 12 ? 85.147 0.729 53.251 1.00 79.10 9 LEU B N 1
ATOM 2397 C CA . LEU B 1 12 ? 84.756 -0.354 52.367 1.00 79.53 9 LEU B CA 1
ATOM 2398 C C . LEU B 1 12 ? 83.235 -0.515 52.326 1.00 80.03 9 LEU B C 1
ATOM 2399 O O . LEU B 1 12 ? 82.484 0.291 52.859 1.00 80.19 9 LEU B O 1
ATOM 2404 N N . HIS B 1 13 ? 82.782 -1.572 51.628 1.00 80.35 10 HIS B N 1
ATOM 2405 C CA . HIS B 1 13 ? 81.363 -1.640 51.299 1.00 80.66 10 HIS B CA 1
ATOM 2406 C C . HIS B 1 13 ? 80.641 -2.812 51.969 1.00 80.18 10 HIS B C 1
ATOM 2407 O O . HIS B 1 13 ? 81.199 -3.866 52.244 1.00 80.38 10 HIS B O 1
ATOM 2414 N N . GLU B 1 14 ? 79.347 -2.568 52.255 1.00 79.39 11 GLU B N 1
ATOM 2415 C CA . GLU B 1 14 ? 78.524 -3.561 52.932 1.00 78.58 11 GLU B CA 1
ATOM 2416 C C . GLU B 1 14 ? 78.735 -4.974 52.372 1.00 77.76 11 GLU B C 1
ATOM 2417 O O . GLU B 1 14 ? 78.968 -5.935 53.092 1.00 77.54 11 GLU B O 1
ATOM 2423 N N . LYS B 1 15 ? 78.596 -5.083 51.040 1.00 76.93 12 LYS B N 1
ATOM 2424 C CA . LYS B 1 15 ? 78.804 -6.380 50.410 1.00 76.29 12 LYS B CA 1
ATOM 2425 C C . LYS B 1 15 ? 80.203 -6.927 50.709 1.00 75.80 12 LYS B C 1
ATOM 2426 O O . LYS B 1 15 ? 80.395 -8.094 51.029 1.00 75.32 12 LYS B O 1
ATOM 2432 N N . ALA B 1 16 ? 81.206 -6.036 50.558 1.00 75.11 13 ALA B N 1
ATOM 2433 C CA . ALA B 1 16 ? 82.581 -6.448 50.803 1.00 74.67 13 ALA B CA 1
ATOM 2434 C C . ALA B 1 16 ? 82.776 -6.964 52.236 1.00 74.29 13 ALA B C 1
ATOM 2435 O O . ALA B 1 16 ? 83.244 -8.072 52.473 1.00 73.84 13 ALA B O 1
ATOM 2437 N N . ILE B 1 17 ? 82.436 -6.090 53.212 1.00 74.12 14 ILE B N 1
ATOM 2438 C CA . ILE B 1 17 ? 82.583 -6.472 54.614 1.00 73.86 14 ILE B CA 1
ATOM 2439 C C . ILE B 1 17 ? 81.942 -7.834 54.914 1.00 74.12 14 ILE B C 1
ATOM 2440 O O . ILE B 1 17 ? 82.430 -8.619 55.717 1.00 74.09 14 ILE B O 1
ATOM 2445 N N . GLN B 1 18 ? 80.784 -8.077 54.259 1.00 74.12 15 GLN B N 1
ATOM 2446 C CA . GLN B 1 18 ? 80.027 -9.295 54.555 1.00 74.15 15 GLN B CA 1
ATOM 2447 C C . GLN B 1 18 ? 80.656 -10.571 53.966 1.00 74.38 15 GLN B C 1
ATOM 2448 O O . GLN B 1 18 ? 80.567 -11.650 54.539 1.00 74.41 15 GLN B O 1
ATOM 2454 N N . VAL B 1 19 ? 81.267 -10.454 52.761 1.00 74.66 16 VAL B N 1
ATOM 2455 C CA . VAL B 1 19 ? 81.858 -11.659 52.158 1.00 75.22 16 VAL B CA 1
ATOM 2456 C C . VAL B 1 19 ? 82.954 -12.251 53.050 1.00 75.41 16 VAL B C 1
ATOM 2457 O O . VAL B 1 19 ? 83.317 -13.418 52.957 1.00 75.21 16 VAL B O 1
ATOM 2461 N N . LEU B 1 20 ? 83.531 -11.372 53.898 1.00 75.43 17 LEU B N 1
ATOM 2462 C CA . LEU B 1 20 ? 84.558 -11.838 54.822 1.00 75.67 17 LEU B CA 1
ATOM 2463 C C . LEU B 1 20 ? 83.944 -12.646 55.966 1.00 75.90 17 LEU B C 1
ATOM 2464 O O . LEU B 1 20 ? 84.476 -13.653 56.417 1.00 76.19 17 LEU B O 1
ATOM 2469 N N . LYS B 1 21 ? 82.804 -12.127 56.475 1.00 76.24 18 LYS B N 1
ATOM 2470 C CA . LYS B 1 21 ? 82.128 -12.801 57.580 1.00 76.08 18 LYS B CA 1
ATOM 2471 C C . LYS B 1 21 ? 81.510 -14.139 57.151 1.00 76.73 18 LYS B C 1
ATOM 2472 O O . LYS B 1 21 ? 81.325 -15.055 57.943 1.00 76.80 18 LYS B O 1
ATOM 2478 N N . ASP B 1 22 ? 81.137 -14.209 55.853 1.00 77.48 19 ASP B N 1
ATOM 2479 C CA . ASP B 1 22 ? 80.558 -15.443 55.328 1.00 78.50 19 ASP B CA 1
ATOM 2480 C C . ASP B 1 22 ? 81.584 -16.590 55.345 1.00 79.03 19 ASP B C 1
ATOM 2481 O O . ASP B 1 22 ? 81.261 -17.761 55.495 1.00 79.17 19 ASP B O 1
ATOM 2486 N N . ALA B 1 23 ? 82.862 -16.211 55.121 1.00 79.44 20 ALA B N 1
ATOM 2487 C CA . ALA B 1 23 ? 83.924 -17.210 55.130 1.00 79.77 20 ALA B CA 1
ATOM 2488 C C . ALA B 1 23 ? 84.280 -17.615 56.562 1.00 79.96 20 ALA B C 1
ATOM 2489 O O . ALA B 1 23 ? 85.055 -18.538 56.822 1.00 79.67 20 ALA B O 1
ATOM 2491 N N . GLY B 1 24 ? 83.705 -16.839 57.510 1.00 80.44 21 GLY B N 1
ATOM 2492 C CA . GLY B 1 24 ? 83.929 -17.102 58.923 1.00 81.05 21 GLY B CA 1
ATOM 2493 C C . GLY B 1 24 ? 85.157 -16.359 59.467 1.00 81.41 21 GLY B C 1
ATOM 2494 O O . GLY B 1 24 ? 85.966 -16.900 60.206 1.00 81.16 21 GLY B O 1
ATOM 2495 N N . LEU B 1 25 ? 85.314 -15.090 59.042 1.00 81.83 22 LEU B N 1
ATOM 2496 C CA . LEU B 1 25 ? 86.395 -14.284 59.608 1.00 82.53 22 LEU B CA 1
ATOM 2497 C C . LEU B 1 25 ? 85.836 -13.132 60.444 1.00 83.11 22 LEU B C 1
ATOM 2498 O O . LEU B 1 25 ? 84.680 -12.747 60.335 1.00 83.19 22 LEU B O 1
ATOM 2503 N N . GLU B 1 26 ? 86.692 -12.605 61.337 1.00 83.96 23 GLU B N 1
ATOM 2504 C CA . GLU B 1 26 ? 86.277 -11.446 62.117 1.00 84.92 23 GLU B CA 1
ATOM 2505 C C . GLU B 1 26 ? 86.772 -10.147 61.479 1.00 85.26 23 GLU B C 1
ATOM 2506 O O . GLU B 1 26 ? 87.806 -10.092 60.827 1.00 85.47 23 GLU B O 1
ATOM 2512 N N . VAL B 1 27 ? 85.970 -9.080 61.655 1.00 85.54 24 VAL B N 1
ATOM 2513 C CA . VAL B 1 27 ? 86.261 -7.848 60.933 1.00 85.73 24 VAL B CA 1
ATOM 2514 C C . VAL B 1 27 ? 86.516 -6.660 61.865 1.00 86.23 24 VAL B C 1
ATOM 2515 O O . VAL B 1 27 ? 85.713 -6.304 62.718 1.00 86.30 24 VAL B O 1
ATOM 2519 N N . ILE B 1 28 ? 87.714 -6.066 61.699 1.00 86.92 25 ILE B N 1
ATOM 2520 C CA . ILE B 1 28 ? 88.030 -4.838 62.425 1.00 87.66 25 ILE B CA 1
ATOM 2521 C C . ILE B 1 28 ? 88.104 -3.645 61.468 1.00 88.16 25 ILE B C 1
ATOM 2522 O O . ILE B 1 28 ? 88.883 -3.628 60.525 1.00 88.27 25 ILE B O 1
ATOM 2527 N N . TYR B 1 29 ? 87.241 -2.637 61.715 1.00 88.89 26 TYR B N 1
ATOM 2528 C CA . TYR B 1 29 ? 87.088 -1.588 60.711 1.00 89.74 26 TYR B CA 1
ATOM 2529 C C . TYR B 1 29 ? 87.269 -0.166 61.249 1.00 90.38 26 TYR B C 1
ATOM 2530 O O . TYR B 1 29 ? 86.534 0.301 62.110 1.00 90.73 26 TYR B O 1
ATOM 2539 N N . GLU B 1 30 ? 88.291 0.534 60.704 1.00 91.02 27 GLU B N 1
ATOM 2540 C CA . GLU B 1 30 ? 88.429 1.977 60.999 1.00 91.54 27 GLU B CA 1
ATOM 2541 C C . GLU B 1 30 ? 88.910 2.794 59.790 1.00 91.79 27 GLU B C 1
ATOM 2542 O O . GLU B 1 30 ? 89.947 2.526 59.191 1.00 91.62 27 GLU B O 1
ATOM 2548 N N . GLU B 1 31 ? 88.108 3.821 59.431 1.00 92.11 28 GLU B N 1
ATOM 2549 C CA . GLU B 1 31 ? 88.394 4.583 58.215 1.00 92.23 28 GLU B CA 1
ATOM 2550 C C . GLU B 1 31 ? 89.688 5.403 58.319 1.00 92.34 28 GLU B C 1
ATOM 2551 O O . GLU B 1 31 ? 89.789 6.373 59.062 1.00 92.15 28 GLU B O 1
ATOM 2557 N N . TYR B 1 32 ? 90.709 4.940 57.575 1.00 92.36 29 TYR B N 1
ATOM 2558 C CA . TYR B 1 32 ? 91.968 5.680 57.508 1.00 92.52 29 TYR B CA 1
ATOM 2559 C C . TYR B 1 32 ? 92.564 5.915 58.897 1.00 92.73 29 TYR B C 1
ATOM 2560 O O . TYR B 1 32 ? 92.412 6.966 59.512 1.00 92.61 29 TYR B O 1
ATOM 2569 N N . PRO B 1 33 ? 93.221 4.868 59.410 1.00 92.76 30 PRO B N 1
ATOM 2570 C CA . PRO B 1 33 ? 93.894 4.919 60.704 1.00 92.86 30 PRO B CA 1
ATOM 2571 C C . PRO B 1 33 ? 95.270 5.588 60.607 1.00 93.09 30 PRO B C 1
ATOM 2572 O O . PRO B 1 33 ? 95.529 6.423 59.749 1.00 93.04 30 PRO B O 1
ATOM 2576 N N . ASP B 1 34 ? 96.154 5.219 61.557 1.00 93.43 31 ASP B N 1
ATOM 2577 C CA . ASP B 1 34 ? 97.485 5.829 61.605 1.00 93.43 31 ASP B CA 1
ATOM 2578 C C . ASP B 1 34 ? 98.558 4.852 62.101 1.00 93.40 31 ASP B C 1
ATOM 2579 O O . ASP B 1 34 ? 98.307 3.940 62.877 1.00 93.41 31 ASP B O 1
ATOM 2584 N N . GLU B 1 35 ? 99.785 5.063 61.587 1.00 93.27 32 GLU B N 1
ATOM 2585 C CA . GLU B 1 35 ? 100.910 4.183 61.901 1.00 93.19 32 GLU B CA 1
ATOM 2586 C C . GLU B 1 35 ? 100.911 3.678 63.348 1.00 93.35 32 GLU B C 1
ATOM 2587 O O . GLU B 1 35 ? 101.307 2.558 63.646 1.00 93.52 32 GLU B O 1
ATOM 2593 N N . ASP B 1 36 ? 100.497 4.564 64.273 1.00 93.16 33 ASP B N 1
ATOM 2594 C CA . ASP B 1 36 ? 100.494 4.164 65.676 1.00 92.62 33 ASP B CA 1
ATOM 2595 C C . ASP B 1 36 ? 99.397 3.142 65.951 1.00 92.16 33 ASP B C 1
ATOM 2596 O O . ASP B 1 36 ? 99.630 1.952 66.127 1.00 91.96 33 ASP B O 1
ATOM 2601 N N . ARG B 1 37 ? 98.163 3.663 66.027 1.00 91.75 34 ARG B N 1
ATOM 2602 C CA . ARG B 1 37 ? 97.028 2.781 66.226 1.00 91.54 34 ARG B CA 1
ATOM 2603 C C . ARG B 1 37 ? 97.050 1.630 65.223 1.00 91.37 34 ARG B C 1
ATOM 2604 O O . ARG B 1 37 ? 96.506 0.559 65.460 1.00 91.25 34 ARG B O 1
ATOM 2612 N N . LEU B 1 38 ? 97.675 1.906 64.063 1.00 91.24 35 LEU B N 1
ATOM 2613 C CA . LEU B 1 38 ? 97.781 0.877 63.037 1.00 91.24 35 LEU B CA 1
ATOM 2614 C C . LEU B 1 38 ? 98.646 -0.295 63.507 1.00 91.44 35 LEU B C 1
ATOM 2615 O O . LEU B 1 38 ? 98.461 -1.437 63.107 1.00 91.25 35 LEU B O 1
ATOM 2620 N N . VAL B 1 39 ? 99.638 0.041 64.352 1.00 91.90 36 VAL B N 1
ATOM 2621 C CA . VAL B 1 39 ? 100.550 -0.988 64.840 1.00 92.21 36 VAL B CA 1
ATOM 2622 C C . VAL B 1 39 ? 99.848 -1.978 65.770 1.00 92.35 36 VAL B C 1
ATOM 2623 O O . VAL B 1 39 ? 100.069 -3.183 65.730 1.00 92.30 36 VAL B O 1
ATOM 2627 N N . GLU B 1 40 ? 99.002 -1.428 66.660 1.00 92.55 37 GLU B N 1
ATOM 2628 C CA . GLU B 1 40 ? 98.320 -2.279 67.628 1.00 92.73 37 GLU B CA 1
ATOM 2629 C C . GLU B 1 40 ? 97.176 -3.073 66.987 1.00 92.41 37 GLU B C 1
ATOM 2630 O O . GLU B 1 40 ? 96.838 -4.175 67.396 1.00 92.33 37 GLU B O 1
ATOM 2636 N N . LEU B 1 41 ? 96.548 -2.450 65.973 1.00 92.04 38 LEU B N 1
ATOM 2637 C CA . LEU B 1 41 ? 95.412 -3.077 65.305 1.00 91.63 38 LEU B CA 1
ATOM 2638 C C . LEU B 1 41 ? 95.842 -4.290 64.473 1.00 91.30 38 LEU B C 1
ATOM 2639 O O . LEU B 1 41 ? 95.201 -5.331 64.454 1.00 91.46 38 LEU B O 1
ATOM 2644 N N . VAL B 1 42 ? 96.950 -4.103 63.728 1.00 90.79 39 VAL B N 1
ATOM 2645 C CA . VAL B 1 42 ? 97.436 -5.171 62.864 1.00 90.33 39 VAL B CA 1
ATOM 2646 C C . VAL B 1 42 ? 98.150 -6.271 63.660 1.00 89.81 39 VAL B C 1
ATOM 2647 O O . VAL B 1 42 ? 98.581 -7.281 63.125 1.00 89.70 39 VAL B O 1
ATOM 2651 N N . LYS B 1 43 ? 98.301 -6.028 64.976 1.00 89.27 40 LYS B N 1
ATOM 2652 C CA . LYS B 1 43 ? 99.059 -6.968 65.795 1.00 88.71 40 LYS B CA 1
ATOM 2653 C C . LYS B 1 43 ? 98.384 -8.338 65.871 1.00 88.08 40 LYS B C 1
ATOM 2654 O O . LYS B 1 43 ? 99.026 -9.381 65.858 1.00 87.87 40 LYS B O 1
ATOM 2660 N N . ASP B 1 44 ? 97.043 -8.316 65.986 1.00 87.31 41 ASP B N 1
ATOM 2661 C CA . ASP B 1 44 ? 96.320 -9.578 66.114 1.00 86.37 41 ASP B CA 1
ATOM 2662 C C . ASP B 1 44 ? 95.793 -10.076 64.763 1.00 85.49 41 ASP B C 1
ATOM 2663 O O . ASP B 1 44 ? 95.494 -11.248 64.574 1.00 85.51 41 ASP B O 1
ATOM 2668 N N . VAL B 1 45 ? 95.652 -9.126 63.818 1.00 84.00 42 VAL B N 1
ATOM 2669 C CA . VAL B 1 45 ? 95.043 -9.457 62.530 1.00 82.39 42 VAL B CA 1
ATOM 2670 C C . VAL B 1 45 ? 95.965 -10.297 61.639 1.00 81.14 42 VAL B C 1
ATOM 2671 O O . VAL B 1 45 ? 97.184 -10.205 61.694 1.00 81.11 42 VAL B O 1
ATOM 2675 N N . GLU B 1 46 ? 95.351 -11.186 60.837 1.00 79.50 43 GLU B N 1
ATOM 2676 C CA . GLU B 1 46 ? 96.143 -11.993 59.916 1.00 78.01 43 GLU B CA 1
ATOM 2677 C C . GLU B 1 46 ? 96.082 -11.421 58.501 1.00 76.54 43 GLU B C 1
ATOM 2678 O O . GLU B 1 46 ? 96.703 -11.907 57.564 1.00 76.04 43 GLU B O 1
ATOM 2684 N N . ALA B 1 47 ? 95.260 -10.367 58.359 1.00 74.65 44 ALA B N 1
ATOM 2685 C CA . ALA B 1 47 ? 95.115 -9.739 57.054 1.00 72.48 44 ALA B CA 1
ATOM 2686 C C . ALA B 1 47 ? 94.720 -8.266 57.179 1.00 71.09 44 ALA B C 1
ATOM 2687 O O . ALA B 1 47 ? 94.053 -7.841 58.113 1.00 70.98 44 ALA B O 1
ATOM 2689 N N . ILE B 1 48 ? 95.199 -7.468 56.207 1.00 69.33 45 ILE B N 1
ATOM 2690 C CA . ILE B 1 48 ? 94.841 -6.056 56.190 1.00 67.78 45 ILE B CA 1
ATOM 2691 C C . ILE B 1 48 ? 94.375 -5.619 54.801 1.00 66.41 45 ILE B C 1
ATOM 2692 O O . ILE B 1 48 ? 94.819 -6.126 53.780 1.00 65.78 45 ILE B O 1
ATOM 2697 N N . ILE B 1 49 ? 93.411 -4.664 54.787 1.00 65.16 46 ILE B N 1
ATOM 2698 C CA . ILE B 1 49 ? 92.881 -4.198 53.515 1.00 64.12 46 ILE B CA 1
ATOM 2699 C C . ILE B 1 49 ? 92.860 -2.671 53.450 1.00 64.15 46 ILE B C 1
ATOM 2700 O O . ILE B 1 49 ? 92.646 -1.980 54.436 1.00 63.75 46 ILE B O 1
ATOM 2705 N N . VAL B 1 50 ? 93.138 -2.141 52.243 1.00 64.15 47 VAL B N 1
ATOM 2706 C CA . VAL B 1 50 ? 93.266 -0.697 52.119 1.00 64.28 47 VAL B CA 1
ATOM 2707 C C . VAL B 1 50 ? 93.057 -0.210 50.682 1.00 64.13 47 VAL B C 1
ATOM 2708 O O . VAL B 1 50 ? 92.843 -0.970 49.748 1.00 63.85 47 VAL B O 1
ATOM 2712 N N . ARG B 1 51 ? 93.071 1.131 50.548 1.00 64.81 48 ARG B N 1
ATOM 2713 C CA . ARG B 1 51 ? 93.054 1.747 49.226 1.00 65.92 48 ARG B CA 1
ATOM 2714 C C . ARG B 1 51 ? 94.345 2.536 49.001 1.00 66.35 48 ARG B C 1
ATOM 2715 O O . ARG B 1 51 ? 95.442 2.072 49.272 1.00 65.96 48 ARG B O 1
ATOM 2723 N N . SER B 1 52 ? 94.192 3.756 48.451 1.00 67.36 49 SER B N 1
ATOM 2724 C CA . SER B 1 52 ? 95.368 4.622 48.409 1.00 68.72 49 SER B CA 1
ATOM 2725 C C . SER B 1 52 ? 95.927 4.856 49.813 1.00 69.49 49 SER B C 1
ATOM 2726 O O . SER B 1 52 ? 97.030 5.349 50.013 1.00 69.89 49 SER B O 1
ATOM 2729 N N . LYS B 1 53 ? 95.082 4.528 50.803 1.00 70.44 50 LYS B N 1
ATOM 2730 C CA . LYS B 1 53 ? 95.495 4.585 52.201 1.00 71.35 50 LYS B CA 1
ATOM 2731 C C . LYS B 1 53 ? 94.724 3.574 53.054 1.00 71.97 50 LYS B C 1
ATOM 2732 O O . LYS B 1 53 ? 93.758 2.958 52.622 1.00 71.69 50 LYS B O 1
ATOM 2738 N N . PRO B 1 54 ? 95.206 3.385 54.297 1.00 72.92 51 PRO B N 1
ATOM 2739 C CA . PRO B 1 54 ? 96.355 4.122 54.799 1.00 73.56 51 PRO B CA 1
ATOM 2740 C C . PRO B 1 54 ? 97.669 3.592 54.220 1.00 74.12 51 PRO B C 1
ATOM 2741 O O . PRO B 1 54 ? 97.702 2.765 53.318 1.00 74.32 51 PRO B O 1
ATOM 2745 N N . LYS B 1 55 ? 98.781 4.133 54.753 1.00 75.10 52 LYS B N 1
ATOM 2746 C CA . LYS B 1 55 ? 100.094 3.728 54.262 1.00 76.00 52 LYS B CA 1
ATOM 2747 C C . LYS B 1 55 ? 100.658 2.549 55.059 1.00 76.52 52 LYS B C 1
ATOM 2748 O O . LYS B 1 55 ? 100.719 2.554 56.281 1.00 76.98 52 LYS B O 1
ATOM 2754 N N . VAL B 1 56 ? 101.045 1.493 54.317 1.00 77.01 53 VAL B N 1
ATOM 2755 C CA . VAL B 1 56 ? 101.604 0.313 54.966 1.00 77.73 53 VAL B CA 1
ATOM 2756 C C . VAL B 1 56 ? 103.134 0.333 54.944 1.00 78.52 53 VAL B C 1
ATOM 2757 O O . VAL B 1 56 ? 103.782 -0.117 54.007 1.00 78.59 53 VAL B O 1
ATOM 2761 N N . THR B 1 57 ? 103.711 0.916 56.011 1.00 79.01 54 THR B N 1
ATOM 2762 C CA . THR B 1 57 ? 105.163 1.021 56.078 1.00 79.53 54 THR B CA 1
ATOM 2763 C C . THR B 1 57 ? 105.807 -0.276 56.576 1.00 80.20 54 THR B C 1
ATOM 2764 O O . THR B 1 57 ? 105.144 -1.244 56.924 1.00 80.08 54 THR B O 1
ATOM 2768 N N . ARG B 1 58 ? 107.154 -0.284 56.558 1.00 81.19 55 ARG B N 1
ATOM 2769 C CA . ARG B 1 58 ? 107.877 -1.453 57.045 1.00 82.37 55 ARG B CA 1
ATOM 2770 C C . ARG B 1 58 ? 107.705 -1.620 58.555 1.00 83.10 55 ARG B C 1
ATOM 2771 O O . ARG B 1 58 ? 107.677 -2.718 59.096 1.00 83.00 55 ARG B O 1
ATOM 2779 N N . ARG B 1 59 ? 107.631 -0.468 59.245 1.00 84.18 56 ARG B N 1
ATOM 2780 C CA . ARG B 1 59 ? 107.416 -0.492 60.686 1.00 85.36 56 ARG B CA 1
ATOM 2781 C C . ARG B 1 59 ? 106.141 -1.261 61.044 1.00 85.85 56 ARG B C 1
ATOM 2782 O O . ARG B 1 59 ? 106.041 -1.927 62.066 1.00 85.73 56 ARG B O 1
ATOM 2790 N N . VAL B 1 60 ? 105.130 -1.117 60.168 1.00 86.43 57 VAL B N 1
ATOM 2791 C CA . VAL B 1 60 ? 103.866 -1.802 60.403 1.00 86.43 57 VAL B CA 1
ATOM 2792 C C . VAL B 1 60 ? 103.978 -3.301 60.118 1.00 86.54 57 VAL B C 1
ATOM 2793 O O . VAL B 1 60 ? 103.590 -4.150 60.910 1.00 86.53 57 VAL B O 1
ATOM 2797 N N . ILE B 1 61 ? 104.498 -3.612 58.918 1.00 86.80 58 ILE B N 1
ATOM 2798 C CA . ILE B 1 61 ? 104.646 -5.010 58.536 1.00 87.32 58 ILE B CA 1
ATOM 2799 C C . ILE B 1 61 ? 105.299 -5.835 59.647 1.00 87.79 58 ILE B C 1
ATOM 2800 O O . ILE B 1 61 ? 105.130 -7.043 59.750 1.00 87.95 58 ILE B O 1
ATOM 2805 N N . GLU B 1 62 ? 106.102 -5.142 60.475 1.00 88.20 59 GLU B N 1
ATOM 2806 C CA . GLU B 1 62 ? 106.840 -5.841 61.521 1.00 88.48 59 GLU B CA 1
ATOM 2807 C C . GLU B 1 62 ? 105.981 -6.086 62.766 1.00 88.04 59 GLU B C 1
ATOM 2808 O O . GLU B 1 62 ? 106.222 -6.989 63.556 1.00 88.16 59 GLU B O 1
ATOM 2814 N N . SER B 1 63 ? 104.971 -5.216 62.947 1.00 87.32 60 SER B N 1
ATOM 2815 C CA . SER B 1 63 ? 104.145 -5.318 64.147 1.00 86.70 60 SER B CA 1
ATOM 2816 C C . SER B 1 63 ? 103.183 -6.504 64.076 1.00 86.16 60 SER B C 1
ATOM 2817 O O . SER B 1 63 ? 102.775 -7.072 65.081 1.00 85.93 60 SER B O 1
ATOM 2820 N N . ALA B 1 64 ? 102.832 -6.817 62.815 1.00 85.61 61 ALA B N 1
ATOM 2821 C CA . ALA B 1 64 ? 101.919 -7.925 62.570 1.00 85.17 61 ALA B CA 1
ATOM 2822 C C . ALA B 1 64 ? 102.659 -9.233 62.284 1.00 84.60 61 ALA B C 1
ATOM 2823 O O . ALA B 1 64 ? 103.107 -9.510 61.175 1.00 84.66 61 ALA B O 1
ATOM 2825 N N . PRO B 1 65 ? 102.810 -10.046 63.351 1.00 84.10 62 PRO B N 1
ATOM 2826 C CA . PRO B 1 65 ? 103.472 -11.338 63.245 1.00 83.65 62 PRO B CA 1
ATOM 2827 C C . PRO B 1 65 ? 102.559 -12.394 62.615 1.00 83.34 62 PRO B C 1
ATOM 2828 O O . PRO B 1 65 ? 102.996 -13.410 62.093 1.00 82.96 62 PRO B O 1
ATOM 2832 N N . LYS B 1 66 ? 101.241 -12.151 62.730 1.00 83.26 63 LYS B N 1
ATOM 2833 C CA . LYS B 1 66 ? 100.283 -13.117 62.200 1.00 83.14 63 LYS B CA 1
ATOM 2834 C C . LYS B 1 66 ? 99.841 -12.761 60.776 1.00 82.65 63 LYS B C 1
ATOM 2835 O O . LYS B 1 66 ? 99.173 -13.524 60.091 1.00 82.71 63 LYS B O 1
ATOM 2841 N N . LEU B 1 67 ? 100.209 -11.537 60.352 1.00 81.77 64 LEU B N 1
ATOM 2842 C CA . LEU B 1 67 ? 99.762 -11.056 59.047 1.00 80.68 64 LEU B CA 1
ATOM 2843 C C . LEU B 1 67 ? 100.155 -12.006 57.910 1.00 79.73 64 LEU B C 1
ATOM 2844 O O . LEU B 1 67 ? 101.319 -12.316 57.688 1.00 79.88 64 LEU B O 1
ATOM 2849 N N . LYS B 1 68 ? 99.121 -12.497 57.196 1.00 78.17 65 LYS B N 1
ATOM 2850 C CA . LYS B 1 68 ? 99.357 -13.466 56.128 1.00 76.13 65 LYS B CA 1
ATOM 2851 C C . LYS B 1 68 ? 99.313 -12.817 54.740 1.00 74.60 65 LYS B C 1
ATOM 2852 O O . LYS B 1 68 ? 99.959 -13.258 53.799 1.00 74.48 65 LYS B O 1
ATOM 2858 N N . VAL B 1 69 ? 98.480 -11.764 54.615 1.00 72.26 66 VAL B N 1
ATOM 2859 C CA . VAL B 1 69 ? 98.274 -11.179 53.292 1.00 69.65 66 VAL B CA 1
ATOM 2860 C C . VAL B 1 69 ? 97.891 -9.700 53.359 1.00 67.68 66 VAL B C 1
ATOM 2861 O O . VAL B 1 69 ? 97.148 -9.261 54.227 1.00 67.10 66 VAL B O 1
ATOM 2865 N N . ILE B 1 70 ? 98.419 -8.908 52.428 1.00 65.17 67 ILE B N 1
ATOM 2866 C CA . ILE B 1 70 ? 98.132 -7.481 52.357 1.00 62.85 67 ILE B CA 1
ATOM 2867 C C . ILE B 1 70 ? 97.345 -7.257 51.068 1.00 61.55 67 ILE B C 1
ATOM 2868 O O . ILE B 1 70 ? 97.812 -7.601 49.981 1.00 60.50 67 ILE B O 1
ATOM 2873 N N . ALA B 1 71 ? 96.150 -6.687 51.189 1.00 59.85 68 ALA B N 1
ATOM 2874 C CA . ALA B 1 71 ? 95.316 -6.458 50.018 1.00 58.43 68 ALA B CA 1
ATOM 2875 C C . ALA B 1 71 ? 95.006 -4.991 49.751 1.00 57.52 68 ALA B C 1
ATOM 2876 O O . ALA B 1 71 ? 94.644 -4.236 50.657 1.00 57.76 68 ALA B O 1
ATOM 2878 N N . ARG B 1 72 ? 95.156 -4.606 48.488 1.00 55.76 69 ARG B N 1
ATOM 2879 C CA . ARG B 1 72 ? 94.827 -3.259 48.071 1.00 54.44 69 ARG B CA 1
ATOM 2880 C C . ARG B 1 72 ? 93.562 -3.268 47.228 1.00 52.67 69 ARG B C 1
ATOM 2881 O O . ARG B 1 72 ? 93.483 -3.905 46.186 1.00 51.63 69 ARG B O 1
ATOM 2889 N N . ALA B 1 73 ? 92.541 -2.579 47.751 1.00 51.51 70 ALA B N 1
ATOM 2890 C CA . ALA B 1 73 ? 91.285 -2.521 47.015 1.00 50.90 70 ALA B CA 1
ATOM 2891 C C . ALA B 1 73 ? 91.374 -1.564 45.826 1.00 50.10 70 ALA B C 1
ATOM 2892 O O . ALA B 1 73 ? 90.836 -0.464 45.826 1.00 49.17 70 ALA B O 1
ATOM 2894 N N . GLY B 1 74 ? 92.124 -2.010 44.801 1.00 49.81 71 GLY B N 1
ATOM 2895 C CA . GLY B 1 74 ? 92.290 -1.192 43.607 1.00 50.79 71 GLY B CA 1
ATOM 2896 C C . GLY B 1 74 ? 93.542 -1.600 42.823 1.00 51.27 71 GLY B C 1
ATOM 2897 O O . GLY B 1 74 ? 93.896 -2.768 42.725 1.00 50.69 71 GLY B O 1
ATOM 2898 N N . VAL B 1 75 ? 94.190 -0.589 42.212 1.00 52.55 72 VAL B N 1
ATOM 2899 C CA . VAL B 1 75 ? 95.425 -0.858 41.482 1.00 54.42 72 VAL B CA 1
ATOM 2900 C C . VAL B 1 75 ? 96.592 -0.037 42.042 1.00 55.30 72 VAL B C 1
ATOM 2901 O O . VAL B 1 75 ? 96.416 1.041 42.593 1.00 55.49 72 VAL B O 1
ATOM 2905 N N . GLY B 1 76 ? 97.811 -0.603 41.923 1.00 56.78 73 GLY B N 1
ATOM 2906 C CA . GLY B 1 76 ? 98.996 0.136 42.354 1.00 58.43 73 GLY B CA 1
ATOM 2907 C C . GLY B 1 76 ? 99.216 0.024 43.866 1.00 59.54 73 GLY B C 1
ATOM 2908 O O . GLY B 1 76 ? 98.302 0.167 44.669 1.00 59.86 73 GLY B O 1
ATOM 2909 N N . LEU B 1 77 ? 100.482 -0.265 44.240 1.00 60.93 74 LEU B N 1
ATOM 2910 C CA . LEU B 1 77 ? 100.789 -0.499 45.651 1.00 62.50 74 LEU B CA 1
ATOM 2911 C C . LEU B 1 77 ? 101.811 0.509 46.201 1.00 63.21 74 LEU B C 1
ATOM 2912 O O . LEU B 1 77 ? 102.588 0.217 47.101 1.00 63.35 74 LEU B O 1
ATOM 2917 N N . ASP B 1 78 ? 101.814 1.721 45.613 1.00 64.32 75 ASP B N 1
ATOM 2918 C CA . ASP B 1 78 ? 102.818 2.712 46.006 1.00 65.41 75 ASP B CA 1
ATOM 2919 C C . ASP B 1 78 ? 102.767 3.056 47.503 1.00 65.59 75 ASP B C 1
ATOM 2920 O O . ASP B 1 78 ? 103.729 3.528 48.095 1.00 66.38 75 ASP B O 1
ATOM 2925 N N . ASN B 1 79 ? 101.622 2.820 48.135 1.00 65.19 76 ASN B N 1
ATOM 2926 C CA . ASN B 1 79 ? 101.468 3.119 49.557 1.00 64.85 76 ASN B CA 1
ATOM 2927 C C . ASN B 1 79 ? 101.703 1.875 50.411 1.00 64.71 76 ASN B C 1
ATOM 2928 O O . ASN B 1 79 ? 101.286 1.814 51.567 1.00 64.96 76 ASN B O 1
ATOM 2933 N N . ILE B 1 80 ? 102.378 0.885 49.837 1.00 64.43 77 ILE B N 1
ATOM 2934 C CA . ILE B 1 80 ? 102.657 -0.356 50.547 1.00 64.48 77 ILE B CA 1
ATOM 2935 C C . ILE B 1 80 ? 104.090 -0.817 50.318 1.00 65.21 77 ILE B C 1
ATOM 2936 O O . ILE B 1 80 ? 104.506 -1.036 49.181 1.00 65.16 77 ILE B O 1
ATOM 2941 N N . ASP B 1 81 ? 104.841 -0.966 51.405 1.00 65.94 78 ASP B N 1
ATOM 2942 C CA . ASP B 1 81 ? 106.225 -1.412 51.312 1.00 67.15 78 ASP B CA 1
ATOM 2943 C C . ASP B 1 81 ? 106.219 -2.891 50.931 1.00 67.82 78 ASP B C 1
ATOM 2944 O O . ASP B 1 81 ? 106.449 -3.767 51.765 1.00 67.76 78 ASP B O 1
ATOM 2949 N N . VAL B 1 82 ? 105.949 -3.152 49.657 1.00 69.21 79 VAL B N 1
ATOM 2950 C CA . VAL B 1 82 ? 105.880 -4.508 49.130 1.00 70.61 79 VAL B CA 1
ATOM 2951 C C . VAL B 1 82 ? 107.138 -5.332 49.367 1.00 71.56 79 VAL B C 1
ATOM 2952 O O . VAL B 1 82 ? 107.081 -6.560 49.389 1.00 71.79 79 VAL B O 1
ATOM 2956 N N . GLU B 1 83 ? 108.275 -4.667 49.539 1.00 73.22 80 GLU B N 1
ATOM 2957 C CA . GLU B 1 83 ? 109.520 -5.389 49.764 1.00 74.59 80 GLU B CA 1
ATOM 2958 C C . GLU B 1 83 ? 109.591 -5.867 51.206 1.00 74.76 80 GLU B C 1
ATOM 2959 O O . GLU B 1 83 ? 109.868 -7.037 51.462 1.00 74.78 80 GLU B O 1
ATOM 2965 N N . ALA B 1 84 ? 109.334 -4.963 52.147 1.00 75.28 81 ALA B N 1
ATOM 2966 C CA . ALA B 1 84 ? 109.357 -5.322 53.560 1.00 75.85 81 ALA B CA 1
ATOM 2967 C C . ALA B 1 84 ? 108.447 -6.531 53.758 1.00 76.56 81 ALA B C 1
ATOM 2968 O O . ALA B 1 84 ? 108.745 -7.431 54.545 1.00 76.92 81 ALA B O 1
ATOM 2970 N N . ALA B 1 85 ? 107.338 -6.545 53.026 1.00 76.85 82 ALA B N 1
ATOM 2971 C CA . ALA B 1 85 ? 106.384 -7.640 53.102 1.00 77.19 82 ALA B CA 1
ATOM 2972 C C . ALA B 1 85 ? 106.978 -8.885 52.454 1.00 77.59 82 ALA B C 1
ATOM 2973 O O . ALA B 1 85 ? 106.835 -9.992 52.970 1.00 77.65 82 ALA B O 1
ATOM 2975 N N . LYS B 1 86 ? 107.648 -8.693 51.320 1.00 78.20 83 LYS B N 1
ATOM 2976 C CA . LYS B 1 86 ? 108.274 -9.802 50.610 1.00 79.09 83 LYS B CA 1
ATOM 2977 C C . LYS B 1 86 ? 109.330 -10.489 51.477 1.00 79.52 83 LYS B C 1
ATOM 2978 O O . LYS B 1 86 ? 109.633 -11.666 51.332 1.00 79.37 83 LYS B O 1
ATOM 2984 N N . GLU B 1 87 ? 109.932 -9.690 52.375 1.00 80.12 84 GLU B N 1
ATOM 2985 C CA . GLU B 1 87 ? 110.934 -10.239 53.282 1.00 80.49 84 GLU B CA 1
ATOM 2986 C C . GLU B 1 87 ? 110.294 -11.188 54.291 1.00 80.21 84 GLU B C 1
ATOM 2987 O O . GLU B 1 87 ? 110.795 -12.263 54.595 1.00 80.36 84 GLU B O 1
ATOM 2993 N N . LYS B 1 88 ? 109.163 -10.721 54.851 1.00 79.33 85 LYS B N 1
ATOM 2994 C CA . LYS B 1 88 ? 108.469 -11.514 55.854 1.00 78.23 85 LYS B CA 1
ATOM 2995 C C . LYS B 1 88 ? 107.614 -12.607 55.212 1.00 77.27 85 LYS B C 1
ATOM 2996 O O . LYS B 1 88 ? 107.015 -13.436 55.884 1.00 77.42 85 LYS B O 1
ATOM 3002 N N . GLY B 1 89 ? 107.552 -12.613 53.884 1.00 76.15 86 GLY B N 1
ATOM 3003 C CA . GLY B 1 89 ? 106.768 -13.612 53.178 1.00 74.68 86 GLY B CA 1
ATOM 3004 C C . GLY B 1 89 ? 105.287 -13.285 53.112 1.00 73.47 86 GLY B C 1
ATOM 3005 O O . GLY B 1 89 ? 104.461 -14.167 52.877 1.00 73.22 86 GLY B O 1
ATOM 3006 N N . ILE B 1 90 ? 104.948 -12.017 53.320 1.00 72.15 87 ILE B N 1
ATOM 3007 C CA . ILE B 1 90 ? 103.557 -11.581 53.283 1.00 70.62 87 ILE B CA 1
ATOM 3008 C C . ILE B 1 90 ? 103.104 -11.285 51.856 1.00 69.83 87 ILE B C 1
ATOM 3009 O O . ILE B 1 90 ? 103.620 -10.376 51.200 1.00 69.62 87 ILE B O 1
ATOM 3014 N N . GLU B 1 91 ? 102.131 -12.061 51.386 1.00 68.29 88 GLU B N 1
ATOM 3015 C CA . GLU B 1 91 ? 101.590 -11.914 50.039 1.00 66.64 88 GLU B CA 1
ATOM 3016 C C . GLU B 1 91 ? 100.767 -10.635 49.902 1.00 64.42 88 GLU B C 1
ATOM 3017 O O . GLU B 1 91 ? 99.946 -10.318 50.761 1.00 64.04 88 GLU B O 1
ATOM 3023 N N . VAL B 1 92 ? 100.997 -9.902 48.818 1.00 62.18 89 VAL B N 1
ATOM 3024 C CA . VAL B 1 92 ? 100.279 -8.657 48.571 1.00 59.72 89 VAL B CA 1
ATOM 3025 C C . VAL B 1 92 ? 99.440 -8.800 47.305 1.00 57.74 89 VAL B C 1
ATOM 3026 O O . VAL B 1 92 ? 99.902 -9.357 46.308 1.00 57.27 89 VAL B O 1
ATOM 3030 N N . VAL B 1 93 ? 98.210 -8.296 47.346 1.00 55.18 90 VAL B N 1
ATOM 3031 C CA . VAL B 1 93 ? 97.315 -8.389 46.195 1.00 52.46 90 VAL B CA 1
ATOM 3032 C C . VAL B 1 93 ? 96.444 -7.150 45.972 1.00 50.59 90 VAL B C 1
ATOM 3033 O O . VAL B 1 93 ? 96.312 -6.295 46.851 1.00 48.76 90 VAL B O 1
ATOM 3037 N N . ASN B 1 94 ? 95.863 -7.063 44.778 1.00 49.19 91 ASN B N 1
ATOM 3038 C CA . ASN B 1 94 ? 94.975 -5.963 44.418 1.00 49.04 91 ASN B CA 1
ATOM 3039 C C . ASN B 1 94 ? 93.944 -6.443 43.398 1.00 48.22 91 ASN B C 1
ATOM 3040 O O . ASN B 1 94 ? 93.939 -7.618 43.026 1.00 47.18 91 ASN B O 1
ATOM 3045 N N . ALA B 1 95 ? 93.076 -5.542 42.944 1.00 47.84 92 ALA B N 1
ATOM 3046 C CA . ALA B 1 95 ? 92.021 -5.914 42.000 1.00 47.00 92 ALA B CA 1
ATOM 3047 C C . ALA B 1 95 ? 92.027 -5.137 40.686 1.00 46.57 92 ALA B C 1
ATOM 3048 O O . ALA B 1 95 ? 91.204 -4.242 40.480 1.00 46.46 92 ALA B O 1
ATOM 3050 N N . PRO B 1 96 ? 92.945 -5.481 39.771 1.00 46.04 93 PRO B N 1
ATOM 3051 C CA . PRO B 1 96 ? 93.042 -4.806 38.473 1.00 45.50 93 PRO B CA 1
ATOM 3052 C C . PRO B 1 96 ? 91.739 -4.870 37.673 1.00 44.34 93 PRO B C 1
ATOM 3053 O O . PRO B 1 96 ? 91.189 -3.843 37.278 1.00 45.12 93 PRO B O 1
ATOM 3057 N N . ALA B 1 97 ? 91.252 -6.086 37.451 1.00 41.90 94 ALA B N 1
ATOM 3058 C CA . ALA B 1 97 ? 90.027 -6.315 36.687 1.00 40.39 94 ALA B CA 1
ATOM 3059 C C . ALA B 1 97 ? 88.837 -5.468 37.133 1.00 37.89 94 ALA B C 1
ATOM 3060 O O . ALA B 1 97 ? 87.962 -5.134 36.328 1.00 37.17 94 ALA B O 1
ATOM 3062 N N . ALA B 1 98 ? 88.808 -5.1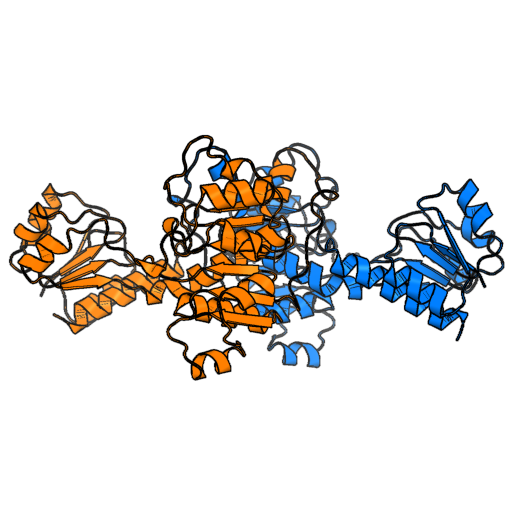23 38.415 1.00 35.42 95 ALA B N 1
ATOM 3063 C CA . ALA B 1 98 ? 87.713 -4.344 38.976 1.00 33.68 95 ALA B CA 1
ATOM 3064 C C . ALA B 1 98 ? 87.487 -2.979 38.330 1.00 32.29 95 ALA B C 1
ATOM 3065 O O . ALA B 1 98 ? 86.347 -2.517 38.242 1.00 32.04 95 ALA B O 1
ATOM 3067 N N . SER B 1 99 ? 88.561 -2.336 37.875 1.00 30.96 96 SER B N 1
ATOM 3068 C CA . SER B 1 99 ? 88.443 -1.000 37.285 1.00 30.35 96 SER B CA 1
ATOM 3069 C C . SER B 1 99 ? 88.547 -0.942 35.761 1.00 29.17 96 SER B C 1
ATOM 3070 O O . SER B 1 99 ? 88.364 0.120 35.166 1.00 29.63 96 SER B O 1
ATOM 3073 N N . SER B 1 100 ? 88.843 -2.076 35.136 1.00 27.35 97 SER B N 1
ATOM 3074 C CA . SER B 1 100 ? 88.997 -2.144 33.684 1.00 26.07 97 SER B CA 1
ATOM 3075 C C . SER B 1 100 ? 87.928 -1.405 32.869 1.00 25.57 97 SER B C 1
ATOM 3076 O O . SER B 1 100 ? 88.251 -0.572 32.018 1.00 23.15 97 SER B O 1
ATOM 3079 N N . ARG B 1 101 ? 86.660 -1.714 33.120 1.00 23.44 98 ARG B N 1
ATOM 3080 C CA . ARG B 1 101 ? 85.578 -1.072 32.380 1.00 22.84 98 ARG B CA 1
ATOM 3081 C C . ARG B 1 101 ? 85.530 0.435 32.608 1.00 23.28 98 ARG B C 1
ATOM 3082 O O . ARG B 1 101 ? 85.320 1.211 31.669 1.00 22.20 98 ARG B O 1
ATOM 3090 N N . SER B 1 102 ? 85.718 0.852 33.854 1.00 20.89 99 SER B N 1
ATOM 3091 C CA . SER B 1 102 ? 85.674 2.269 34.172 1.00 21.54 99 SER B CA 1
ATOM 3092 C C . SER B 1 102 ? 86.769 3.056 33.466 1.00 20.25 99 SER B C 1
ATOM 3093 O O . SER B 1 102 ? 86.536 4.178 33.009 1.00 20.24 99 SER B O 1
ATOM 3096 N N . VAL B 1 103 ? 87.956 2.476 33.360 1.00 19.84 100 VAL B N 1
ATOM 3097 C CA . VAL B 1 103 ? 89.035 3.173 32.679 1.00 20.97 100 VAL B CA 1
ATOM 3098 C C . VAL B 1 103 ? 88.694 3.258 31.192 1.00 21.24 100 VAL B C 1
ATOM 3099 O O . VAL B 1 103 ? 88.870 4.303 30.561 1.00 19.14 100 VAL B O 1
ATOM 3103 N N . ALA B 1 104 ? 88.183 2.158 30.642 1.00 21.04 101 ALA B N 1
ATOM 3104 C CA . ALA B 1 104 ? 87.807 2.111 29.234 1.00 20.63 101 ALA B CA 1
ATOM 3105 C C . ALA B 1 104 ? 86.750 3.180 28.934 1.00 20.93 101 ALA B C 1
ATOM 3106 O O . ALA B 1 104 ? 86.849 3.901 27.938 1.00 19.83 101 ALA B O 1
ATOM 3108 N N . GLU B 1 105 ? 85.738 3.277 29.793 1.00 19.53 102 GLU B N 1
ATOM 3109 C CA . GLU B 1 105 ? 84.689 4.263 29.598 1.00 20.52 102 GLU B CA 1
ATOM 3110 C C . GLU B 1 105 ? 85.228 5.692 29.687 1.00 20.11 102 GLU B C 1
ATOM 3111 O O . GLU B 1 105 ? 84.718 6.577 29.003 1.00 19.92 102 GLU B O 1
ATOM 3117 N N . LEU B 1 106 ? 86.246 5.926 30.516 1.00 19.24 103 LEU B N 1
ATOM 3118 C CA . LEU B 1 106 ? 86.812 7.278 30.597 1.00 18.65 103 LEU B CA 1
ATOM 3119 C C . LEU B 1 106 ? 87.534 7.593 29.285 1.00 20.83 103 LEU B C 1
ATOM 3120 O O . LEU B 1 106 ? 87.396 8.683 28.745 1.00 18.92 103 LEU B O 1
ATOM 3125 N N . ALA B 1 107 ? 88.297 6.631 28.770 1.00 18.99 104 ALA B N 1
ATOM 3126 C CA . ALA B 1 107 ? 89.020 6.837 27.518 1.00 19.70 104 ALA B CA 1
ATOM 3127 C C . ALA B 1 107 ? 88.032 7.228 26.423 1.00 18.25 104 ALA B C 1
ATOM 3128 O O . ALA B 1 107 ? 88.295 8.131 25.633 1.00 18.44 104 ALA B O 1
ATOM 3130 N N . VAL B 1 108 ? 86.891 6.543 26.386 1.00 18.25 105 VAL B N 1
ATOM 3131 C CA . VAL B 1 108 ? 85.873 6.831 25.389 1.00 18.58 105 VAL B CA 1
ATOM 3132 C C . VAL B 1 108 ? 85.257 8.201 25.657 1.00 19.58 105 VAL B C 1
ATOM 3133 O O . VAL B 1 108 ? 85.079 9.000 24.735 1.00 20.58 105 VAL B O 1
ATOM 3137 N N . GLY B 1 109 ? 84.952 8.480 26.922 1.00 17.56 106 GLY B N 1
ATOM 3138 C CA . GLY B 1 109 ? 84.386 9.770 27.273 1.00 18.44 106 GLY B CA 1
ATOM 3139 C C . GLY B 1 109 ? 85.351 10.881 26.902 1.00 20.21 106 GLY B C 1
ATOM 3140 O O . GLY B 1 109 ? 84.943 11.958 26.475 1.00 19.03 106 GLY B O 1
ATOM 3141 N N . LEU B 1 110 ? 86.644 10.620 27.067 1.00 19.66 107 LEU B N 1
ATOM 3142 C CA . LEU B 1 110 ? 87.658 11.608 26.729 1.00 20.06 107 LEU B CA 1
ATOM 3143 C C . LEU B 1 110 ? 87.714 11.797 25.211 1.00 19.63 107 LEU B C 1
ATOM 3144 O O . LEU B 1 110 ? 87.867 12.917 24.719 1.00 20.03 107 LEU B O 1
ATOM 3149 N N . MET B 1 111 ? 87.591 10.694 24.477 1.00 19.78 108 MET B N 1
ATOM 3150 C CA . MET B 1 111 ? 87.600 10.745 23.022 1.00 19.54 108 MET B CA 1
ATOM 3151 C C . MET B 1 111 ? 86.462 11.660 22.569 1.00 19.48 108 MET B C 1
ATOM 3152 O O . MET B 1 111 ? 86.648 12.520 21.706 1.00 19.78 108 MET B O 1
ATOM 3157 N N . PHE B 1 112 ? 85.286 11.474 23.159 1.00 18.21 109 PHE B N 1
ATOM 3158 C CA . PHE B 1 112 ? 84.128 12.296 22.811 1.00 19.55 109 PHE B CA 1
ATOM 3159 C C . PHE B 1 112 ? 84.341 13.771 23.136 1.00 20.09 109 PHE B C 1
ATOM 3160 O O . PHE B 1 112 ? 84.074 14.644 22.310 1.00 18.20 109 PHE B O 1
ATOM 3168 N N . SER B 1 113 ? 84.827 14.048 24.339 1.00 17.74 110 SER B N 1
ATOM 3169 C CA . SER B 1 113 ? 85.044 15.435 24.750 1.00 18.77 110 SER B CA 1
ATOM 3170 C C . SER B 1 113 ? 86.070 16.166 23.883 1.00 18.97 110 SER B C 1
ATOM 3171 O O . SER B 1 113 ? 85.930 17.371 23.622 1.00 20.88 110 SER B O 1
ATOM 3174 N N . VAL B 1 114 ? 87.100 15.456 23.432 1.00 17.97 111 VAL B N 1
ATOM 3175 C CA . VAL B 1 114 ? 88.104 16.086 22.577 1.00 18.31 111 VAL B CA 1
ATOM 3176 C C . VAL B 1 114 ? 87.525 16.249 21.169 1.00 17.13 111 VAL B C 1
ATOM 3177 O O . VAL B 1 114 ? 87.558 17.332 20.591 1.00 15.33 111 VAL B O 1
ATOM 3181 N N . ALA B 1 115 ? 86.988 15.157 20.631 1.00 16.15 112 ALA B N 1
ATOM 3182 C CA . ALA B 1 115 ? 86.403 15.161 19.288 1.00 16.66 112 ALA B CA 1
ATOM 3183 C C . ALA B 1 115 ? 85.336 16.221 19.094 1.00 15.09 112 ALA B C 1
ATOM 3184 O O . ALA B 1 115 ? 85.232 16.815 18.020 1.00 15.88 112 ALA B O 1
ATOM 3186 N N . ARG B 1 116 ? 84.521 16.444 20.115 1.00 15.17 113 ARG B N 1
ATOM 3187 C CA . ARG B 1 116 ? 83.460 17.430 19.983 1.00 16.77 113 ARG B CA 1
ATOM 3188 C C . ARG B 1 116 ? 83.683 18.714 20.780 1.00 16.09 113 ARG B C 1
ATOM 3189 O O . ARG B 1 116 ? 82.777 19.544 20.893 1.00 18.85 113 ARG B O 1
ATOM 3197 N N . LYS B 1 117 ? 84.890 18.885 21.304 1.00 16.25 114 LYS B N 1
ATOM 3198 C CA . LYS B 1 117 ? 85.237 20.100 22.041 1.00 19.33 114 LYS B CA 1
ATOM 3199 C C . LYS B 1 117 ? 84.236 20.410 23.154 1.00 18.54 114 LYS B C 1
ATOM 3200 O O . LYS B 1 117 ? 83.856 21.566 23.377 1.00 18.91 114 LYS B O 1
ATOM 3206 N N . ILE B 1 118 ? 83.820 19.375 23.869 1.00 17.46 115 ILE B N 1
ATOM 3207 C CA . ILE B 1 118 ? 82.821 19.540 24.921 1.00 17.70 115 ILE B CA 1
ATOM 3208 C C . ILE B 1 118 ? 83.308 20.327 26.138 1.00 16.61 115 ILE B C 1
ATOM 3209 O O . ILE B 1 118 ? 82.646 21.273 26.568 1.00 19.02 115 ILE B O 1
ATOM 3214 N N . ALA B 1 119 ? 84.460 19.954 26.684 1.00 18.15 116 ALA B N 1
ATOM 3215 C CA . ALA B 1 119 ? 85.007 20.657 27.844 1.00 19.10 116 ALA B CA 1
ATOM 3216 C C . ALA B 1 119 ? 85.285 22.104 27.443 1.00 19.05 116 ALA B C 1
ATOM 3217 O O . ALA B 1 119 ? 84.964 23.039 28.184 1.00 18.64 116 ALA B O 1
ATOM 3219 N N . PHE B 1 120 ? 85.877 22.275 26.266 1.00 19.28 117 PHE B N 1
ATOM 3220 C CA . PHE B 1 120 ? 86.176 23.609 25.739 1.00 19.38 117 PHE B CA 1
ATOM 3221 C C . PHE B 1 120 ? 84.916 24.476 25.676 1.00 20.52 117 PHE B C 1
ATOM 3222 O O . PHE B 1 120 ? 84.883 25.573 26.236 1.00 21.55 117 PHE B O 1
ATOM 3230 N N . ALA B 1 121 ? 83.884 23.974 24.997 1.00 18.93 118 ALA B N 1
ATOM 3231 C CA . ALA B 1 121 ? 82.621 24.684 24.844 1.00 19.42 118 ALA B CA 1
ATOM 3232 C C . ALA B 1 121 ? 81.983 25.045 26.184 1.00 21.14 118 ALA B C 1
ATOM 3233 O O . ALA B 1 121 ? 81.487 26.163 26.359 1.00 20.84 118 ALA B O 1
ATOM 3235 N N . ASP B 1 122 ? 82.009 24.103 27.127 1.00 18.39 119 ASP B N 1
ATOM 3236 C CA . ASP B 1 122 ? 81.426 24.321 28.452 1.00 21.49 119 ASP B CA 1
ATOM 3237 C C . ASP B 1 122 ? 82.191 25.428 29.186 1.00 22.89 119 ASP B C 1
ATOM 3238 O O . ASP B 1 122 ? 81.586 26.348 29.744 1.00 23.56 119 ASP B O 1
ATOM 3243 N N . ARG B 1 123 ? 83.518 25.329 29.164 1.00 24.50 120 ARG B N 1
ATOM 3244 C CA . ARG B 1 123 ? 84.403 26.300 29.802 1.00 26.31 120 ARG B CA 1
ATOM 3245 C C . ARG B 1 123 ? 84.073 27.701 29.290 1.00 25.80 120 ARG B C 1
ATOM 3246 O O . ARG B 1 123 ? 83.874 28.627 30.071 1.00 26.93 120 ARG B O 1
ATOM 3254 N N . LYS B 1 124 ? 84.003 27.846 27.974 1.00 23.98 121 LYS B N 1
ATOM 3255 C CA . LYS B 1 124 ? 83.680 29.130 27.366 1.00 23.96 121 LYS B CA 1
ATOM 3256 C C . LYS B 1 124 ? 82.305 29.626 27.791 1.00 23.96 121 LYS B C 1
ATOM 3257 O O . LYS B 1 124 ? 82.127 30.811 28.081 1.00 23.44 121 LYS B O 1
ATOM 3263 N N . MET B 1 125 ? 81.334 28.717 27.832 1.00 22.52 122 MET B N 1
ATOM 3264 C CA . MET B 1 125 ? 79.972 29.083 28.210 1.00 24.08 122 MET B CA 1
ATOM 3265 C C . MET B 1 125 ? 79.935 29.770 29.579 1.00 26.12 122 MET B C 1
ATOM 3266 O O . MET B 1 125 ? 79.197 30.716 29.815 1.00 26.52 122 MET B O 1
ATOM 3271 N N . ARG B 1 126 ? 80.752 29.228 30.505 1.00 25.27 123 ARG B N 1
ATOM 3272 C CA . ARG B 1 126 ? 80.813 29.761 31.859 1.00 27.83 123 ARG B CA 1
ATOM 3273 C C . ARG B 1 126 ? 81.524 31.115 31.899 1.00 28.93 123 ARG B C 1
ATOM 3274 O O . ARG B 1 126 ? 81.391 31.897 32.830 1.00 31.29 123 ARG B O 1
ATOM 3282 N N . GLU B 1 127 ? 82.338 31.360 30.857 1.00 29.92 124 GLU B N 1
ATOM 3283 C CA . GLU B 1 127 ? 82.948 32.681 30.762 1.00 31.22 124 GLU B CA 1
ATOM 3284 C C . GLU B 1 127 ? 82.073 33.660 29.975 1.00 30.57 124 GLU B C 1
ATOM 3285 O O . GLU B 1 127 ? 82.500 34.728 29.555 1.00 31.71 124 GLU B O 1
ATOM 3291 N N . GLY B 1 128 ? 80.814 33.241 29.744 1.00 29.57 125 GLY B N 1
ATOM 3292 C CA . GLY B 1 128 ? 79.891 34.096 29.005 1.00 27.84 125 GLY B CA 1
ATOM 3293 C C . GLY B 1 128 ? 80.228 34.139 27.512 1.00 28.40 125 GLY B C 1
ATOM 3294 O O . GLY B 1 128 ? 80.026 35.130 26.823 1.00 27.77 125 GLY B O 1
ATOM 3295 N N . VAL B 1 129 ? 80.799 33.024 27.019 1.00 26.21 126 VAL B N 1
ATOM 3296 C CA . VAL B 1 129 ? 81.147 32.967 25.604 1.00 24.75 126 VAL B CA 1
ATOM 3297 C C . VAL B 1 129 ? 80.389 31.857 24.871 1.00 24.77 126 VAL B C 1
ATOM 3298 O O . VAL B 1 129 ? 80.404 30.692 25.249 1.00 24.11 126 VAL B O 1
ATOM 3302 N N . TRP B 1 130 ? 79.669 32.273 23.811 1.00 25.11 127 TRP B N 1
ATOM 3303 C CA . TRP B 1 130 ? 78.996 31.329 22.935 1.00 24.58 127 TRP B CA 1
ATOM 3304 C C . TRP B 1 130 ? 79.908 30.909 21.786 1.00 24.92 127 TRP B C 1
ATOM 3305 O O . TRP B 1 130 ? 79.954 31.535 20.735 1.00 26.14 127 TRP B O 1
ATOM 3316 N N . ALA B 1 131 ? 80.703 29.848 22.013 1.00 22.89 128 ALA B N 1
ATOM 3317 C CA . ALA B 1 131 ? 81.671 29.450 21.000 1.00 21.80 128 ALA B CA 1
ATOM 3318 C C . ALA B 1 131 ? 81.131 28.349 20.090 1.00 22.53 128 ALA B C 1
ATOM 3319 O O . ALA B 1 131 ? 81.702 27.275 19.952 1.00 23.25 128 ALA B O 1
ATOM 3321 N N . LYS B 1 132 ? 79.962 28.631 19.486 1.00 21.40 129 LYS B N 1
ATOM 3322 C CA . LYS B 1 132 ? 79.417 27.698 18.509 1.00 22.90 129 LYS B CA 1
ATOM 3323 C C . LYS B 1 132 ? 80.338 27.593 17.290 1.00 24.28 129 LYS B C 1
ATOM 3324 O O . LYS B 1 132 ? 80.657 26.512 16.813 1.00 21.65 129 LYS B O 1
ATOM 3330 N N . LYS B 1 133 ? 80.739 28.783 16.803 1.00 24.16 130 LYS B N 1
ATOM 3331 C CA . LYS B 1 133 ? 81.565 28.829 15.597 1.00 26.41 130 LYS B CA 1
ATOM 3332 C C . LYS B 1 133 ? 83.007 28.374 15.853 1.00 26.01 130 LYS B C 1
ATOM 3333 O O . LYS B 1 133 ? 83.745 28.014 14.945 1.00 27.75 130 LYS B O 1
ATOM 3339 N N . GLU B 1 134 ? 83.428 28.246 17.107 1.00 23.88 131 GLU B N 1
ATOM 3340 C CA . GLU B 1 134 ? 84.751 27.701 17.408 1.00 22.64 131 GLU B CA 1
ATOM 3341 C C . GLU B 1 134 ? 84.700 26.241 17.865 1.00 22.94 131 GLU B C 1
ATOM 3342 O O . GLU B 1 134 ? 85.736 25.655 18.192 1.00 23.21 131 GLU B O 1
ATOM 3348 N N . ALA B 1 135 ? 83.509 25.651 17.874 1.00 20.83 132 ALA B N 1
ATOM 3349 C CA . ALA B 1 135 ? 83.371 24.279 18.349 1.00 22.49 132 ALA B CA 1
ATOM 3350 C C . ALA B 1 135 ? 82.967 23.249 17.307 1.00 22.36 132 ALA B C 1
ATOM 3351 O O . ALA B 1 135 ? 82.313 22.256 17.635 1.00 23.78 132 ALA B O 1
ATOM 3353 N N . MET B 1 136 ? 83.348 23.473 16.053 1.00 22.71 133 MET B N 1
ATOM 3354 C CA . MET B 1 136 ? 83.038 22.511 14.999 1.00 21.22 133 MET B CA 1
ATOM 3355 C C . MET B 1 136 ? 83.884 21.289 15.368 1.00 19.22 133 MET B C 1
ATOM 3356 O O . MET B 1 136 ? 85.091 21.414 15.594 1.00 19.04 133 MET B O 1
ATOM 3361 N N . GLY B 1 137 ? 83.250 20.123 15.455 1.00 17.51 134 GLY B N 1
ATOM 3362 C CA . GLY B 1 137 ? 83.978 18.924 15.828 1.00 16.50 134 GLY B CA 1
ATOM 3363 C C . GLY B 1 137 ? 83.932 17.857 14.759 1.00 17.21 134 GLY B C 1
ATOM 3364 O O . GLY B 1 137 ? 83.671 18.147 13.598 1.00 19.13 134 GLY B O 1
ATOM 3365 N N . ILE B 1 138 ? 84.181 16.614 15.149 1.00 18.01 135 ILE B N 1
ATOM 3366 C CA . ILE B 1 138 ? 84.176 15.533 14.189 1.00 18.17 135 ILE B CA 1
ATOM 3367 C C . ILE B 1 138 ? 83.263 14.400 14.618 1.00 18.07 135 ILE B C 1
ATOM 3368 O O . ILE B 1 138 ? 83.061 14.155 15.808 1.00 17.79 135 ILE B O 1
ATOM 3373 N N . GLU B 1 139 ? 82.717 13.715 13.628 1.00 15.79 136 GLU B N 1
ATOM 3374 C CA . GLU B 1 139 ? 81.831 12.581 13.858 1.00 18.61 136 GLU B CA 1
ATOM 3375 C C . GLU B 1 139 ? 82.738 11.353 13.970 1.00 18.62 136 GLU B C 1
ATOM 3376 O O . GLU B 1 139 ? 83.705 11.217 13.221 1.00 20.44 136 GLU B O 1
ATOM 3382 N N . LEU B 1 140 ? 82.420 10.462 14.902 1.00 18.13 137 LEU B N 1
ATOM 3383 C CA . LEU B 1 140 ? 83.242 9.283 15.150 1.00 18.12 137 LEU B CA 1
ATOM 3384 C C . LEU B 1 140 ? 82.869 8.026 14.376 1.00 17.70 137 LEU B C 1
ATOM 3385 O O . LEU B 1 140 ? 83.739 7.207 14.071 1.00 17.51 137 LEU B O 1
ATOM 3390 N N . GLU B 1 141 ? 81.592 7.854 14.058 1.00 17.04 138 GLU B N 1
ATOM 3391 C CA . GLU B 1 141 ? 81.196 6.667 13.313 1.00 18.47 138 GLU B CA 1
ATOM 3392 C C . GLU B 1 141 ? 82.025 6.554 12.033 1.00 18.99 138 GLU B C 1
ATOM 3393 O O . GLU B 1 141 ? 82.230 7.539 11.318 1.00 19.38 138 GLU B O 1
ATOM 3399 N N . GLY B 1 142 ? 82.523 5.349 11.767 1.00 20.96 139 GLY B N 1
ATOM 3400 C CA . GLY B 1 142 ? 83.314 5.118 10.569 1.00 20.21 139 GLY B CA 1
ATOM 3401 C C . GLY B 1 142 ? 84.785 5.488 10.651 1.00 22.37 139 GLY B C 1
ATOM 3402 O O . GLY B 1 142 ? 85.561 5.176 9.742 1.00 20.46 139 GLY B O 1
ATOM 3403 N N . LYS B 1 143 ? 85.181 6.159 11.728 1.00 20.24 140 LYS B N 1
ATOM 3404 C CA . LYS B 1 143 ? 86.576 6.545 11.897 1.00 19.98 140 LYS B CA 1
ATOM 3405 C C . LYS B 1 143 ? 87.383 5.348 12.390 1.00 20.60 140 LYS B C 1
ATOM 3406 O O . LYS B 1 143 ? 86.819 4.350 12.836 1.00 19.72 140 LYS B O 1
ATOM 3412 N N . THR B 1 144 ? 88.705 5.458 12.319 1.00 18.21 141 THR B N 1
ATOM 3413 C CA . THR B 1 144 ? 89.579 4.374 12.760 1.00 17.98 141 THR B CA 1
ATOM 3414 C C . THR B 1 144 ? 90.196 4.647 14.122 1.00 18.53 141 THR B C 1
ATOM 3415 O O . THR B 1 144 ? 90.802 5.696 14.335 1.00 16.16 141 THR B O 1
ATOM 3419 N N . ILE B 1 145 ? 90.033 3.708 15.047 1.00 15.95 142 ILE B N 1
ATOM 3420 C CA . ILE B 1 145 ? 90.632 3.861 16.364 1.00 17.24 142 ILE B CA 1
ATOM 3421 C C . ILE B 1 145 ? 91.788 2.870 16.469 1.00 18.25 142 ILE B C 1
ATOM 3422 O O . ILE B 1 145 ? 91.645 1.699 16.113 1.00 19.39 142 ILE B O 1
ATOM 3427 N N . GLY B 1 146 ? 92.944 3.361 16.909 1.00 18.66 143 GLY B N 1
ATOM 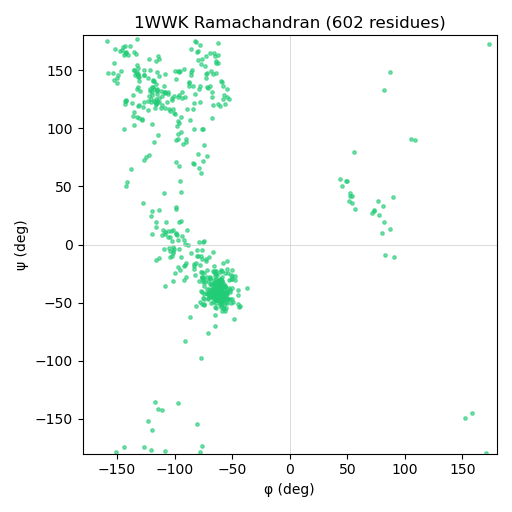3428 C CA . GLY B 1 146 ? 94.116 2.508 17.048 1.00 20.04 143 GLY B CA 1
ATOM 3429 C C . GLY B 1 146 ? 94.341 2.216 18.515 1.00 20.17 143 GLY B C 1
ATOM 3430 O O . GLY B 1 146 ? 94.598 3.129 19.297 1.00 18.54 143 GLY B O 1
ATOM 3431 N N . ILE B 1 147 ? 94.237 0.946 18.897 1.00 18.65 144 ILE B N 1
ATOM 3432 C CA . ILE B 1 147 ? 94.417 0.580 20.289 1.00 19.16 144 ILE B CA 1
ATOM 3433 C C . ILE B 1 147 ? 95.811 0.009 20.517 1.00 20.46 144 ILE B C 1
ATOM 3434 O O . ILE B 1 147 ? 96.153 -1.051 19.989 1.00 21.30 144 ILE B O 1
ATOM 3439 N N . ILE B 1 148 ? 96.617 0.739 21.281 1.00 19.29 145 ILE B N 1
ATOM 3440 C CA . ILE B 1 148 ? 97.977 0.315 21.596 1.00 20.16 145 ILE B CA 1
ATOM 3441 C C . ILE B 1 148 ? 97.929 -0.333 22.969 1.00 20.08 145 ILE B C 1
ATOM 3442 O O . ILE B 1 148 ? 97.865 0.354 23.995 1.00 21.78 145 ILE B O 1
ATOM 3447 N N . GLY B 1 149 ? 97.955 -1.662 22.979 1.00 19.23 146 GLY B N 1
ATOM 3448 C CA . GLY B 1 149 ? 97.885 -2.392 24.229 1.00 20.74 146 GLY B CA 1
ATOM 3449 C C . GLY B 1 149 ? 96.514 -3.035 24.270 1.00 21.13 146 GLY B C 1
ATOM 3450 O O . GLY B 1 149 ? 95.548 -2.450 24.757 1.00 21.75 146 GLY B O 1
ATOM 3451 N N . PHE B 1 150 ? 96.430 -4.247 23.740 1.00 22.43 147 PHE B N 1
ATOM 3452 C CA . PHE B 1 150 ? 95.165 -4.962 23.679 1.00 22.72 147 PHE B CA 1
ATOM 3453 C C . PHE B 1 150 ? 95.033 -5.924 24.864 1.00 24.86 147 PHE B C 1
ATOM 3454 O O . PHE B 1 150 ? 95.062 -7.146 24.697 1.00 24.73 147 PHE B O 1
ATOM 3462 N N . GLY B 1 151 ? 94.905 -5.348 26.058 1.00 24.81 148 GLY B N 1
ATOM 3463 C CA . GLY B 1 151 ? 94.763 -6.136 27.268 1.00 24.95 148 GLY B CA 1
ATOM 3464 C C . GLY B 1 151 ? 93.369 -6.006 27.850 1.00 23.48 148 GLY B C 1
ATOM 3465 O O . GLY B 1 151 ? 92.395 -5.931 27.106 1.00 25.03 148 GLY B O 1
ATOM 3466 N N . ARG B 1 152 ? 93.275 -5.969 29.176 1.00 23.79 149 ARG B N 1
ATOM 3467 C CA . ARG B 1 152 ? 92.006 -5.852 29.892 1.00 24.33 149 ARG B CA 1
ATOM 3468 C C . ARG B 1 152 ? 91.229 -4.589 29.489 1.00 23.48 149 ARG B C 1
ATOM 3469 O O . ARG B 1 152 ? 90.059 -4.637 29.131 1.00 21.36 149 ARG B O 1
ATOM 3477 N N . ILE B 1 153 ? 91.891 -3.443 29.601 1.00 21.75 150 ILE B N 1
ATOM 3478 C CA . ILE B 1 153 ? 91.242 -2.182 29.272 1.00 21.11 150 ILE B CA 1
ATOM 3479 C C . ILE B 1 153 ? 91.164 -1.989 27.762 1.00 19.77 150 ILE B C 1
ATOM 3480 O O . ILE B 1 153 ? 90.147 -1.527 27.243 1.00 21.21 150 ILE B O 1
ATOM 3485 N N . GLY B 1 154 ? 92.229 -2.353 27.055 1.00 18.57 151 GLY B N 1
ATOM 3486 C CA . GLY B 1 154 ? 92.217 -2.213 25.610 1.00 19.15 151 GLY B CA 1
ATOM 3487 C C . GLY B 1 154 ? 91.067 -2.992 25.002 1.00 20.92 151 GLY B C 1
ATOM 3488 O O . GLY B 1 154 ? 90.450 -2.557 24.027 1.00 17.62 151 GLY B O 1
ATOM 3489 N N . TYR B 1 155 ? 90.774 -4.157 25.577 1.00 20.52 152 TYR B N 1
ATOM 3490 C CA . TYR B 1 155 ? 89.684 -4.996 25.082 1.00 20.57 152 TYR B CA 1
ATOM 3491 C C . TYR B 1 155 ? 88.339 -4.288 25.237 1.00 20.24 152 TYR B C 1
ATOM 3492 O O . TYR B 1 155 ? 87.540 -4.257 24.307 1.00 22.57 152 TYR B O 1
ATOM 3501 N N . GLN B 1 156 ? 88.084 -3.730 26.415 1.00 20.45 153 GLN B N 1
ATOM 3502 C CA . GLN B 1 156 ? 86.827 -3.030 26.646 1.00 21.55 153 GLN B CA 1
ATOM 3503 C C . GLN B 1 156 ? 86.671 -1.845 25.698 1.00 20.78 153 GLN B C 1
ATOM 3504 O O . GLN B 1 156 ? 85.589 -1.607 25.178 1.00 20.04 153 GLN B O 1
ATOM 3510 N N . VAL B 1 157 ? 87.746 -1.093 25.485 1.00 19.66 154 VAL B N 1
ATOM 3511 C CA . VAL B 1 157 ? 87.672 0.044 24.572 1.00 19.66 154 VAL B CA 1
ATOM 3512 C C . VAL B 1 157 ? 87.284 -0.448 23.176 1.00 20.48 154 VAL B C 1
ATOM 3513 O O . VAL B 1 157 ? 86.436 0.147 22.509 1.00 20.19 154 VAL B O 1
ATOM 3517 N N . ALA B 1 158 ? 87.888 -1.550 22.744 1.00 19.69 155 ALA B N 1
ATOM 3518 C CA . ALA B 1 158 ? 87.588 -2.091 21.422 1.00 21.85 155 ALA B CA 1
ATOM 3519 C C . ALA B 1 158 ? 86.138 -2.544 21.351 1.00 22.05 155 ALA B C 1
ATOM 3520 O O . ALA B 1 158 ? 85.473 -2.348 20.337 1.00 21.53 155 ALA B O 1
ATOM 3522 N N . LYS B 1 159 ? 85.650 -3.152 22.427 1.00 23.83 156 LYS B N 1
ATOM 3523 C CA . LYS B 1 159 ? 84.271 -3.618 22.465 1.00 26.85 156 LYS B CA 1
ATOM 3524 C C . LYS B 1 159 ? 83.343 -2.420 22.266 1.00 26.88 156 LYS B C 1
ATOM 3525 O O . LYS B 1 159 ? 82.423 -2.462 21.446 1.00 28.24 156 LYS B O 1
ATOM 3531 N N . ILE B 1 160 ? 83.604 -1.342 22.998 1.00 25.58 157 ILE B N 1
ATOM 3532 C CA . ILE B 1 160 ? 82.795 -0.136 22.874 1.00 27.08 157 ILE B CA 1
ATOM 3533 C C . ILE B 1 160 ? 82.921 0.462 21.470 1.00 26.84 157 ILE B C 1
ATOM 3534 O O . ILE B 1 160 ? 81.919 0.747 20.812 1.00 26.10 157 ILE B O 1
ATOM 3539 N N . ALA B 1 161 ? 84.157 0.642 21.015 1.00 24.10 158 ALA B N 1
ATOM 3540 C CA . ALA B 1 161 ? 84.418 1.228 19.706 1.00 23.19 158 ALA B CA 1
ATOM 3541 C C . ALA B 1 161 ? 83.782 0.472 18.542 1.00 24.90 158 ALA B C 1
ATOM 3542 O O . ALA B 1 161 ? 83.184 1.085 17.660 1.00 23.66 158 ALA B O 1
ATOM 3544 N N . ASN B 1 162 ? 83.920 -0.855 18.537 1.00 25.51 159 ASN B N 1
ATOM 3545 C CA . ASN B 1 162 ? 83.363 -1.678 17.457 1.00 28.20 159 ASN B CA 1
ATOM 3546 C C . ASN B 1 162 ? 81.873 -1.434 17.291 1.00 28.34 159 ASN B C 1
ATOM 3547 O O . ASN B 1 162 ? 81.360 -1.361 16.168 1.00 27.20 159 ASN B O 1
ATOM 3552 N N . ALA B 1 163 ? 81.182 -1.303 18.414 1.00 29.68 160 ALA B N 1
ATOM 3553 C CA . ALA B 1 163 ? 79.749 -1.085 18.390 1.00 31.71 160 ALA B CA 1
ATOM 3554 C C . ALA B 1 163 ? 79.401 0.352 18.010 1.00 32.42 160 ALA B C 1
ATOM 3555 O O . ALA B 1 163 ? 78.295 0.614 17.543 1.00 33.11 160 ALA B O 1
ATOM 3557 N N . LEU B 1 164 ? 80.338 1.276 18.223 1.00 31.76 161 LEU B N 1
ATOM 3558 C CA . LEU B 1 164 ? 80.144 2.682 17.868 1.00 28.27 161 LEU B CA 1
ATOM 3559 C C . LEU B 1 164 ? 80.360 2.841 16.368 1.00 27.00 161 LEU B C 1
ATOM 3560 O O . LEU B 1 164 ? 80.310 3.949 15.836 1.00 27.89 161 LEU B O 1
ATOM 3565 N N . GLY B 1 165 ? 80.626 1.725 15.698 1.00 24.47 162 GLY B N 1
ATOM 3566 C CA . GLY B 1 165 ? 80.840 1.755 14.267 1.00 23.40 162 GLY B CA 1
ATOM 3567 C C . GLY B 1 165 ? 82.204 2.256 13.842 1.00 21.83 162 GLY B C 1
ATOM 3568 O O . GLY B 1 165 ? 82.353 2.762 12.734 1.00 21.86 162 GLY B O 1
ATOM 3569 N N . MET B 1 166 ? 83.200 2.115 14.713 1.00 20.88 163 MET B N 1
ATOM 3570 C CA . MET B 1 166 ? 84.544 2.552 14.384 1.00 19.95 163 MET B CA 1
ATOM 3571 C C . MET B 1 166 ? 85.355 1.367 13.888 1.00 19.80 163 MET B C 1
ATOM 3572 O O . MET B 1 166 ? 85.103 0.235 14.288 1.00 21.41 163 MET B O 1
ATOM 3577 N N . ASN B 1 167 ? 86.304 1.639 12.996 1.00 21.04 164 ASN B N 1
ATOM 3578 C CA . ASN B 1 167 ? 87.191 0.610 12.451 1.00 21.08 164 ASN B CA 1
ATOM 3579 C C . ASN B 1 167 ? 88.292 0.424 13.497 1.00 20.87 164 ASN B C 1
ATOM 3580 O O . ASN B 1 167 ? 88.901 1.391 13.935 1.00 20.19 164 ASN B O 1
ATOM 3585 N N . ILE B 1 168 ? 88.557 -0.820 13.882 1.00 20.54 165 ILE B N 1
ATOM 3586 C CA . ILE B 1 168 ? 89.536 -1.093 14.921 1.00 19.70 165 ILE B CA 1
ATOM 3587 C C . ILE B 1 168 ? 90.875 -1.695 14.483 1.00 20.75 165 ILE B C 1
ATOM 3588 O O . ILE B 1 168 ? 90.923 -2.744 13.849 1.00 19.66 165 ILE B O 1
ATOM 3593 N N . LEU B 1 169 ? 91.958 -1.002 14.825 1.00 19.32 166 LEU B N 1
ATOM 3594 C CA . LEU B 1 169 ? 93.354 -1.416 14.715 1.00 18.39 166 LEU B CA 1
ATOM 3595 C C . LEU B 1 169 ? 93.974 -1.689 16.087 1.00 20.35 166 LEU B C 1
ATOM 3596 O O . LEU B 1 169 ? 93.769 -0.966 17.053 1.00 18.33 166 LEU B O 1
ATOM 3601 N N . LEU B 1 170 ? 94.733 -2.798 16.159 1.00 20.30 167 LEU B N 1
ATOM 3602 C CA . LEU B 1 170 ? 95.357 -3.155 17.427 1.00 21.95 167 LEU B CA 1
ATOM 3603 C C . LEU B 1 170 ? 96.846 -3.467 17.266 1.00 22.42 167 LEU B C 1
ATOM 3604 O O . LEU B 1 170 ? 97.291 -4.055 16.289 1.00 23.11 167 LEU B O 1
ATOM 3609 N N . TYR B 1 171 ? 97.632 -3.008 18.258 1.00 25.12 168 TYR B N 1
ATOM 3610 C CA . TYR B 1 171 ? 99.052 -3.334 18.210 1.00 27.22 168 TYR B CA 1
ATOM 3611 C C . TYR B 1 171 ? 99.557 -3.837 19.563 1.00 27.57 168 TYR B C 1
ATOM 3612 O O . TYR B 1 171 ? 99.625 -3.105 20.541 1.00 28.39 168 TYR B O 1
ATOM 3621 N N . ASP B 1 172 ? 99.852 -5.151 19.559 1.00 27.46 169 ASP B N 1
ATOM 3622 C CA . ASP B 1 172 ? 100.291 -5.794 20.792 1.00 28.54 169 ASP B CA 1
ATOM 3623 C C . ASP B 1 172 ? 101.365 -6.852 20.530 1.00 28.45 169 ASP B C 1
ATOM 3624 O O . ASP B 1 172 ? 101.181 -7.795 19.771 1.00 29.98 169 ASP B O 1
ATOM 3629 N N . PRO B 1 173 ? 102.536 -6.647 21.160 1.00 30.09 170 PRO B N 1
ATOM 3630 C CA . PRO B 1 173 ? 103.641 -7.584 21.041 1.00 31.07 170 PRO B CA 1
ATOM 3631 C C . PRO B 1 173 ? 103.186 -9.019 21.315 1.00 32.01 170 PRO B C 1
ATOM 3632 O O . PRO B 1 173 ? 103.855 -9.986 20.974 1.00 32.42 170 PRO B O 1
ATOM 3636 N N . TYR B 1 174 ? 102.058 -9.122 22.041 1.00 33.77 171 TYR B N 1
ATOM 3637 C CA . TYR B 1 174 ? 101.536 -10.441 22.374 1.00 34.38 171 TYR B CA 1
ATOM 3638 C C . TYR B 1 174 ? 100.068 -10.578 21.946 1.00 34.14 171 TYR B C 1
ATOM 3639 O O . TYR B 1 174 ? 99.142 -10.551 22.746 1.00 32.41 171 TYR B O 1
ATOM 3648 N N . PRO B 1 175 ? 99.881 -10.684 20.614 1.00 34.29 172 PRO B N 1
ATOM 3649 C CA . PRO B 1 175 ? 98.554 -10.633 20.005 1.00 35.39 172 PRO B CA 1
ATOM 3650 C C . PRO B 1 175 ? 97.701 -11.869 20.325 1.00 36.22 172 PRO B C 1
ATOM 3651 O O . PRO B 1 175 ? 98.160 -13.002 20.277 1.00 36.43 172 PRO B O 1
ATOM 3655 N N . ASN B 1 176 ? 96.435 -11.632 20.646 1.00 36.21 173 ASN B N 1
ATOM 3656 C CA . ASN B 1 176 ? 95.494 -12.704 20.922 1.00 36.77 173 ASN B CA 1
ATOM 3657 C C . ASN B 1 176 ? 94.462 -12.624 19.798 1.00 36.79 173 ASN B C 1
ATOM 3658 O O . ASN B 1 176 ? 93.501 -11.853 19.873 1.00 34.63 173 ASN B O 1
ATOM 3663 N N . GLU B 1 177 ? 94.681 -13.414 18.751 1.00 36.21 174 GLU B N 1
ATOM 3664 C CA . GLU B 1 177 ? 93.806 -13.416 17.589 1.00 37.06 174 GLU B CA 1
ATOM 3665 C C . GLU B 1 177 ? 92.346 -13.704 17.889 1.00 35.90 174 GLU B C 1
ATOM 3666 O O . GLU B 1 177 ? 91.452 -13.142 17.258 1.00 34.28 174 GLU B O 1
ATOM 3672 N N . GLU B 1 178 ? 92.100 -14.579 18.851 1.00 34.05 175 GLU B N 1
ATOM 3673 C CA . GLU B 1 178 ? 90.735 -14.928 19.178 1.00 31.59 175 GLU B CA 1
ATOM 3674 C C . GLU B 1 178 ? 90.008 -13.734 19.777 1.00 30.20 175 GLU B C 1
ATOM 3675 O O . GLU B 1 178 ? 88.882 -13.440 19.389 1.00 28.43 175 GLU B O 1
ATOM 3681 N N . ARG B 1 179 ? 90.647 -13.046 20.716 1.00 29.19 176 ARG B N 1
ATOM 3682 C CA . ARG B 1 179 ? 90.019 -11.891 21.329 1.00 30.64 176 ARG B CA 1
ATOM 3683 C C . ARG B 1 179 ? 89.814 -10.787 20.300 1.00 28.62 176 ARG B C 1
ATOM 3684 O O . ARG B 1 179 ? 88.848 -10.036 20.341 1.00 28.51 176 ARG B O 1
ATOM 3692 N N . ALA B 1 180 ? 90.731 -10.690 19.339 1.00 26.54 177 ALA B N 1
ATOM 3693 C CA . ALA B 1 180 ? 90.624 -9.686 18.291 1.00 25.95 177 ALA B CA 1
ATOM 3694 C C . ALA B 1 180 ? 89.374 -9.958 17.468 1.00 26.09 177 ALA B C 1
ATOM 3695 O O . ALA B 1 180 ? 88.616 -9.049 17.139 1.00 24.43 177 ALA B O 1
ATOM 3697 N N . LYS B 1 181 ? 89.152 -11.226 17.151 1.00 24.74 178 LYS B N 1
ATOM 3698 C CA . LYS B 1 181 ? 87.992 -11.611 16.365 1.00 25.83 178 LYS B CA 1
ATOM 3699 C C . LYS B 1 181 ? 86.694 -11.224 17.089 1.00 25.04 178 LYS B C 1
ATOM 3700 O O . LYS B 1 181 ? 85.703 -10.864 16.455 1.00 26.14 178 LYS B O 1
ATOM 3706 N N . GLU B 1 182 ? 86.712 -11.291 18.414 1.00 24.51 179 GLU B N 1
ATOM 3707 C CA . GLU B 1 182 ? 85.548 -10.961 19.226 1.00 26.21 179 GLU B CA 1
ATOM 3708 C C . GLU B 1 182 ? 85.072 -9.513 19.034 1.00 26.84 179 GLU B C 1
ATOM 3709 O O . GLU B 1 182 ? 83.893 -9.198 19.147 1.00 26.56 179 GLU B O 1
ATOM 3715 N N . VAL B 1 183 ? 86.035 -8.603 18.777 1.00 25.56 180 VAL B N 1
ATOM 3716 C CA . VAL B 1 183 ? 85.657 -7.207 18.564 1.00 24.42 180 VAL B CA 1
ATOM 3717 C C . VAL B 1 183 ? 85.996 -6.745 17.142 1.00 25.13 180 VAL B C 1
ATOM 3718 O O . VAL B 1 183 ? 86.125 -5.563 16.849 1.00 24.46 180 VAL B O 1
ATOM 3722 N N . ASN B 1 184 ? 86.170 -7.739 16.247 1.00 24.69 181 ASN B N 1
ATOM 3723 C CA . ASN B 1 184 ? 86.581 -7.436 14.876 1.00 26.82 181 ASN B CA 1
ATOM 3724 C C . ASN B 1 184 ? 87.721 -6.414 14.797 1.00 25.14 181 ASN B C 1
ATOM 3725 O O . ASN B 1 184 ? 87.664 -5.433 14.068 1.00 27.87 181 ASN B O 1
ATOM 3730 N N . GLY B 1 185 ? 88.782 -6.667 15.559 1.00 24.47 182 GLY B N 1
ATOM 3731 C CA . GLY B 1 185 ? 89.945 -5.803 15.532 1.00 24.35 182 GLY B CA 1
ATOM 3732 C C . GLY B 1 185 ? 91.010 -6.432 14.648 1.00 27.09 182 GLY B C 1
ATOM 3733 O O . GLY B 1 185 ? 91.087 -7.659 14.545 1.00 25.35 182 GLY B O 1
ATOM 3734 N N . LYS B 1 186 ? 91.824 -5.602 14.003 1.00 25.53 183 LYS B N 1
ATOM 3735 C CA . LYS B 1 186 ? 92.882 -6.087 13.117 1.00 27.38 183 LYS B CA 1
ATOM 3736 C C . LYS B 1 186 ? 94.266 -5.713 13.668 1.00 27.42 183 LYS B C 1
ATOM 3737 O O . LYS B 1 186 ? 94.541 -4.541 13.917 1.00 25.96 183 LYS B O 1
ATOM 3743 N N . PHE B 1 187 ? 95.124 -6.710 13.876 1.00 26.43 184 PHE B N 1
ATOM 3744 C CA . PHE B 1 187 ? 96.475 -6.461 14.381 1.00 26.33 184 PHE B CA 1
ATOM 3745 C C . PHE B 1 187 ? 97.363 -5.954 13.244 1.00 26.97 184 PHE B C 1
ATOM 3746 O O . PHE B 1 187 ? 97.319 -6.478 12.132 1.00 26.34 184 PHE B O 1
ATOM 3754 N N . VAL B 1 188 ? 98.156 -4.928 13.532 1.00 26.77 185 VAL B N 1
ATOM 3755 C CA . VAL B 1 188 ? 99.061 -4.335 12.551 1.00 27.25 185 VAL B CA 1
ATOM 3756 C C . VAL B 1 188 ? 100.289 -3.845 13.301 1.00 26.54 185 VAL B C 1
ATOM 3757 O O . VAL B 1 188 ? 100.273 -3.765 14.530 1.00 26.24 185 VAL B O 1
ATOM 3761 N N . ASP B 1 189 ? 101.355 -3.515 12.578 1.00 28.36 186 ASP B N 1
ATOM 3762 C CA . ASP B 1 189 ? 102.542 -3.022 13.257 1.00 29.00 186 ASP B CA 1
ATOM 3763 C C . ASP B 1 189 ? 102.234 -1.636 13.821 1.00 28.65 186 ASP B C 1
ATOM 3764 O O . ASP B 1 189 ? 101.234 -1.012 13.454 1.00 26.42 186 ASP B O 1
ATOM 3769 N N . LEU B 1 190 ? 103.081 -1.165 14.727 1.00 28.48 187 LEU B N 1
ATOM 3770 C CA . LEU B 1 190 ? 102.873 0.127 15.365 1.00 28.52 187 LEU B CA 1
ATOM 3771 C C . LEU B 1 190 ? 102.868 1.300 14.391 1.00 27.76 187 LEU B C 1
ATOM 3772 O O . LEU B 1 190 ? 102.062 2.215 14.527 1.00 27.21 187 LEU B O 1
ATOM 3777 N N . GLU B 1 191 ? 103.766 1.275 13.414 1.00 27.91 188 GLU B N 1
ATOM 3778 C CA . GLU B 1 191 ? 103.852 2.358 12.441 1.00 28.44 188 GLU B CA 1
ATOM 3779 C C . GLU B 1 191 ? 102.550 2.477 11.650 1.00 28.24 188 GLU B C 1
ATOM 3780 O O . GLU B 1 191 ? 102.036 3.576 11.432 1.00 26.05 188 GLU B O 1
ATOM 3786 N N . THR B 1 192 ? 102.020 1.339 11.222 1.00 25.24 189 THR B N 1
ATOM 3787 C CA . THR B 1 192 ? 100.777 1.327 10.471 1.00 26.26 189 THR B CA 1
ATOM 3788 C C . THR B 1 192 ? 99.618 1.878 11.307 1.00 24.50 189 THR B C 1
ATOM 3789 O O . THR B 1 192 ? 98.822 2.681 10.827 1.00 23.78 189 THR B O 1
ATOM 3793 N N . LEU B 1 193 ? 99.526 1.448 12.558 1.00 23.61 190 LEU B N 1
ATOM 3794 C CA . LEU B 1 193 ? 98.451 1.917 13.425 1.00 23.12 190 LEU B CA 1
ATOM 3795 C C . LEU B 1 193 ? 98.489 3.437 13.549 1.00 23.30 190 LEU B C 1
ATOM 3796 O O . LEU B 1 193 ? 97.473 4.111 13.386 1.00 19.75 190 LEU B O 1
ATOM 3801 N N . LEU B 1 194 ? 99.671 3.977 13.824 1.00 22.18 191 LEU B N 1
ATOM 3802 C CA . LEU B 1 194 ? 99.820 5.416 13.987 1.00 22.58 191 LEU B CA 1
ATOM 3803 C C . LEU B 1 194 ? 99.489 6.214 12.727 1.00 22.32 191 LEU B C 1
ATOM 3804 O O . LEU B 1 194 ? 98.922 7.301 12.807 1.00 22.88 191 LEU B O 1
ATOM 3809 N N . LYS B 1 195 ? 99.850 5.676 11.568 1.00 23.73 192 LYS B N 1
ATOM 3810 C CA . LYS B 1 195 ? 99.593 6.356 10.305 1.00 24.69 192 LYS B CA 1
ATOM 3811 C C . LYS B 1 195 ? 98.145 6.277 9.830 1.00 24.47 192 LYS B C 1
ATOM 3812 O O . LYS B 1 195 ? 97.671 7.182 9.150 1.00 26.58 192 LYS B O 1
ATOM 3818 N N . GLU B 1 196 ? 97.438 5.209 10.193 1.00 22.82 193 GLU B N 1
ATOM 3819 C CA . GLU B 1 196 ? 96.063 5.024 9.735 1.00 22.97 193 GLU B CA 1
ATOM 3820 C C . GLU B 1 196 ? 94.930 5.333 10.718 1.00 22.31 193 GLU B C 1
ATOM 3821 O O . GLU B 1 196 ? 93.760 5.373 10.323 1.00 21.17 193 GLU B O 1
ATOM 3827 N N . SER B 1 197 ? 95.263 5.563 11.981 1.00 20.51 194 SER B N 1
ATOM 3828 C CA . SER B 1 197 ? 94.238 5.840 12.985 1.00 21.63 194 SER B CA 1
ATOM 3829 C C . SER B 1 197 ? 93.803 7.306 13.053 1.00 21.84 194 SER B C 1
ATOM 3830 O O . SER B 1 197 ? 94.587 8.219 12.768 1.00 20.98 194 SER B O 1
ATOM 3833 N N . ASP B 1 198 ? 92.541 7.514 13.432 1.00 21.12 195 ASP B N 1
ATOM 3834 C CA . ASP B 1 198 ? 91.996 8.850 13.601 1.00 21.11 195 ASP B CA 1
ATOM 3835 C C . ASP B 1 198 ? 92.027 9.132 15.090 1.00 21.07 195 ASP B C 1
ATOM 3836 O O . ASP B 1 198 ? 92.048 10.279 15.520 1.00 21.67 195 ASP B O 1
ATOM 3841 N N . VAL B 1 199 ? 92.020 8.057 15.872 1.00 19.64 196 VAL B N 1
ATOM 3842 C CA . VAL B 1 199 ? 92.101 8.168 17.325 1.00 19.14 196 VAL B CA 1
ATOM 3843 C C . VAL B 1 199 ? 93.088 7.100 17.748 1.00 17.50 196 VAL B C 1
ATOM 3844 O O . VAL B 1 199 ? 92.973 5.946 17.338 1.00 18.20 196 VAL B O 1
ATOM 3848 N N . VAL B 1 200 ? 94.077 7.498 18.542 1.00 19.63 197 VAL B N 1
ATOM 3849 C CA . VAL B 1 200 ? 95.082 6.577 19.044 1.00 18.32 197 VAL B CA 1
ATOM 3850 C C . VAL B 1 200 ? 94.932 6.570 20.558 1.00 18.16 197 VAL B C 1
ATOM 3851 O O . VAL B 1 200 ? 95.099 7.600 21.191 1.00 17.51 197 VAL B O 1
ATOM 3855 N N . THR B 1 201 ? 94.590 5.422 21.140 1.00 18.16 198 THR B N 1
ATOM 3856 C CA . THR B 1 201 ? 94.423 5.348 22.590 1.00 16.43 198 THR B CA 1
ATOM 3857 C C . THR B 1 201 ? 95.404 4.330 23.184 1.00 18.41 198 THR B C 1
ATOM 3858 O O . THR B 1 201 ? 95.524 3.214 22.691 1.00 17.36 198 THR B O 1
ATOM 3862 N N . ILE B 1 202 ? 96.105 4.745 24.236 1.00 18.43 199 ILE B N 1
ATOM 3863 C CA . ILE B 1 202 ? 97.137 3.933 24.889 1.00 21.14 199 ILE B CA 1
ATOM 3864 C C . ILE B 1 202 ? 96.651 3.170 26.120 1.00 20.87 199 ILE B C 1
ATOM 3865 O O . ILE B 1 202 ? 96.077 3.759 27.034 1.00 21.84 199 ILE B O 1
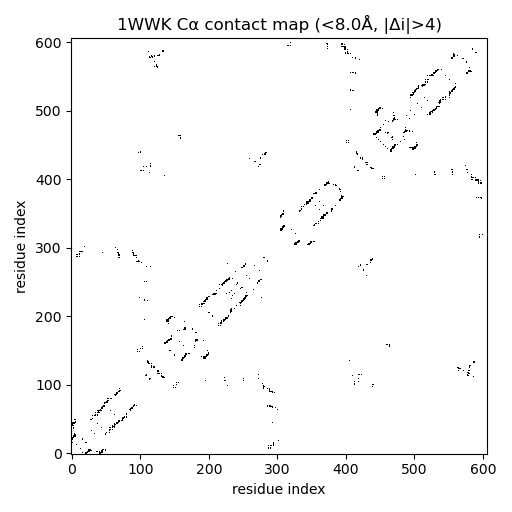ATOM 3870 N N . HIS B 1 203 ? 96.916 1.861 26.141 1.00 22.41 200 HIS B N 1
ATOM 3871 C CA . HIS B 1 203 ? 96.499 0.991 27.240 1.00 20.37 200 HIS B CA 1
ATOM 3872 C C . HIS B 1 203 ? 97.550 -0.066 27.555 1.00 22.87 200 HIS B C 1
ATOM 3873 O O . HIS B 1 203 ? 97.246 -1.255 27.639 1.00 22.47 200 HIS B O 1
ATOM 3880 N N . VAL B 1 204 ? 98.790 0.368 27.731 1.00 24.10 201 VAL B N 1
ATOM 3881 C CA . VAL B 1 204 ? 99.873 -0.558 28.029 1.00 27.94 201 VAL B CA 1
ATOM 3882 C C . VAL B 1 204 ? 100.400 -0.274 29.421 1.00 27.28 201 VAL B C 1
ATOM 3883 O O . VAL B 1 204 ? 100.141 0.782 29.987 1.00 29.47 201 VAL B O 1
ATOM 3887 N N . PRO B 1 205 ? 101.125 -1.231 30.016 1.00 30.25 202 PRO B N 1
ATOM 3888 C CA . PRO B 1 205 ? 101.628 -0.924 31.353 1.00 29.58 202 PRO B CA 1
ATOM 3889 C C . PRO B 1 205 ? 102.944 -0.172 31.163 1.00 28.72 202 PRO B C 1
ATOM 3890 O O . PRO B 1 205 ? 103.471 -0.117 30.043 1.00 27.67 202 PRO B O 1
ATOM 3894 N N . LEU B 1 206 ? 103.460 0.413 32.236 1.00 29.31 203 LEU B N 1
ATOM 3895 C CA . LEU B 1 206 ? 104.731 1.118 32.162 1.00 30.41 203 LEU B CA 1
ATOM 3896 C C . LEU B 1 206 ? 105.833 0.091 32.391 1.00 31.79 203 LEU B C 1
ATOM 3897 O O . LEU B 1 206 ? 106.014 -0.407 33.502 1.00 33.86 203 LEU B O 1
ATOM 3902 N N . VAL B 1 207 ? 106.538 -0.248 31.324 1.00 30.79 204 VAL B N 1
ATOM 3903 C CA . VAL B 1 207 ? 107.638 -1.199 31.387 1.00 31.40 204 VAL B CA 1
ATOM 3904 C C . VAL B 1 207 ? 108.785 -0.552 30.623 1.00 31.36 204 VAL B C 1
ATOM 3905 O O . VAL B 1 207 ? 108.622 0.535 30.071 1.00 30.21 204 VAL B O 1
ATOM 3909 N N . GLU B 1 208 ? 109.938 -1.208 30.585 1.00 31.73 205 GLU B N 1
ATOM 3910 C CA . GLU B 1 208 ? 111.090 -0.639 29.902 1.00 33.27 205 GLU B CA 1
ATOM 3911 C C . GLU B 1 208 ? 110.782 -0.286 28.450 1.00 31.99 205 GLU B C 1
ATOM 3912 O O . GLU B 1 208 ? 111.140 0.793 27.982 1.00 29.75 205 GLU B O 1
ATOM 3918 N N . SER B 1 209 ? 110.102 -1.189 27.750 1.00 32.68 206 SER B N 1
ATOM 3919 C CA . SER B 1 209 ? 109.769 -0.980 26.340 1.00 32.92 206 SER B CA 1
ATOM 3920 C C . SER B 1 209 ? 108.682 0.061 26.052 1.00 32.18 206 SER B C 1
ATOM 3921 O O . SER B 1 209 ? 108.525 0.479 24.907 1.00 31.22 206 SER B O 1
ATOM 3924 N N . THR B 1 210 ? 107.930 0.474 27.069 1.00 31.19 207 THR B N 1
ATOM 3925 C CA . THR B 1 210 ? 106.875 1.467 26.856 1.00 30.18 207 THR B CA 1
ATOM 3926 C C . THR B 1 210 ? 107.204 2.876 27.358 1.00 29.19 207 THR B C 1
ATOM 3927 O O . THR B 1 210 ? 106.408 3.802 27.180 1.00 28.77 207 THR B O 1
ATOM 3931 N N . TYR B 1 211 ? 108.366 3.047 27.986 1.00 28.92 208 TYR B N 1
ATOM 3932 C CA . TYR B 1 211 ? 108.744 4.395 28.434 1.00 27.61 208 TYR B CA 1
ATOM 3933 C C . TYR B 1 211 ? 108.902 5.364 27.261 1.00 27.66 208 TYR B C 1
ATOM 3934 O O . TYR B 1 211 ? 109.671 5.156 26.331 1.00 29.39 208 TYR B O 1
ATOM 3943 N N . HIS B 1 212 ? 108.102 6.442 27.309 1.00 27.71 209 HIS B N 1
ATOM 3944 C CA . HIS B 1 212 ? 108.149 7.403 26.217 1.00 28.35 209 HIS B CA 1
ATOM 3945 C C . HIS B 1 212 ? 107.919 6.722 24.868 1.00 28.21 209 HIS B C 1
ATOM 3946 O O . HIS B 1 212 ? 108.527 7.058 23.861 1.00 28.06 209 HIS B O 1
ATOM 3953 N N . LEU B 1 213 ? 107.041 5.697 24.875 1.00 29.19 210 LEU B N 1
ATOM 3954 C CA . LEU B 1 213 ? 106.709 5.021 23.623 1.00 29.06 210 LEU B CA 1
ATOM 3955 C C . LEU B 1 213 ? 106.170 6.013 22.585 1.00 28.36 210 LEU B C 1
ATOM 3956 O O . LEU B 1 213 ? 106.499 5.954 21.409 1.00 27.41 210 LEU B O 1
ATOM 3961 N N . ILE B 1 214 ? 105.345 6.932 23.065 1.00 27.88 211 ILE B N 1
ATOM 3962 C CA . ILE B 1 214 ? 104.808 7.956 22.193 1.00 28.45 211 ILE B CA 1
ATOM 3963 C C . ILE B 1 214 ? 105.785 9.118 22.257 1.00 29.98 211 ILE B C 1
ATOM 3964 O O . ILE B 1 214 ? 105.682 10.006 23.110 1.00 30.19 211 ILE B O 1
ATOM 3969 N N . ASN B 1 215 ? 106.747 9.085 21.343 1.00 29.89 212 ASN B N 1
ATOM 3970 C CA . ASN B 1 215 ? 107.792 10.097 21.266 1.00 31.44 212 ASN B CA 1
ATOM 3971 C C . ASN B 1 215 ? 107.598 10.991 20.053 1.00 32.11 212 ASN B C 1
ATOM 3972 O O . ASN B 1 215 ? 106.640 10.828 19.300 1.00 30.32 212 ASN B O 1
ATOM 3977 N N . GLU B 1 216 ? 108.523 11.929 19.861 1.00 32.38 213 GLU B N 1
ATOM 3978 C CA . GLU B 1 216 ? 108.436 12.868 18.752 1.00 32.73 213 GLU B CA 1
ATOM 3979 C C . GLU B 1 216 ? 108.274 12.177 17.399 1.00 31.97 213 GLU B C 1
ATOM 3980 O O . GLU B 1 216 ? 107.416 12.547 16.599 1.00 31.69 213 GLU B O 1
ATOM 3986 N N . GLU B 1 217 ? 109.088 11.165 17.145 1.00 31.62 214 GLU B N 1
ATOM 3987 C CA . GLU B 1 217 ? 109.017 10.457 15.876 1.00 31.93 214 GLU B CA 1
ATOM 3988 C C . GLU B 1 217 ? 107.633 9.849 15.622 1.00 30.18 214 GLU B C 1
ATOM 3989 O O . GLU B 1 217 ? 107.037 10.061 14.568 1.00 27.97 214 GLU B O 1
ATOM 3995 N N . ARG B 1 218 ? 107.117 9.102 16.591 1.00 29.65 215 ARG B N 1
ATOM 3996 C CA . ARG B 1 218 ? 105.812 8.480 16.427 1.00 28.66 215 ARG B CA 1
ATOM 3997 C C . ARG B 1 218 ? 104.674 9.496 16.313 1.00 27.95 215 ARG B C 1
ATOM 3998 O O . ARG B 1 218 ? 103.704 9.262 15.590 1.00 27.16 215 ARG B O 1
ATOM 4006 N N . LEU B 1 219 ? 104.793 10.625 17.008 1.00 26.65 216 LEU B N 1
ATOM 4007 C CA . LEU B 1 219 ? 103.761 11.658 16.931 1.00 25.92 216 LEU B CA 1
ATOM 4008 C C . LEU B 1 219 ? 103.728 12.256 15.524 1.00 26.46 216 LEU B C 1
ATOM 4009 O O . LEU B 1 219 ? 102.669 12.642 15.028 1.00 24.56 216 LEU B O 1
ATOM 4014 N N . LYS B 1 220 ? 104.890 12.329 14.878 1.00 27.85 217 LYS B N 1
ATOM 4015 C CA . LYS B 1 220 ? 104.965 12.875 13.525 1.00 28.90 217 LYS B CA 1
ATOM 4016 C C . LYS B 1 220 ? 104.287 11.942 12.533 1.00 27.79 217 LYS B C 1
ATOM 4017 O O . LYS B 1 220 ? 103.782 12.374 11.495 1.00 27.92 217 LYS B O 1
ATOM 4023 N N . LEU B 1 221 ? 104.281 10.657 12.865 1.00 28.79 218 LEU B N 1
ATOM 4024 C CA . LEU B 1 221 ? 103.670 9.641 12.020 1.00 28.02 218 LEU B CA 1
ATOM 4025 C C . LEU B 1 221 ? 102.145 9.733 12.028 1.00 27.65 218 LEU B C 1
ATOM 4026 O O . LEU B 1 221 ? 101.497 9.402 11.038 1.00 28.97 218 LEU B O 1
ATOM 4031 N N . MET B 1 222 ? 101.576 10.173 13.147 1.00 26.77 219 MET B N 1
ATOM 4032 C CA . MET B 1 222 ? 100.124 10.283 13.262 1.00 27.03 219 MET B CA 1
ATOM 4033 C C . MET B 1 222 ? 99.545 11.319 12.306 1.00 28.62 219 MET B C 1
ATOM 4034 O O . MET B 1 222 ? 100.270 12.178 11.794 1.00 29.90 219 MET B O 1
ATOM 4039 N N . LYS B 1 223 ? 98.238 11.235 12.067 1.00 28.17 220 LYS B N 1
ATOM 4040 C CA . LYS B 1 223 ? 97.567 12.181 11.183 1.00 27.25 220 LYS B CA 1
ATOM 4041 C C . LYS B 1 223 ? 97.469 13.532 11.878 1.00 26.47 220 LYS B C 1
ATOM 4042 O O . LYS B 1 223 ? 97.323 13.609 13.102 1.00 24.84 220 LYS B O 1
ATOM 4048 N N . LYS B 1 224 ? 97.530 14.600 11.089 1.00 26.82 221 LYS B N 1
ATOM 4049 C CA . LYS B 1 224 ? 97.433 15.947 11.635 1.00 28.85 221 LYS B CA 1
ATOM 4050 C C . LYS B 1 224 ? 96.054 16.166 12.255 1.00 26.76 221 LYS B C 1
ATOM 4051 O O . LYS B 1 224 ? 95.883 17.021 13.122 1.00 26.85 221 LYS B O 1
ATOM 4057 N N . THR B 1 225 ? 95.081 15.373 11.810 1.00 25.88 222 THR B N 1
ATOM 4058 C CA . THR B 1 225 ? 93.711 15.469 12.310 1.00 25.78 222 THR B CA 1
ATOM 4059 C C . THR B 1 225 ? 93.422 14.443 13.406 1.00 24.66 222 THR B C 1
ATOM 4060 O O . THR B 1 225 ? 92.297 14.349 13.892 1.00 23.68 222 THR B O 1
ATOM 4064 N N . ALA B 1 226 ? 94.433 13.679 13.799 1.00 23.89 223 ALA B N 1
ATOM 4065 C CA . ALA B 1 226 ? 94.233 12.647 14.812 1.00 22.49 223 ALA B CA 1
ATOM 4066 C C . ALA B 1 226 ? 94.207 13.143 16.255 1.00 21.56 223 ALA B C 1
ATOM 4067 O O . ALA B 1 226 ? 94.714 14.226 16.578 1.00 20.43 223 ALA B O 1
ATOM 4069 N N . ILE B 1 227 ? 93.604 12.322 17.113 1.00 18.98 224 ILE B N 1
ATOM 4070 C CA . ILE B 1 227 ? 93.489 12.600 18.541 1.00 19.45 224 ILE B CA 1
ATOM 4071 C C . ILE B 1 227 ? 94.230 11.506 19.307 1.00 18.97 224 ILE B C 1
ATOM 4072 O O . ILE B 1 227 ? 94.166 10.341 18.932 1.00 19.40 224 ILE B O 1
ATOM 4077 N N . LEU B 1 228 ? 94.927 11.891 20.371 1.00 19.21 225 LEU B N 1
ATOM 4078 C CA . LEU B 1 228 ? 95.658 10.939 21.207 1.00 19.33 225 LEU B CA 1
ATOM 4079 C C . LEU B 1 228 ? 94.990 10.853 22.571 1.00 20.25 225 LEU B C 1
ATOM 4080 O O . LEU B 1 228 ? 94.688 11.872 23.178 1.00 19.09 225 LEU B O 1
ATOM 4085 N N . ILE B 1 229 ? 94.762 9.637 23.051 1.00 19.19 226 ILE B N 1
ATOM 4086 C CA . ILE B 1 229 ? 94.219 9.392 24.381 1.00 21.27 226 ILE B CA 1
ATOM 4087 C C . ILE B 1 229 ? 95.165 8.531 25.221 1.00 20.06 226 ILE B C 1
ATOM 4088 O O . ILE B 1 229 ? 95.715 7.534 24.772 1.00 20.19 226 ILE B O 1
ATOM 4093 N N . ASN B 1 230 ? 95.378 8.975 26.473 1.00 20.45 227 ASN B N 1
ATOM 4094 C CA . ASN B 1 230 ? 96.282 8.242 27.350 1.00 21.49 227 ASN B CA 1
ATOM 4095 C C . ASN B 1 230 ? 95.701 8.078 28.756 1.00 21.35 227 ASN B C 1
ATOM 4096 O O . ASN B 1 230 ? 95.666 8.998 29.562 1.00 24.06 227 ASN B O 1
ATOM 4101 N N . THR B 1 231 ? 95.194 6.860 29.022 1.00 21.66 228 THR B N 1
ATOM 4102 C CA . THR B 1 231 ? 94.658 6.579 30.348 1.00 21.34 228 THR B CA 1
ATOM 4103 C C . THR B 1 231 ? 95.464 5.488 31.055 1.00 22.13 228 THR B C 1
ATOM 4104 O O . THR B 1 231 ? 95.035 4.882 32.028 1.00 22.42 228 THR B O 1
ATOM 4108 N N . SER B 1 232 ? 96.661 5.219 30.501 1.00 22.01 229 SER B N 1
ATOM 4109 C CA . SER B 1 232 ? 97.514 4.196 31.093 1.00 24.20 229 SER B CA 1
ATOM 4110 C C . SER B 1 232 ? 98.458 4.789 32.141 1.00 25.09 229 SER B C 1
ATOM 4111 O O . SER B 1 232 ? 98.201 4.753 33.337 1.00 24.76 229 SER B O 1
ATOM 4114 N N . ARG B 1 233 ? 99.594 5.350 31.746 1.00 25.49 230 ARG B N 1
ATOM 4115 C CA . ARG B 1 233 ? 100.504 5.982 32.689 1.00 25.63 230 ARG B CA 1
ATOM 4116 C C . ARG B 1 233 ? 101.245 7.114 31.990 1.00 24.29 230 ARG B C 1
ATOM 4117 O O . ARG B 1 233 ? 101.622 6.996 30.819 1.00 24.58 230 ARG B O 1
ATOM 4125 N N . GLY B 1 234 ? 101.404 8.221 32.706 1.00 22.68 231 GLY B N 1
ATOM 4126 C CA . GLY B 1 234 ? 102.069 9.392 32.157 1.00 23.94 231 GLY B CA 1
ATOM 4127 C C . GLY B 1 234 ? 103.354 9.124 31.387 1.00 24.75 231 GLY B C 1
ATOM 4128 O O . GLY B 1 234 ? 103.509 9.571 30.250 1.00 20.40 231 GLY B O 1
ATOM 4129 N N . PRO B 1 235 ? 104.294 8.381 31.985 1.00 27.42 232 PRO B N 1
ATOM 4130 C CA . PRO B 1 235 ? 105.580 8.051 31.365 1.00 27.50 232 PRO B CA 1
ATOM 4131 C C . PRO B 1 235 ? 105.525 7.393 29.989 1.00 26.60 232 PRO B C 1
ATOM 4132 O O . PRO B 1 235 ? 106.504 7.436 29.243 1.00 26.66 232 PRO B O 1
ATOM 4136 N N . VAL B 1 236 ? 104.393 6.782 29.649 1.00 25.40 233 VAL B N 1
ATOM 4137 C CA . VAL B 1 236 ? 104.263 6.127 28.352 1.00 23.63 233 VAL B CA 1
ATOM 4138 C C . VAL B 1 236 ? 104.344 7.157 27.226 1.00 24.81 233 VAL B C 1
ATOM 4139 O O . VAL B 1 236 ? 104.711 6.837 26.097 1.00 24.10 233 VAL B O 1
ATOM 4143 N N . VAL B 1 237 ? 104.005 8.399 27.555 1.00 24.18 234 VAL B N 1
ATOM 4144 C CA . VAL B 1 237 ? 104.015 9.492 26.592 1.00 24.08 234 VAL B CA 1
ATOM 4145 C C . VAL B 1 237 ? 105.059 10.548 26.952 1.00 24.80 234 VAL B C 1
ATOM 4146 O O . VAL B 1 237 ? 105.156 10.973 28.109 1.00 25.33 234 VAL B O 1
ATOM 4150 N N . ASP B 1 238 ? 105.840 10.962 25.960 1.00 25.02 235 ASP B N 1
ATOM 4151 C CA . ASP B 1 238 ? 106.848 12.005 26.165 1.00 25.95 235 ASP B CA 1
ATOM 4152 C C . ASP B 1 238 ? 106.092 13.338 26.216 1.00 25.52 235 ASP B C 1
ATOM 4153 O O . ASP B 1 238 ? 105.737 13.903 25.181 1.00 24.83 235 ASP B O 1
ATOM 4158 N N . THR B 1 239 ? 105.846 13.842 27.419 1.00 25.89 236 THR B N 1
ATOM 4159 C CA . THR B 1 239 ? 105.099 15.084 27.568 1.00 27.33 236 THR B CA 1
ATOM 4160 C C . THR B 1 239 ? 105.631 16.238 26.729 1.00 28.68 236 THR B C 1
ATOM 4161 O O . THR B 1 239 ? 104.857 16.924 26.060 1.00 26.88 236 THR B O 1
ATOM 4165 N N . ASN B 1 240 ? 106.945 16.449 26.747 1.00 30.49 237 ASN B N 1
ATOM 4166 C CA . ASN B 1 240 ? 107.533 17.534 25.970 1.00 31.22 237 ASN B CA 1
ATOM 4167 C C . ASN B 1 240 ? 107.297 17.351 24.477 1.00 30.59 237 ASN B C 1
ATOM 4168 O O . ASN B 1 240 ? 107.074 18.325 23.755 1.00 30.21 237 ASN B O 1
ATOM 4173 N N . ALA B 1 241 ? 107.352 16.108 24.010 1.00 28.12 238 ALA B N 1
ATOM 4174 C CA . ALA B 1 241 ? 107.130 15.831 22.594 1.00 28.02 238 ALA B CA 1
ATOM 4175 C C . ALA B 1 241 ? 105.669 16.072 22.228 1.00 27.47 238 ALA B C 1
ATOM 4176 O O . ALA B 1 241 ? 105.370 16.497 21.116 1.00 26.63 238 ALA B O 1
ATOM 4178 N N . LEU B 1 242 ? 104.761 15.799 23.165 1.00 27.61 239 LEU B N 1
ATOM 4179 C CA . LEU B 1 242 ? 103.328 16.010 22.931 1.00 25.85 239 LEU B CA 1
ATOM 4180 C C . LEU B 1 242 ? 102.993 17.500 22.894 1.00 26.03 239 LEU B C 1
ATOM 4181 O O . LEU B 1 242 ? 102.208 17.950 22.056 1.00 24.22 239 LEU B O 1
ATOM 4186 N N . VAL B 1 243 ? 103.578 18.261 23.809 1.00 26.20 240 VAL B N 1
ATOM 4187 C CA . VAL B 1 243 ? 103.334 19.698 23.849 1.00 27.74 240 VAL B CA 1
ATOM 4188 C C . VAL B 1 243 ? 103.772 20.306 22.524 1.00 28.42 240 VAL B C 1
ATOM 4189 O O . VAL B 1 243 ? 103.092 21.166 21.969 1.00 28.94 240 VAL B O 1
ATOM 4193 N N . LYS B 1 244 ? 104.909 19.846 22.015 1.00 30.67 241 LYS B N 1
ATOM 4194 C CA . LYS B 1 244 ? 105.435 20.346 20.749 1.00 31.71 241 LYS B CA 1
ATOM 4195 C C . LYS B 1 244 ? 104.519 19.959 19.591 1.00 31.34 241 LYS B C 1
ATOM 4196 O O . LYS B 1 244 ? 104.281 20.752 18.681 1.00 31.61 241 LYS B O 1
ATOM 4202 N N . ALA B 1 245 ? 104.000 18.734 19.637 1.00 30.70 242 ALA B N 1
ATOM 4203 C CA . ALA B 1 245 ? 103.111 18.230 18.597 1.00 27.96 242 ALA B CA 1
ATOM 4204 C C . ALA B 1 245 ? 101.827 19.040 18.564 1.00 27.05 242 ALA B C 1
ATOM 4205 O O . ALA B 1 245 ? 101.292 19.340 17.494 1.00 27.29 242 ALA B O 1
ATOM 4207 N N . LEU B 1 246 ? 101.332 19.395 19.743 1.00 26.37 243 LEU B N 1
ATOM 4208 C CA . LEU B 1 246 ? 100.106 20.175 19.837 1.00 27.50 243 LEU B CA 1
ATOM 4209 C C . LEU B 1 246 ? 100.368 21.605 19.365 1.00 28.73 243 LEU B C 1
ATOM 4210 O O . LEU B 1 246 ? 99.597 22.165 18.585 1.00 28.32 243 LEU B O 1
ATOM 4215 N N . LYS B 1 247 ? 101.466 22.185 19.833 1.00 30.41 244 LYS B N 1
ATOM 4216 C CA . LYS B 1 247 ? 101.839 23.546 19.451 1.00 33.80 244 LYS B CA 1
ATOM 4217 C C . LYS B 1 247 ? 102.063 23.679 17.940 1.00 33.56 244 LYS B C 1
ATOM 4218 O O . LYS B 1 247 ? 101.655 24.668 17.327 1.00 34.90 244 LYS B O 1
ATOM 4224 N N . GLU B 1 248 ? 102.702 22.678 17.346 1.00 34.18 245 GLU B N 1
ATOM 4225 C CA . GLU B 1 248 ? 103.002 22.682 15.916 1.00 35.79 245 GLU B CA 1
ATOM 4226 C C . GLU B 1 248 ? 101.831 22.209 15.062 1.00 35.48 245 GLU B C 1
ATOM 4227 O O . GLU B 1 248 ? 101.811 22.422 13.848 1.00 34.83 245 GLU B O 1
ATOM 4233 N N . GLY B 1 249 ? 100.864 21.558 15.693 1.00 34.09 246 GLY B N 1
ATOM 4234 C CA . GLY B 1 249 ? 99.719 21.061 14.955 1.00 34.33 246 GLY B CA 1
ATOM 4235 C C . GLY B 1 249 ? 99.993 19.749 14.239 1.00 33.15 246 GLY B C 1
ATOM 4236 O O . GLY B 1 249 ? 99.468 19.520 13.154 1.00 34.20 246 GLY B O 1
ATOM 4237 N N . TRP B 1 250 ? 100.830 18.898 14.829 1.00 33.13 247 TRP B N 1
ATOM 4238 C CA . TRP B 1 250 ? 101.147 17.591 14.243 1.00 33.88 247 TRP B CA 1
ATOM 4239 C C . TRP B 1 250 ? 99.964 16.645 14.433 1.00 32.35 247 TRP B C 1
ATOM 4240 O O . TRP B 1 250 ? 99.809 15.669 13.699 1.00 32.60 247 TRP B O 1
ATOM 4251 N N . ILE B 1 251 ? 99.153 16.932 15.447 1.00 30.75 248 ILE B N 1
ATOM 4252 C CA . ILE B 1 251 ? 97.944 16.163 15.736 1.00 27.79 248 ILE B CA 1
ATOM 4253 C C . ILE B 1 251 ? 96.896 17.204 16.142 1.00 27.57 248 ILE B C 1
ATOM 4254 O O . ILE B 1 251 ? 97.255 18.341 16.459 1.00 26.36 248 ILE B O 1
ATOM 4259 N N . ALA B 1 252 ? 95.617 16.826 16.129 1.00 25.02 249 ALA B N 1
ATOM 4260 C CA . ALA B 1 252 ? 94.534 17.758 16.444 1.00 24.55 249 ALA B CA 1
ATOM 4261 C C . ALA B 1 252 ? 94.190 18.001 17.910 1.00 24.81 249 ALA B C 1
ATOM 4262 O O . ALA B 1 252 ? 93.567 19.012 18.239 1.00 23.94 249 ALA B O 1
ATOM 4264 N N . GLY B 1 253 ? 94.569 17.084 18.793 1.00 23.17 250 GLY B N 1
ATOM 4265 C CA . GLY B 1 253 ? 94.247 17.278 20.199 1.00 23.22 250 GLY B CA 1
ATOM 4266 C C . GLY B 1 253 ? 94.532 16.050 21.039 1.00 22.49 250 GLY B C 1
ATOM 4267 O O . GLY B 1 253 ? 95.007 15.040 20.519 1.00 22.92 250 GLY B O 1
ATOM 4268 N N . ALA B 1 254 ? 94.256 16.129 22.337 1.00 21.38 251 ALA B N 1
ATOM 4269 C CA . ALA B 1 254 ? 94.509 14.987 23.208 1.00 21.39 251 ALA B CA 1
ATOM 4270 C C . ALA B 1 254 ? 93.700 14.977 24.496 1.00 21.39 251 ALA B C 1
ATOM 4271 O O . ALA B 1 254 ? 93.372 16.028 25.067 1.00 19.88 251 ALA B O 1
ATOM 4273 N N . GLY B 1 255 ? 93.378 13.762 24.938 1.00 20.88 252 GLY B N 1
ATOM 4274 C CA . GLY B 1 255 ? 92.635 13.554 26.166 1.00 20.48 252 GLY B CA 1
ATOM 4275 C C . GLY B 1 255 ? 93.582 12.797 27.075 1.00 21.36 252 GLY B C 1
ATOM 4276 O O . GLY B 1 255 ? 94.029 11.699 26.731 1.00 20.58 252 GLY B O 1
ATOM 4277 N N . LEU B 1 256 ? 93.883 13.370 28.235 1.00 20.90 253 LEU B N 1
ATOM 4278 C CA . LEU B 1 256 ? 94.828 12.763 29.159 1.00 20.14 253 LEU B CA 1
ATOM 4279 C C . LEU B 1 256 ? 94.307 12.664 30.590 1.00 20.80 253 LEU B C 1
ATOM 4280 O O . LEU B 1 256 ? 93.785 13.635 31.141 1.00 20.17 253 LEU B O 1
ATOM 4285 N N . ASP B 1 257 ? 94.455 11.482 31.177 1.00 20.69 254 ASP B N 1
ATOM 4286 C CA . ASP B 1 257 ? 94.018 11.232 32.554 1.00 22.54 254 ASP B CA 1
ATOM 4287 C C . ASP B 1 257 ? 95.230 10.974 33.444 1.00 22.53 254 ASP B C 1
ATOM 4288 O O . ASP B 1 257 ? 95.117 10.950 34.667 1.00 23.01 254 ASP B O 1
ATOM 4293 N N . VAL B 1 258 ? 96.385 10.777 32.820 1.00 22.05 255 VAL B N 1
ATOM 4294 C CA . VAL B 1 258 ? 97.607 10.501 33.557 1.00 24.23 255 VAL B CA 1
ATOM 4295 C C . VAL B 1 258 ? 98.745 11.368 33.038 1.00 25.53 255 VAL B C 1
ATOM 4296 O O . VAL B 1 258 ? 98.789 11.699 31.852 1.00 24.78 255 VAL B O 1
ATOM 4300 N N . PHE B 1 259 ? 99.670 11.733 33.924 1.00 25.29 256 PHE B N 1
ATOM 4301 C CA . PHE B 1 259 ? 100.786 12.601 33.542 1.00 26.67 256 PHE B CA 1
ATOM 4302 C C . PHE B 1 259 ? 102.086 12.203 34.234 1.00 27.90 256 PHE B C 1
ATOM 4303 O O . PHE B 1 259 ? 102.077 11.450 35.205 1.00 27.63 256 PHE B O 1
ATOM 4311 N N . GLU B 1 260 ? 103.198 12.725 33.732 1.00 29.31 257 GLU B N 1
ATOM 4312 C CA . GLU B 1 260 ? 104.502 12.433 34.319 1.00 31.48 257 GLU B CA 1
ATOM 4313 C C . GLU B 1 260 ? 104.675 13.233 35.610 1.00 32.18 257 GLU B C 1
ATOM 4314 O O . GLU B 1 260 ? 105.589 12.981 36.388 1.00 34.43 257 GLU B O 1
ATOM 4320 N N . GLU B 1 261 ? 103.781 14.194 35.830 1.00 33.48 258 GLU B N 1
ATOM 4321 C CA . GLU B 1 261 ? 103.791 15.017 37.036 1.00 33.82 258 GLU B CA 1
ATOM 4322 C C . GLU B 1 261 ? 102.385 15.027 37.616 1.00 34.16 258 GLU B C 1
ATOM 4323 O O . GLU B 1 261 ? 101.485 15.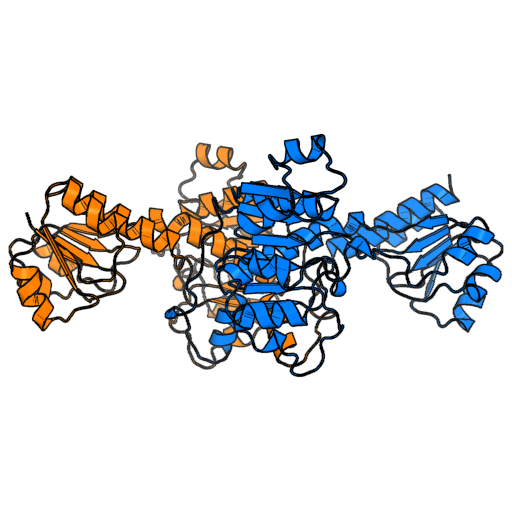643 37.046 1.00 34.12 258 GLU B O 1
ATOM 4329 N N . GLU B 1 262 ? 102.199 14.356 38.750 1.00 33.46 259 GLU B N 1
ATOM 4330 C CA . GLU B 1 262 ? 100.890 14.285 39.395 1.00 34.38 259 GLU B CA 1
ATOM 4331 C C . GLU B 1 262 ? 100.932 14.623 40.885 1.00 36.56 259 GLU B C 1
ATOM 4332 O O . GLU B 1 262 ? 101.622 13.968 41.661 1.00 37.16 259 GLU B O 1
ATOM 4338 N N . PRO B 1 263 ? 100.194 15.661 41.302 1.00 37.22 260 PRO B N 1
ATOM 4339 C CA . PRO B 1 263 ? 99.338 16.514 40.479 1.00 37.78 260 PRO B CA 1
ATOM 4340 C C . PRO B 1 263 ? 100.159 17.268 39.430 1.00 39.47 260 PRO B C 1
ATOM 4341 O O . PRO B 1 263 ? 101.378 17.338 39.491 1.00 38.69 260 PRO B O 1
ATOM 4345 N N . LEU B 1 264 ? 99.444 17.799 38.415 1.00 40.91 261 LEU B N 1
ATOM 4346 C CA . LEU B 1 264 ? 100.101 18.684 37.457 1.00 43.21 261 LEU B CA 1
ATOM 4347 C C . LEU B 1 264 ? 100.584 19.959 38.154 1.00 45.71 261 LEU B C 1
ATOM 4348 O O . LEU B 1 264 ? 100.009 20.429 39.131 1.00 46.20 261 LEU B O 1
ATOM 4353 N N . PRO B 1 265 ? 101.708 20.504 37.653 1.00 47.35 262 PRO B N 1
ATOM 4354 C CA . PRO B 1 265 ? 102.213 21.796 38.111 1.00 49.13 262 PRO B CA 1
ATOM 4355 C C . PRO B 1 265 ? 101.229 22.943 37.829 1.00 50.22 262 PRO B C 1
ATOM 4356 O O . PRO B 1 265 ? 100.188 22.773 37.202 1.00 51.11 262 PRO B O 1
ATOM 4360 N N . LYS B 1 266 ? 101.583 24.139 38.353 1.00 51.43 263 LYS B N 1
ATOM 4361 C CA . LYS B 1 266 ? 100.669 25.283 38.317 1.00 52.68 263 LYS B CA 1
ATOM 4362 C C . LYS B 1 266 ? 100.376 25.778 36.894 1.00 52.39 263 LYS B C 1
ATOM 4363 O O . LYS B 1 266 ? 99.243 25.788 36.431 1.00 53.39 263 LYS B O 1
ATOM 4369 N N . ASP B 1 267 ? 101.401 26.202 36.162 1.00 50.68 264 ASP B N 1
ATOM 4370 C CA . ASP B 1 267 ? 101.197 26.680 34.800 1.00 48.58 264 ASP B CA 1
ATOM 4371 C C . ASP B 1 267 ? 101.750 25.720 33.759 1.00 45.59 264 ASP B C 1
ATOM 4372 O O . ASP B 1 267 ? 102.393 26.144 32.800 1.00 45.59 264 ASP B O 1
ATOM 4377 N N . HIS B 1 268 ? 101.496 24.426 33.932 1.00 42.01 265 HIS B N 1
ATOM 4378 C CA . HIS B 1 268 ? 101.998 23.450 32.975 1.00 38.75 265 HIS B CA 1
ATOM 4379 C C . HIS B 1 268 ? 101.487 23.771 31.573 1.00 36.34 265 HIS B C 1
ATOM 4380 O O . HIS B 1 268 ? 100.315 24.096 31.387 1.00 36.21 265 HIS B O 1
ATOM 4387 N N . PRO B 1 269 ? 102.370 23.689 30.567 1.00 34.53 266 PRO B N 1
ATOM 4388 C CA . PRO B 1 269 ? 102.026 23.971 29.173 1.00 33.52 266 PRO B CA 1
ATOM 4389 C C . PRO B 1 269 ? 100.787 23.239 28.649 1.00 31.94 266 PRO B C 1
ATOM 4390 O O . PRO B 1 269 ? 100.100 23.748 27.772 1.00 30.99 266 PRO B O 1
ATOM 4394 N N . LEU B 1 270 ? 100.504 22.050 29.173 1.00 30.13 267 LEU B N 1
ATOM 4395 C CA . LEU B 1 270 ? 99.338 21.302 28.705 1.00 29.70 267 LEU B CA 1
ATOM 4396 C C . LEU B 1 270 ? 98.032 22.006 29.058 1.00 30.21 267 LEU B C 1
ATOM 4397 O O . LEU B 1 270 ? 97.045 21.889 28.334 1.00 30.85 267 LEU B O 1
ATOM 4402 N N . THR B 1 271 ? 98.028 22.743 30.164 1.00 31.13 268 THR B N 1
ATOM 4403 C CA . THR B 1 271 ? 96.832 23.451 30.599 1.00 32.00 268 THR B CA 1
ATOM 4404 C C . THR B 1 271 ? 96.521 24.694 29.762 1.00 33.46 268 THR B C 1
ATOM 4405 O O . THR B 1 271 ? 95.563 25.413 30.055 1.00 33.82 268 THR B O 1
ATOM 4409 N N . LYS B 1 272 ? 97.314 24.941 28.724 1.00 32.22 269 LYS B N 1
ATOM 4410 C CA . LYS B 1 272 ? 97.119 26.124 27.886 1.00 34.70 269 LYS B CA 1
ATOM 4411 C C . LYS B 1 272 ? 96.465 25.875 26.523 1.00 33.85 269 LYS B C 1
ATOM 4412 O O . LYS B 1 272 ? 96.077 26.824 25.839 1.00 35.20 269 LYS B O 1
ATOM 4418 N N . PHE B 1 273 ? 96.341 24.607 26.137 1.00 32.22 270 PHE B N 1
ATOM 4419 C CA . PHE B 1 273 ? 95.736 24.237 24.858 1.00 30.33 270 PHE B CA 1
ATOM 4420 C C . PHE B 1 273 ? 94.222 24.079 24.969 1.00 30.45 270 PHE B C 1
ATOM 4421 O O . PHE B 1 273 ? 93.717 23.467 25.910 1.00 31.06 270 PHE B O 1
ATOM 4429 N N . ASP B 1 274 ? 93.492 24.611 24.000 1.00 29.29 271 ASP B N 1
ATOM 4430 C CA . ASP B 1 274 ? 92.046 24.475 24.035 1.00 27.42 271 ASP B CA 1
ATOM 4431 C C . ASP B 1 274 ? 91.651 23.110 23.491 1.00 26.25 271 ASP B C 1
ATOM 4432 O O . ASP B 1 274 ? 90.529 22.653 23.710 1.00 24.79 271 ASP B O 1
ATOM 4437 N N . ASN B 1 275 ? 92.586 22.459 22.800 1.00 23.88 272 ASN B N 1
ATOM 4438 C CA . ASN B 1 275 ? 92.342 21.148 22.204 1.00 24.98 272 ASN B CA 1
ATOM 4439 C C . ASN B 1 275 ? 92.854 19.949 23.007 1.00 23.70 272 ASN B C 1
ATOM 4440 O O . ASN B 1 275 ? 93.225 18.913 22.444 1.00 24.48 272 ASN B O 1
ATOM 4445 N N . VAL B 1 276 ? 92.869 20.095 24.329 1.00 22.56 273 VAL B N 1
ATOM 4446 C CA . VAL B 1 276 ? 93.265 19.007 25.215 1.00 21.97 273 VAL B CA 1
ATOM 4447 C C . VAL B 1 276 ? 92.241 18.955 26.340 1.00 22.01 273 VAL B C 1
ATOM 4448 O O . VAL B 1 276 ? 91.712 19.984 26.772 1.00 19.84 273 VAL B O 1
ATOM 4452 N N . VAL B 1 277 ? 91.959 17.750 26.810 1.00 18.77 274 VAL B N 1
ATOM 4453 C CA . VAL B 1 277 ? 91.030 17.571 27.902 1.00 19.57 274 VAL B CA 1
ATOM 4454 C C . VAL B 1 277 ? 91.858 16.828 28.936 1.00 21.92 274 VAL B C 1
ATOM 4455 O O . VAL B 1 277 ? 92.421 15.760 28.653 1.00 23.50 274 VAL B O 1
ATOM 4459 N N . LEU B 1 278 ? 91.939 17.415 30.123 1.00 21.67 275 LEU B N 1
ATOM 4460 C CA . LEU B 1 278 ? 92.730 16.887 31.225 1.00 21.77 275 LEU B CA 1
ATOM 4461 C C . LEU B 1 278 ? 91.886 16.463 32.426 1.00 21.16 275 LEU B C 1
ATOM 4462 O O . LEU B 1 278 ? 91.056 17.229 32.907 1.00 21.28 275 LEU B O 1
ATOM 4467 N N . THR B 1 279 ? 92.105 15.245 32.913 1.00 22.25 276 THR B N 1
ATOM 4468 C CA . THR B 1 279 ? 91.382 14.758 34.086 1.00 21.06 276 THR B CA 1
ATOM 4469 C C . THR B 1 279 ? 92.422 14.282 35.106 1.00 20.86 276 THR B C 1
ATOM 4470 O O . THR B 1 279 ? 93.465 13.768 34.730 1.00 21.42 276 THR B O 1
ATOM 4474 N N . PRO B 1 280 ? 92.146 14.451 36.412 1.00 21.53 277 PRO B N 1
ATOM 4475 C CA . PRO B 1 280 ? 93.099 14.039 37.451 1.00 23.75 277 PRO B CA 1
ATOM 4476 C C . PRO B 1 280 ? 93.197 12.564 37.833 1.00 23.71 277 PRO B C 1
ATOM 4477 O O . PRO B 1 280 ? 92.888 12.195 38.961 1.00 25.51 277 PRO B O 1
ATOM 4481 N N . HIS B 1 281 ? 93.658 11.733 36.906 1.00 25.08 278 HIS B N 1
ATOM 4482 C CA . HIS B 1 281 ? 93.819 10.299 37.159 1.00 25.31 278 HIS B CA 1
ATOM 4483 C C . HIS B 1 281 ? 92.558 9.701 37.783 1.00 24.90 278 HIS B C 1
ATOM 4484 O O . HIS B 1 281 ? 92.597 9.076 38.850 1.00 22.13 278 HIS B O 1
ATOM 4491 N N . ILE B 1 282 ? 91.434 9.901 37.104 1.00 22.69 279 ILE B N 1
ATOM 4492 C CA . ILE B 1 282 ? 90.149 9.403 37.578 1.00 22.25 279 ILE B CA 1
ATOM 4493 C C . ILE B 1 282 ? 89.630 8.184 36.808 1.00 21.73 279 ILE B C 1
ATOM 4494 O O . ILE B 1 282 ? 88.477 7.787 36.973 1.00 20.87 279 ILE B O 1
ATOM 4499 N N . GLY B 1 283 ? 90.497 7.590 35.991 1.00 22.94 280 GLY B N 1
ATOM 4500 C CA . GLY B 1 283 ? 90.132 6.415 35.218 1.00 24.30 280 GLY B CA 1
ATOM 4501 C C . GLY B 1 283 ? 89.379 5.357 36.014 1.00 24.13 280 GLY B C 1
ATOM 4502 O O . GLY B 1 283 ? 88.389 4.805 35.539 1.00 23.71 280 GLY B O 1
ATOM 4503 N N . ALA B 1 284 ? 89.835 5.081 37.231 1.00 25.32 281 ALA B N 1
ATOM 4504 C CA . ALA B 1 284 ? 89.190 4.078 38.083 1.00 25.92 281 ALA B CA 1
ATOM 4505 C C . ALA B 1 284 ? 88.225 4.689 39.099 1.00 27.66 281 ALA B C 1
ATOM 4506 O O . ALA B 1 284 ? 87.710 3.987 39.969 1.00 27.68 281 ALA B O 1
ATOM 4508 N N . SER B 1 285 ? 87.965 5.988 38.985 1.00 27.35 282 SER B N 1
ATOM 4509 C CA . SER B 1 285 ? 87.077 6.665 39.928 1.00 27.41 282 SER B CA 1
ATOM 4510 C C . SER B 1 285 ? 85.564 6.608 39.693 1.00 27.60 282 SER B C 1
ATOM 4511 O O . SER B 1 285 ? 84.940 7.614 39.344 1.00 26.27 282 SER B O 1
ATOM 4514 N N . THR B 1 286 ? 84.984 5.425 39.884 1.00 26.81 283 THR B N 1
ATOM 4515 C CA . THR B 1 286 ? 83.537 5.236 39.776 1.00 26.68 283 THR B CA 1
ATOM 4516 C C . THR B 1 286 ? 83.158 4.418 41.007 1.00 27.56 283 THR B C 1
ATOM 4517 O O . THR B 1 286 ? 83.955 3.600 41.480 1.00 27.24 283 THR B O 1
ATOM 4521 N N . VAL B 1 287 ? 81.960 4.639 41.533 1.00 28.64 284 VAL B N 1
ATOM 4522 C CA . VAL B 1 287 ? 81.526 3.892 42.708 1.00 29.60 284 VAL B CA 1
ATOM 4523 C C . VAL B 1 287 ? 81.509 2.399 42.397 1.00 29.63 284 VAL B C 1
ATOM 4524 O O . VAL B 1 287 ? 81.881 1.581 43.235 1.00 29.94 284 VAL B O 1
ATOM 4528 N N . GLU B 1 288 ? 81.097 2.048 41.181 1.00 28.49 285 GLU B N 1
ATOM 4529 C CA . GLU B 1 288 ? 81.041 0.652 40.765 1.00 27.73 285 GLU B CA 1
ATOM 4530 C C . GLU B 1 288 ? 82.418 0.008 40.816 1.00 28.22 285 GLU B C 1
ATOM 4531 O O . GLU B 1 288 ? 82.581 -1.089 41.356 1.00 28.78 285 GLU B O 1
ATOM 4537 N N . ALA B 1 289 ? 83.411 0.681 40.244 1.00 27.10 286 ALA B N 1
ATOM 4538 C CA . ALA B 1 289 ? 84.760 0.142 40.245 1.00 29.36 286 ALA B CA 1
ATOM 4539 C C . ALA B 1 289 ? 85.237 -0.015 41.683 1.00 30.13 286 ALA B C 1
ATOM 4540 O O . ALA B 1 289 ? 85.818 -1.038 42.044 1.00 30.73 286 ALA B O 1
ATOM 4542 N N . GLN B 1 290 ? 84.979 0.999 42.499 1.00 33.51 287 GLN B N 1
ATOM 4543 C CA . GLN B 1 290 ? 85.392 0.979 43.898 1.00 36.64 287 GLN B CA 1
ATOM 4544 C C . GLN B 1 290 ? 84.796 -0.201 44.651 1.00 38.35 287 GLN B C 1
ATOM 4545 O O . GLN B 1 290 ? 85.455 -0.789 45.509 1.00 37.92 287 GLN B O 1
ATOM 4551 N N . GLU B 1 291 ? 83.553 -0.553 44.331 1.00 39.20 288 GLU B N 1
ATOM 4552 C CA . GLU B 1 291 ? 82.916 -1.667 45.010 1.00 40.04 288 GLU B CA 1
ATOM 4553 C C . GLU B 1 291 ? 83.476 -2.996 44.534 1.00 39.36 288 GLU B C 1
ATOM 4554 O O . GLU B 1 291 ? 83.801 -3.860 45.347 1.00 38.80 288 GLU B O 1
ATOM 4560 N N . ARG B 1 292 ? 83.588 -3.165 43.220 1.00 37.91 289 ARG B N 1
ATOM 4561 C CA . ARG B 1 292 ? 84.116 -4.404 42.673 1.00 38.30 289 ARG B CA 1
ATOM 4562 C C . ARG B 1 292 ? 85.520 -4.657 43.202 1.00 39.05 289 ARG B C 1
ATOM 4563 O O . ARG B 1 292 ? 85.933 -5.805 43.368 1.00 39.13 289 ARG B O 1
ATOM 4571 N N . ALA B 1 293 ? 86.246 -3.575 43.470 1.00 39.04 290 ALA B N 1
ATOM 4572 C CA . ALA B 1 293 ? 87.607 -3.664 43.989 1.00 40.28 290 ALA B CA 1
ATOM 4573 C C . ALA B 1 293 ? 87.611 -4.291 45.378 1.00 41.59 290 ALA B C 1
ATOM 4574 O O . ALA B 1 293 ? 88.328 -5.260 45.631 1.00 41.85 290 ALA B O 1
ATOM 4576 N N . GLY B 1 294 ? 86.815 -3.720 46.277 1.00 42.97 291 GLY B N 1
ATOM 4577 C CA . GLY B 1 294 ? 86.736 -4.234 47.631 1.00 45.44 291 GLY B CA 1
ATOM 4578 C C . GLY B 1 294 ? 86.258 -5.672 47.662 1.00 46.67 291 GLY B C 1
ATOM 4579 O O . GLY B 1 294 ? 86.747 -6.482 48.444 1.00 47.29 291 GLY B O 1
ATOM 4580 N N . VAL B 1 295 ? 85.299 -5.995 46.803 1.00 47.90 292 VAL B N 1
ATOM 4581 C CA . VAL B 1 295 ? 84.765 -7.348 46.747 1.00 48.56 292 VAL B CA 1
ATOM 4582 C C . VAL B 1 295 ? 85.787 -8.330 46.175 1.00 49.46 292 VAL B C 1
ATOM 4583 O O . VAL B 1 295 ? 85.890 -9.467 46.642 1.00 48.57 292 VAL B O 1
ATOM 4587 N N . GLU B 1 296 ? 86.546 -7.891 45.174 1.00 49.38 293 GLU B N 1
ATOM 4588 C CA . GLU B 1 296 ? 87.537 -8.756 44.547 1.00 50.12 293 GLU B CA 1
ATOM 4589 C C . GLU B 1 296 ? 88.673 -9.138 45.488 1.00 50.65 293 GLU B C 1
ATOM 4590 O O . GLU B 1 296 ? 89.112 -10.290 45.490 1.00 50.69 293 GLU B O 1
ATOM 4596 N N . VAL B 1 297 ? 89.153 -8.186 46.285 1.00 51.09 294 VAL B N 1
ATOM 4597 C CA . VAL B 1 297 ? 90.241 -8.482 47.217 1.00 52.37 294 VAL B CA 1
ATOM 4598 C C . VAL B 1 297 ? 89.727 -9.284 48.406 1.00 53.57 294 VAL B C 1
ATOM 4599 O O . VAL B 1 297 ? 90.455 -10.092 48.986 1.00 53.83 294 VAL B O 1
ATOM 4603 N N . ALA B 1 298 ? 88.469 -9.060 48.766 1.00 54.61 295 ALA B N 1
ATOM 4604 C CA . ALA B 1 298 ? 87.866 -9.785 49.874 1.00 56.00 295 ALA B CA 1
ATOM 4605 C C . ALA B 1 298 ? 87.898 -11.274 49.549 1.00 57.33 295 ALA B C 1
ATOM 4606 O O . ALA B 1 298 ? 88.255 -12.091 50.395 1.00 57.87 295 ALA B O 1
ATOM 4608 N N . GLU B 1 299 ? 87.531 -11.618 48.317 1.00 59.06 296 GLU B N 1
ATOM 4609 C CA . GLU B 1 299 ? 87.534 -13.009 47.877 1.00 61.45 296 GLU B CA 1
ATOM 4610 C C . GLU B 1 299 ? 88.947 -13.571 47.932 1.00 62.23 296 GLU B C 1
ATOM 4611 O O . GLU B 1 299 ? 89.142 -14.766 48.147 1.00 62.71 296 GLU B O 1
ATOM 4617 N N . LYS B 1 300 ? 89.933 -12.707 47.720 1.00 63.06 297 LYS B N 1
ATOM 4618 C CA . LYS B 1 300 ? 91.318 -13.161 47.754 1.00 63.61 297 LYS B CA 1
ATOM 4619 C C . LYS B 1 300 ? 91.795 -13.390 49.189 1.00 64.12 297 LYS B C 1
ATOM 4620 O O . LYS B 1 300 ? 92.519 -14.325 49.502 1.00 64.53 297 LYS B O 1
ATOM 4626 N N . VAL B 1 301 ? 91.386 -12.457 50.069 1.00 65.26 298 VAL B N 1
ATOM 4627 C CA . VAL B 1 301 ? 91.684 -12.617 51.492 1.00 66.42 298 VAL B CA 1
ATOM 4628 C C . VAL B 1 301 ? 91.079 -13.897 52.050 1.00 67.24 298 VAL B C 1
ATOM 4629 O O . VAL B 1 301 ? 91.564 -14.489 53.013 1.00 67.44 298 VAL B O 1
ATOM 4633 N N . VAL B 1 302 ? 89.948 -14.315 51.449 1.00 67.22 299 VAL B N 1
ATOM 4634 C CA . VAL B 1 302 ? 89.261 -15.504 51.937 1.00 67.01 299 VAL B CA 1
ATOM 4635 C C . VAL B 1 302 ? 89.906 -16.776 51.389 1.00 66.74 299 VAL B C 1
ATOM 4636 O O . VAL B 1 302 ? 90.242 -17.707 52.110 1.00 66.53 299 VAL B O 1
ATOM 4640 N N . LYS B 1 303 ? 90.041 -16.806 50.051 1.00 66.62 300 LYS B N 1
ATOM 4641 C CA . LYS B 1 303 ? 90.624 -17.980 49.414 1.00 65.91 300 LYS B CA 1
ATOM 4642 C C . LYS B 1 303 ? 91.919 -18.428 50.101 1.00 65.21 300 LYS B C 1
ATOM 4643 O O . LYS B 1 303 ? 92.285 -19.597 50.098 1.00 65.92 300 LYS B O 1
ATOM 4649 N N . ILE B 1 304 ? 92.641 -17.445 50.676 1.00 65.10 301 ILE B N 1
ATOM 4650 C CA . ILE B 1 304 ? 93.955 -17.746 51.239 1.00 63.82 301 ILE B CA 1
ATOM 4651 C C . ILE B 1 304 ? 93.889 -18.241 52.690 1.00 65.00 301 ILE B C 1
ATOM 4652 O O . ILE B 1 304 ? 94.307 -19.343 53.018 1.00 65.52 301 ILE B O 1
ATOM 4657 N N . LEU B 1 305 ? 93.387 -17.366 53.586 1.00 63.46 302 LEU B N 1
ATOM 4658 C CA . LEU B 1 305 ? 93.323 -17.762 54.991 1.00 63.60 302 LEU B CA 1
ATOM 4659 C C . LEU B 1 305 ? 92.707 -19.155 55.145 1.00 65.18 302 LEU B C 1
ATOM 4660 O O . LEU B 1 305 ? 93.318 -20.082 55.661 1.00 64.70 302 LEU B O 1
#

Organism: Pyrococcus horikoshii (strain ATCC 700860 / DSM 12428 / JCM 9974 / NBRC 100139 / OT-3) (NCBI:txid70601)

B-factor: mean 38.24, std 19.05, range [12.18, 94.86]

Radius of gyration: 27.62 Å; Cα contacts (8 Å, |Δi|>4): 1376; chains: 2; bounding box: 60×61×84 Å

InterPro domains:
  IPR006139 D-isomer specific 2-hydroxyacid dehydrogenase, catalytic domain [PF00389] (6-307)
  IPR006140 D-isomer specific 2-hydroxyacid dehydrogenase, NAD-binding domain [PF02826] (108-283)
  IPR029752 D-isomer specific 2-hydroxyacid dehydrogenase, NAD-binding domain conserved site 1 [PS00065] (145-172)
  IPR029753 D-isomer specific 2-hydroxyacid dehydrogenase, NAD-binding domain conserved site [PS00670] (193-215)
  IPR029753 D-isomer specific 2-hydroxyacid dehydrogenase, NAD-binding domain conserved site [PS00671] (222-238)
  IPR036291 NAD(P)-binding domain superfamily [SSF51735] (102-284)
  IPR050857 D-isomer specific 2-hydroxyacid dehydrogenases [PTHR42789] (2-307)

Secondary structure (DSSP, 8-state):
-EEEE-S---HHHHHHHHHTT-EEEE-SS--HHHHHHHSTT-SEEEESS-S-B-HHHHTT-TT--EEEESSS--TTB-HHHHHHHT-EEE--GGGGHHHHHHHHHHHHHHHHTTHHHHHHHHTTT---TTT--B---TT-EEEEE--SHHHHHHHHHHHHTTPEEEEE-SS--HHHHHHTT-EE--HHHHHHH-SEEEE----STTTTT-B-HHHHHHS-TT-EEEE-S-GGGB-HHHHHHHHHHTSSSEEEES--SSSSPPTT-GGGG-TTEEE-SS-TT-BHHHHHHHHHHHHHHHHHHHT-/-EEEE-S---HHHHHHHHHTT-EEEE-SS--HHHHHHHTTT-SEEEESS-S-B-HHHHHH-SS--EEEESSS--TTB-HHHHHHHT-EEEE-GGGTHHHHHHHHHHHHHHHHTTHHHHHHHHHTT---STT--B---TT-EEEEE--SHHHHHHHHHHHHTT-EEEEE-SS--HHHHHHTTEEE--HHHHHHH-SEEEE-----GGGTT-B-HHHHHHS-TT-EEEE-S-GGGB-HHHHHHHHHHTSSSEEEES--SSSSPPTT-GGGG-TTEEE--S-TT-BHHHHHHHHHHHHHHHHHH-

CATH classification: 3.40.50.720 (+1 more: 3.40.50.720)

Solvent-accessible surface area: 25635 Å² total; per-residue (Å²): 106,56,0,0,0,0,2,56,23,72,144,136,0,23,83,40,0,114,115,26,59,7,93,30,56,100,60,79,88,14,89,69,91,108,1,23,96,24,0,121,40,2,17,0,0,2,0,34,64,100,12,130,0,39,82,112,0,2,98,36,8,116,105,14,81,0,0,0,24,3,14,90,27,54,118,6,8,48,69,102,1,0,155,111,118,65,12,91,41,25,35,1,27,56,1,15,11,16,0,12,0,2,0,3,3,1,0,4,1,1,13,4,1,60,0,3,21,0,1,25,57,7,53,106,50,67,46,1,79,136,82,0,74,5,45,5,0,61,55,41,17,3,0,0,1,6,4,30,141,47,0,38,34,2,0,91,0,2,72,9,0,39,9,78,4,13,0,60,27,93,188,62,51,117,131,64,2,177,106,4,98,7,124,52,41,77,18,94,34,0,0,108,97,0,23,0,0,2,0,20,21,101,48,74,174,94,14,124,46,20,0,40,62,118,63,0,125,63,7,74,155,97,0,8,0,1,1,10,18,114,5,31,0,5,32,21,121,8,2,19,90,0,11,149,100,34,48,3,45,0,0,0,4,1,5,11,68,90,75,86,19,53,170,85,15,71,2,12,122,34,78,42,1,5,0,0,0,65,0,4,32,9,0,78,35,2,55,44,96,5,0,36,37,0,0,96,72,0,31,162,30,6,114,94,116,46,0,0,1,0,3,49,25,93,125,112,0,41,76,43,0,100,112,50,58,19,95,26,36,102,80,99,97,15,71,44,77,124,0,44,105,42,1,118,57,0,24,0,3,2,1,24,64,119,4,61,3,41,107,130,3,4,104,30,6,108,85,15,107,0,0,0,27,2,12,68,36,45,134,20,9,54,58,112,0,0,149,107,109,62,11,92,30,21,30,0,40,59,4,10,11,13,0,12,0,0,0,3,2,1,0,3,1,1,15,4,0,73,0,2,19,1,0,25,55,8,47,109,50,60,66,2,78,184,98,0,80,3,45,5,1,63,59,44,17,2,0,0,0,5,7,29,143,46,0,42,34,1,0,96,0,0,60,52,2,36,8,81,4,5,0,60,26,93,183,73,64,116,108,60,2,176,94,4,114,13,128,43,27,84,15,98,35,0,0,126,90,0,19,0,0,2,0,19,19,92,54,71,161,81,13,127,44,20,0,45,60,121,69,0,105,54,3,75,105,98,0,5,0,0,2,9,21,127,4,28,0,5,30,20,124,7,2,28,79,0,11,158,99,36,37,3,47,0,0,0,5,1,4,14,69,85,74,87,20,51,160,83,20,69,2,11,130,36,79,49,2,6,0,0,1,71,0,3,33,7,0,80,42,3,60,58,89,3,0,23,41,0,0,104,62,0,43,178,64,42